Protein AF-0000000085764841 (afdb_homodimer)

Organism: Holothuria leucospilota (NCBI:txid206669)

Solvent-accessible surface area (backbone atoms only — not comparable to full-atom values): 23863 Å² total; per-residue (Å²): 104,98,66,56,32,38,38,34,27,33,62,72,39,42,56,20,33,27,50,51,40,48,37,59,76,50,66,51,60,64,45,83,38,84,44,52,62,89,82,43,43,38,75,35,69,78,42,35,75,77,39,80,79,52,67,63,34,34,40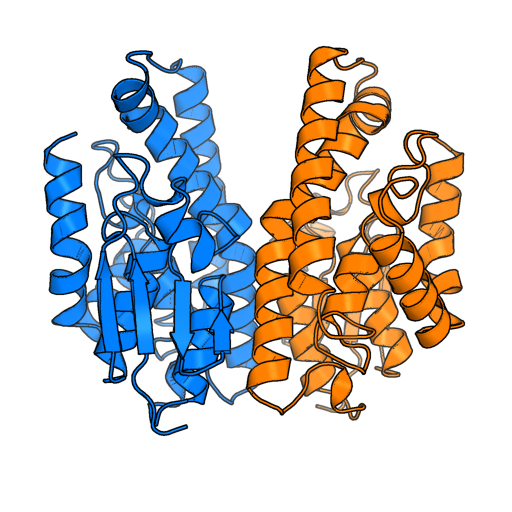,37,50,84,95,41,70,42,46,41,54,73,21,41,49,54,47,51,58,74,47,48,83,63,68,56,50,49,71,33,82,52,63,70,40,31,35,42,32,38,23,45,57,60,46,35,61,75,34,50,48,46,23,35,50,44,36,45,32,43,73,45,45,40,36,72,77,69,70,43,78,61,51,70,67,54,40,52,52,23,48,51,47,33,49,56,40,51,49,47,44,44,64,60,44,44,58,84,34,69,24,61,49,27,80,49,66,33,53,44,46,41,52,59,61,34,32,59,63,76,68,39,62,80,73,77,45,71,75,48,73,88,29,61,67,52,46,53,35,48,51,50,52,50,63,74,38,61,70,47,47,60,64,49,44,41,62,31,55,56,51,59,72,72,107,103,98,68,57,32,38,38,34,27,32,62,73,39,43,56,20,34,27,48,51,39,48,37,60,76,52,65,51,60,64,45,82,38,84,43,50,63,90,84,42,44,40,74,35,68,77,42,35,76,77,38,81,79,52,67,62,34,36,39,36,49,85,94,41,72,43,46,41,56,73,22,41,50,54,46,50,59,75,46,46,82,65,69,56,50,49,71,34,82,50,64,69,40,29,34,42,33,37,23,45,57,60,45,34,60,78,33,51,48,44,23,34,50,43,34,46,31,43,74,46,46,41,36,71,77,69,69,43,78,60,51,69,67,52,38,51,51,23,48,51,47,34,51,56,40,50,49,47,43,44,65,60,44,46,58,85,34,70,24,61,49,26,80,50,66,33,54,46,45,42,53,59,61,34,33,59,64,76,66,39,60,79,73,78,45,72,76,48,73,88,30,61,68,50,45,53,36,46,51,50,51,49,62,74,38,61,70,47,47,60,64,50,43,41,63,31,54,57,52,59,72,73,108

Foldseek 3Di:
DPFEKEWEAALLDLLSLLQQLLCVQQVGHYDYHYQDVPVQSLPDPVNCVVPVVSDDTKIDTPPDIDDDSVVVSVVRPVVGDDDCQQQHPPPQLNVLLVVLSVLCVVAQQVLLVQLLCQQPVVCVVPVDHDDPVSNVVSLVSNLVRVVCCQVPQLPAELGRSHDDDYSSLSSVLSRPVNPDCLVCDDSCPVPVSSVSSSVVVPVVSPPSSCVSCVVNVVVSVVD/DPWEKEWEAALLDLLSLLQQLLCVQQVGHYDYHYQDVPVQSLVDPVNCVVPVVSDDTKIDTPPDIDDDSVVVNVVRPVVGDDDCQQQHPPPQLNVLLVVLSVVCVVAQQVLLVQLLCQQPVVCVVPVDHDDPVSNVVSLVSNLVRVVCCQVPQLPAELGRSHDDDYSSLSSVLSRCLNPDCLVCDDSCPVPVSSVSSSVVVPVVSPPSSCVSCVVNVVVSVVD

Secondary structure (DSSP, 8-state):
---PEEEEE-TTSHHHHHHHHHHHHTT--EEEEE--TTTTGGGSHHHHTT-TTS-S-EEEETTEEE-SHHHHHHHHHHHS---GGGS-SSHHHHHHHHHHHHHHHHTHHHHHHHHHIIIIIHHHHHSPPPPHHHHHHHHHHHHHHHHHIIIIITSSSSBTTBSS--HHHHHHHT-HHHHS-TTSS-TTTT-HHHHHHHHHHHHHTTTHHHHHHHHHHHHHHH-/---PEEEEE-TTSHHHHHHHHHHHHTT--EEEEE--TTTTGGGSHHHHTT-TTS-S-EEEETTEEE-SHHHHHHHHHHTS---GGGS-SSHHHHHHHHHHHHHHHHTHHHHHHHHHIIIIIHHHHHSPPPPHHHHHHHHHHHHHHHHHIIIIITSSSSBTTBSS--HHHHHHHT-HHHH--TTSS-TTTT-HHHHHHHHHHHHHTTTHHHHHHHHHHHHHHH-

pLDDT: mean 93.02, std 8.26, range [52.88, 98.88]

Nearest PDB structures (foldseek):
  2c3n-assembly2_D  TM=9.584E-01  e=5.972E-17  Homo sapiens
  2c3t-assembly2_D  TM=9.466E-01  e=8.979E-17  Homo sapiens
  4mpg-assembly1_A  TM=9.352E-01  e=2.466E-15  Homo sapiens
  5f06-assembly1_B  TM=8.644E-01  e=4.943E-13  Populus trichocarpa
  8agq-assembly1_A  TM=8.666E-01  e=1.860E-12  Populus trichocarpa

Radius of gyration: 21.47 Å; Cα contacts (8 Å, |Δi|>4): 656; chains: 2; bounding box: 54×54×51 Å

InterPro domains:
  IPR004045 Glutathione S-transferase, N-terminal [PF13417] (8-79)
  IPR004045 Glutathione S-transferase, N-terminal [PS50404] (3-84)
  IPR004046 Glutathione S-transferase, C-terminal [PF00043] (124-201)
  IPR010987 Glutathione S-trans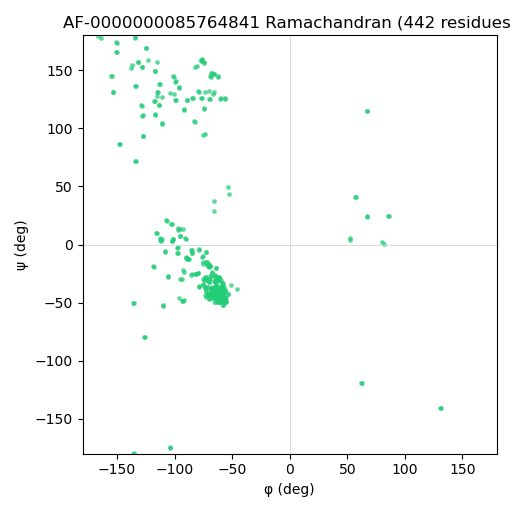ferase, C-terminal-like [PS50405] (90-219)
  IPR036249 Thioredoxin-like superfamily [SSF52833] (5-88)
  IPR036282 Glutathione S-transferase, C-terminal domain superfamily [SSF47616] (83-214)
  IPR040077 Glutathione S-transferase Theta, C-terminal [cd03183] (93-214)
  IPR040079 Glutathione transferase family [SFLDS00019] (5-214)
  IPR051369 Glutathione S-transferase Theta [PTHR43917] (6-217)

Structure (mmCIF, N/CA/C/O backbone):
data_AF-0000000085764841-model_v1
#
loop_
_entity.id
_entity.type
_entity.pdbx_description
1 polymer 'Glutathione S-transferase theta-1'
#
loop_
_atom_site.group_PDB
_atom_site.id
_atom_site.type_symbol
_atom_site.label_atom_id
_atom_site.label_alt_id
_atom_site.label_comp_id
_atom_site.label_asym_id
_atom_site.label_entity_id
_atom_site.label_seq_id
_atom_site.pdbx_PDB_ins_code
_atom_site.Cartn_x
_atom_site.Cartn_y
_atom_site.Cartn_z
_atom_site.occupancy
_atom_site.B_iso_or_equiv
_atom_site.auth_seq_id
_atom_site.auth_comp_id
_atom_site.auth_asym_id
_atom_site.auth_atom_id
_atom_site.pdbx_PDB_model_num
ATOM 1 N N . MET A 1 1 ? 5.098 -12.789 -21.344 1 52.88 1 MET A N 1
ATOM 2 C CA . MET A 1 1 ? 4.918 -11.859 -22.469 1 52.88 1 MET A CA 1
ATOM 3 C C . MET A 1 1 ? 6.242 -11.195 -22.828 1 52.88 1 MET A C 1
ATOM 5 O O . MET A 1 1 ? 6.996 -10.781 -21.953 1 52.88 1 MET A O 1
ATOM 9 N N . GLU A 1 2 ? 6.77 -11.594 -23.906 1 62.62 2 GLU A N 1
ATOM 10 C CA . GLU A 1 2 ? 8.086 -11.492 -24.531 1 62.62 2 GLU A CA 1
ATOM 11 C C . GLU A 1 2 ? 8.414 -10.047 -24.891 1 62.62 2 GLU A C 1
ATOM 13 O O . GLU A 1 2 ? 9.469 -9.766 -25.469 1 62.62 2 GLU A O 1
ATOM 18 N N . GLY A 1 3 ? 7.824 -8.969 -24.062 1 82.5 3 GLY A N 1
ATOM 19 C CA . GLY A 1 3 ? 8.18 -7.648 -24.562 1 82.5 3 GLY A CA 1
ATOM 20 C C . GLY A 1 3 ? 9.039 -6.863 -23.578 1 82.5 3 GLY A C 1
ATOM 21 O O . GLY A 1 3 ? 9.195 -7.258 -22.422 1 82.5 3 G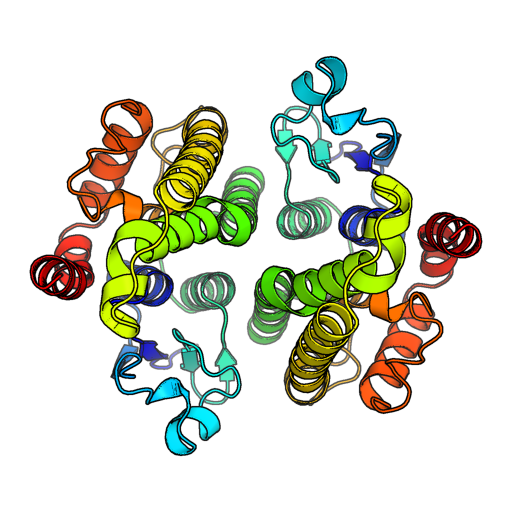LY A O 1
ATOM 22 N N . THR A 1 4 ? 9.805 -5.871 -24.078 1 96.06 4 THR A N 1
ATOM 23 C CA . THR A 1 4 ? 10.672 -4.953 -23.344 1 96.06 4 THR A CA 1
ATOM 24 C C . THR A 1 4 ? 9.852 -3.969 -22.516 1 96.06 4 THR A C 1
ATOM 26 O O . THR A 1 4 ? 8.836 -3.451 -22.984 1 96.06 4 THR A O 1
ATOM 29 N N . PHE A 1 5 ? 10.266 -3.854 -21.266 1 98.19 5 PHE A N 1
ATOM 30 C CA . PHE A 1 5 ? 9.625 -2.871 -20.391 1 98.19 5 PHE A CA 1
ATOM 31 C C . PHE A 1 5 ? 10.164 -1.473 -20.672 1 98.19 5 PHE A C 1
ATOM 33 O O . PHE A 1 5 ? 11.367 -1.287 -20.844 1 98.19 5 PHE A O 1
ATOM 40 N N . ASP A 1 6 ? 9.258 -0.555 -20.828 1 98.5 6 ASP A N 1
ATOM 41 C CA . ASP A 1 6 ? 9.648 0.847 -20.719 1 98.5 6 ASP A CA 1
ATOM 42 C C . ASP A 1 6 ? 9.484 1.351 -19.281 1 98.5 6 ASP A C 1
ATOM 44 O O . ASP A 1 6 ? 8.367 1.402 -18.75 1 98.5 6 ASP A O 1
ATOM 48 N N . PHE A 1 7 ? 10.617 1.683 -18.766 1 98.62 7 PHE A N 1
ATOM 49 C CA . PHE A 1 7 ? 10.719 2.01 -17.344 1 98.62 7 PHE A CA 1
ATOM 50 C C . PHE A 1 7 ? 11 3.496 -17.156 1 98.62 7 PHE A C 1
ATOM 52 O O . PHE A 1 7 ? 12.125 3.957 -17.391 1 98.62 7 PHE A O 1
ATOM 59 N N . TYR A 1 8 ? 9.969 4.285 -16.75 1 98.81 8 TYR A N 1
ATOM 60 C CA . TYR A 1 8 ? 10.109 5.703 -16.453 1 98.81 8 TYR A CA 1
ATOM 61 C C . TYR A 1 8 ? 10.484 5.914 -14.984 1 98.81 8 TYR A C 1
ATOM 63 O O . TYR A 1 8 ? 9.789 5.441 -14.086 1 98.81 8 TYR A O 1
ATOM 71 N N . HIS A 1 9 ? 11.609 6.621 -14.773 1 98.12 9 HIS A N 1
ATOM 72 C CA . HIS A 1 9 ? 12.117 6.66 -13.406 1 98.12 9 HIS A CA 1
ATOM 73 C C . HIS A 1 9 ? 12.867 7.961 -13.133 1 98.12 9 HIS A C 1
ATOM 75 O O . HIS A 1 9 ? 13.109 8.75 -14.055 1 98.12 9 HIS A O 1
ATOM 81 N N . PHE A 1 10 ? 13.109 8.234 -11.883 1 97.94 10 PHE A N 1
ATOM 82 C CA . PHE A 1 10 ? 14.039 9.227 -11.352 1 97.94 10 PHE A CA 1
ATOM 83 C C . PHE A 1 10 ? 14.961 8.594 -10.312 1 97.94 10 PHE A C 1
ATOM 85 O O . PHE A 1 10 ? 14.492 8.055 -9.305 1 97.94 10 PHE A O 1
ATOM 92 N N . PRO A 1 11 ? 16.281 8.617 -10.547 1 95.69 11 PRO A N 1
ATOM 93 C CA . PRO A 1 11 ? 17.188 7.816 -9.727 1 95.69 11 PRO A CA 1
ATOM 94 C C . PRO A 1 11 ? 17.188 8.258 -8.258 1 95.69 11 PRO A C 1
ATOM 96 O O . PRO A 1 11 ? 17.641 7.504 -7.391 1 95.69 11 PRO A O 1
ATOM 99 N N . ILE A 1 12 ? 16.766 9.43 -7.969 1 92.88 12 ILE A N 1
ATOM 100 C CA . ILE A 1 12 ? 16.734 9.914 -6.594 1 92.88 12 ILE A CA 1
ATOM 101 C C . ILE A 1 12 ? 15.5 9.359 -5.883 1 92.88 12 ILE A C 1
ATOM 103 O O . ILE A 1 12 ? 15.469 9.289 -4.652 1 92.88 12 ILE A O 1
ATOM 107 N N . SER A 1 13 ? 14.523 9.039 -6.625 1 94.62 13 SER A N 1
ATOM 108 C CA . SER A 1 13 ? 13.281 8.492 -6.098 1 94.62 13 SER A CA 1
ATOM 109 C C . SER A 1 13 ? 13.484 7.082 -5.547 1 94.62 13 SER A C 1
ATOM 111 O O . SER A 1 13 ? 13.969 6.199 -6.254 1 94.62 13 SER A O 1
ATOM 113 N N . GLN A 1 14 ? 13.102 6.891 -4.316 1 94.12 14 GLN A N 1
ATOM 114 C CA . GLN A 1 14 ? 13.281 5.613 -3.637 1 94.12 14 GLN A CA 1
ATOM 115 C C . GLN A 1 14 ? 12.539 4.496 -4.367 1 94.12 14 GLN A C 1
ATOM 117 O O . GLN A 1 14 ? 13.109 3.438 -4.637 1 94.12 14 GLN A O 1
ATOM 122 N N . PRO A 1 15 ? 11.242 4.688 -4.738 1 96.75 15 PRO A N 1
ATOM 123 C CA . PRO A 1 15 ? 10.555 3.598 -5.434 1 96.75 15 PRO A CA 1
ATOM 124 C C . PRO A 1 15 ? 11.164 3.299 -6.805 1 96.75 15 PRO A C 1
ATOM 126 O O . PRO A 1 15 ? 11.141 2.152 -7.254 1 96.75 15 PRO A O 1
ATOM 129 N N . SER A 1 16 ? 11.672 4.328 -7.441 1 98.19 16 SER A N 1
ATOM 130 C CA . SER A 1 16 ? 12.352 4.102 -8.711 1 98.19 16 SER A CA 1
ATOM 131 C C . SER A 1 16 ? 13.586 3.227 -8.531 1 98.19 16 SER A C 1
ATOM 133 O O . SER A 1 16 ? 13.82 2.314 -9.32 1 98.19 16 SER A O 1
ATOM 135 N N . ARG A 1 17 ? 14.336 3.5 -7.508 1 97.88 17 ARG A N 1
ATOM 136 C CA . ARG A 1 17 ? 15.547 2.723 -7.262 1 97.88 17 ARG A CA 1
ATOM 137 C C . ARG A 1 17 ? 15.211 1.267 -6.957 1 97.88 17 ARG A C 1
ATOM 139 O O . ARG A 1 17 ? 15.898 0.356 -7.422 1 97.88 17 ARG A O 1
ATOM 146 N N . SER A 1 18 ? 14.203 1.011 -6.188 1 98.44 18 SER A N 1
ATOM 147 C CA . SER A 1 18 ? 13.789 -0.354 -5.883 1 98.44 18 SER A CA 1
ATOM 148 C C . SER A 1 18 ? 13.461 -1.131 -7.152 1 98.44 18 SER A C 1
ATOM 150 O O . SER A 1 18 ? 13.891 -2.273 -7.316 1 98.44 18 SER A O 1
ATOM 152 N N . ILE A 1 19 ? 12.711 -0.51 -8.055 1 98.81 19 ILE A N 1
ATOM 153 C CA . ILE A 1 19 ? 12.266 -1.184 -9.273 1 98.81 19 ILE A CA 1
ATOM 154 C C . ILE A 1 19 ? 13.453 -1.354 -10.227 1 98.81 19 ILE A C 1
ATOM 156 O O . ILE A 1 19 ? 13.586 -2.395 -10.875 1 98.81 19 ILE A O 1
ATOM 160 N N . HIS A 1 20 ? 14.281 -0.32 -10.289 1 98.81 20 HIS A N 1
ATOM 161 C CA . HIS A 1 20 ? 15.453 -0.435 -11.148 1 98.81 20 HIS A CA 1
ATOM 162 C C . HIS A 1 20 ? 16.359 -1.579 -10.695 1 98.81 20 HIS A C 1
ATOM 164 O O . HIS A 1 20 ? 16.828 -2.363 -11.523 1 98.81 20 HIS A O 1
ATOM 170 N N . LEU A 1 21 ? 16.594 -1.632 -9.414 1 98.75 21 LEU A N 1
ATOM 171 C CA . LEU A 1 21 ? 17.391 -2.717 -8.836 1 98.75 21 LEU A CA 1
ATOM 172 C C . LEU A 1 21 ? 16.781 -4.07 -9.188 1 98.75 21 LEU A C 1
ATOM 174 O O . LEU A 1 21 ? 17.5 -4.98 -9.617 1 98.75 21 LEU A O 1
ATOM 178 N N . LEU A 1 22 ? 15.492 -4.23 -9.07 1 98.88 22 LEU A N 1
ATOM 179 C CA . LEU A 1 22 ? 14.805 -5.477 -9.391 1 98.88 22 LEU A CA 1
ATOM 180 C C . LEU A 1 22 ? 14.984 -5.828 -10.867 1 98.88 22 LEU A C 1
ATOM 182 O O . LEU A 1 22 ? 15.312 -6.973 -11.195 1 98.88 22 LEU A O 1
ATOM 186 N N . LEU A 1 23 ? 14.734 -4.852 -11.734 1 98.75 23 LEU A N 1
ATOM 187 C CA . LEU A 1 23 ? 14.844 -5.078 -13.172 1 98.75 23 LEU A CA 1
ATOM 188 C C . LEU A 1 23 ? 16.219 -5.656 -13.523 1 98.75 23 LEU A C 1
ATOM 190 O O . LEU A 1 23 ? 16.312 -6.59 -14.328 1 98.75 23 LEU A O 1
ATOM 194 N N . LYS A 1 24 ? 17.219 -5.133 -12.93 1 98.5 24 LYS A N 1
ATOM 195 C CA . LYS A 1 24 ? 18.578 -5.594 -13.188 1 98.5 24 LYS A CA 1
ATOM 196 C C . LYS A 1 24 ? 18.812 -6.98 -12.602 1 98.5 24 LYS A C 1
ATOM 198 O O . LYS A 1 24 ? 19.406 -7.84 -13.242 1 98.5 24 LYS A O 1
ATOM 203 N N . LEU A 1 25 ? 18.359 -7.207 -11.406 1 98.69 25 LEU A N 1
ATOM 204 C CA . LEU A 1 25 ? 18.609 -8.445 -10.68 1 98.69 25 LEU A CA 1
ATOM 205 C C . LEU A 1 25 ? 17.922 -9.625 -11.367 1 98.69 25 LEU A C 1
ATOM 207 O O . LEU A 1 25 ? 18.438 -10.75 -11.328 1 98.69 25 LEU A O 1
ATOM 211 N N . VAL A 1 26 ? 16.781 -9.43 -12.023 1 98 26 VAL A N 1
ATOM 212 C CA . VAL A 1 26 ? 16.047 -10.523 -12.664 1 98 26 VAL A CA 1
ATOM 213 C C . VAL A 1 26 ? 16.312 -10.508 -14.164 1 98 26 VAL A C 1
ATOM 215 O O . VAL A 1 26 ? 15.672 -11.234 -14.922 1 98 26 VAL A O 1
ATOM 218 N N . ASN A 1 27 ? 17.156 -9.664 -14.594 1 97.06 27 ASN A N 1
ATOM 219 C CA . ASN A 1 27 ? 17.594 -9.555 -15.984 1 97.06 27 ASN A CA 1
ATOM 220 C C . ASN A 1 27 ? 16.406 -9.32 -16.922 1 97.06 27 ASN A C 1
ATOM 222 O O . ASN A 1 27 ? 16.312 -9.945 -17.984 1 97.06 27 ASN A O 1
ATOM 226 N N . ALA A 1 28 ? 15.5 -8.508 -16.516 1 97.62 28 ALA A N 1
ATOM 227 C CA . ALA A 1 28 ? 14.352 -8.156 -17.344 1 97.62 28 ALA A CA 1
ATOM 228 C C . ALA A 1 28 ? 14.742 -7.156 -18.422 1 97.62 28 ALA A C 1
ATOM 230 O O . ALA A 1 28 ? 15.344 -6.121 -18.141 1 97.62 28 ALA A O 1
ATOM 231 N N . PRO A 1 29 ? 14.445 -7.477 -19.656 1 97.38 29 PRO A N 1
ATOM 232 C CA . PRO A 1 29 ? 14.711 -6.48 -20.703 1 97.38 29 PRO A CA 1
ATOM 233 C C . PRO A 1 29 ? 13.938 -5.18 -20.484 1 97.38 29 PRO A C 1
ATOM 235 O O . PRO A 1 29 ? 12.719 -5.203 -20.312 1 97.38 29 PRO A O 1
ATOM 238 N N . HIS A 1 30 ? 14.703 -4.039 -20.453 1 98.12 30 HIS A N 1
ATOM 239 C CA . HIS A 1 30 ? 14.016 -2.785 -20.172 1 98.12 30 HIS A CA 1
ATOM 240 C C . HIS A 1 30 ? 14.773 -1.6 -20.766 1 98.12 30 HIS A C 1
ATOM 242 O O . HIS A 1 30 ? 16 -1.631 -20.859 1 98.12 30 HIS A O 1
ATOM 248 N N . ASN A 1 31 ? 13.984 -0.662 -21.203 1 98.19 31 ASN A N 1
ATOM 249 C CA . ASN A 1 31 ? 14.461 0.68 -21.516 1 98.19 31 ASN A CA 1
ATOM 250 C C . ASN A 1 31 ? 14.25 1.637 -20.344 1 98.19 31 ASN A C 1
ATOM 252 O O . ASN A 1 31 ? 13.195 1.633 -19.719 1 98.19 31 ASN A O 1
ATOM 256 N N . VAL A 1 32 ? 15.297 2.4 -20.078 1 98 32 VAL A N 1
ATOM 257 C CA . VAL A 1 32 ? 15.203 3.361 -18.984 1 98 32 VAL A CA 1
ATOM 258 C C . VAL A 1 32 ? 14.883 4.746 -19.547 1 98 32 VAL A C 1
ATOM 260 O O . VAL A 1 32 ? 15.57 5.23 -20.453 1 98 32 VAL A O 1
ATOM 263 N N . HIS A 1 33 ? 13.82 5.328 -19.062 1 98.31 33 HIS A N 1
ATOM 264 C CA . HIS A 1 33 ? 13.422 6.691 -19.391 1 98.31 33 HIS A CA 1
ATOM 265 C C . HIS A 1 33 ? 13.523 7.605 -18.172 1 98.31 33 HIS A C 1
ATOM 267 O O . HIS A 1 33 ? 12.82 7.402 -17.188 1 98.31 33 HIS A O 1
ATOM 273 N N . HIS A 1 34 ? 14.344 8.609 -18.328 1 97.94 34 HIS A N 1
ATOM 274 C CA . HIS A 1 34 ? 14.57 9.531 -17.219 1 97.94 34 HIS A CA 1
ATOM 275 C C . HIS A 1 34 ? 13.5 10.609 -17.172 1 97.94 34 HIS A C 1
ATOM 277 O O . HIS A 1 34 ? 13.195 11.242 -18.188 1 97.94 34 HIS A O 1
ATOM 283 N N . VAL A 1 35 ? 12.852 10.758 -16 1 98.12 35 VAL A N 1
ATOM 284 C CA . VAL A 1 35 ? 11.891 11.82 -15.711 1 98.12 35 VAL A CA 1
ATOM 285 C C . VAL A 1 35 ? 12.422 12.695 -14.578 1 98.12 35 VAL A C 1
ATOM 287 O O . VAL A 1 35 ? 12.414 12.281 -13.414 1 98.12 35 VAL A O 1
ATOM 290 N N . ASP A 1 36 ? 12.781 13.984 -14.836 1 96.62 36 ASP A N 1
ATOM 291 C CA . ASP A 1 36 ? 13.422 14.867 -13.859 1 96.62 36 ASP A CA 1
ATOM 292 C C . ASP A 1 36 ? 12.391 15.508 -12.93 1 96.62 36 ASP A C 1
ATOM 294 O O . ASP A 1 36 ? 11.82 16.547 -13.258 1 96.62 36 ASP A O 1
ATOM 298 N N . LEU A 1 37 ? 12.367 15.008 -11.719 1 94.75 37 LEU A N 1
ATOM 299 C CA . LEU A 1 37 ? 11.391 15.523 -10.766 1 94.75 37 LEU A CA 1
ATOM 300 C C . LEU A 1 37 ? 11.805 16.891 -10.258 1 94.75 37 LEU A C 1
ATOM 302 O O . LEU A 1 37 ? 10.961 17.703 -9.875 1 94.75 37 LEU A O 1
ATOM 306 N N . ILE A 1 38 ? 13.023 17.125 -10.203 1 90.56 38 ILE A N 1
ATOM 307 C CA . ILE A 1 38 ? 13.539 18.375 -9.672 1 90.56 38 ILE A CA 1
ATOM 308 C C . ILE A 1 38 ? 13.07 19.531 -10.555 1 90.56 38 ILE A C 1
ATOM 310 O O . ILE A 1 38 ? 12.656 20.578 -10.047 1 90.56 38 ILE A O 1
ATOM 314 N N . SER A 1 39 ? 13.102 19.359 -11.82 1 93.5 39 SER A N 1
ATOM 315 C CA . SER A 1 39 ? 12.672 20.406 -12.75 1 93.5 39 SER A CA 1
ATOM 316 C C . SER A 1 39 ? 11.164 20.359 -12.969 1 93.5 39 SER A C 1
ATOM 318 O O . SER A 1 39 ? 10.609 21.172 -13.711 1 93.5 39 SER A O 1
ATOM 320 N N . GLY A 1 40 ? 10.469 19.328 -12.43 1 95.44 40 GLY A N 1
ATOM 321 C CA . GLY A 1 40 ? 9.023 19.219 -12.531 1 95.44 40 GLY A CA 1
ATOM 322 C C . GLY A 1 40 ? 8.562 18.547 -13.812 1 95.44 40 GLY A C 1
ATOM 323 O O . GLY A 1 40 ? 7.426 18.75 -14.25 1 95.44 40 GLY A O 1
ATOM 324 N N . GLU A 1 41 ? 9.359 17.75 -14.422 1 96.94 41 GLU A N 1
ATOM 325 C CA . GLU A 1 41 ? 9.023 17.094 -15.68 1 96.94 41 GLU A CA 1
ATOM 326 C C . GLU A 1 41 ? 7.809 16.188 -15.516 1 96.94 41 GLU A C 1
ATOM 328 O O . GLU A 1 41 ? 7.016 16.031 -16.438 1 96.94 41 GLU A O 1
ATOM 333 N N . HIS A 1 42 ? 7.598 15.648 -14.328 1 96.06 42 HIS A N 1
ATOM 334 C CA . HIS A 1 42 ? 6.512 14.711 -14.062 1 96.06 42 HIS A CA 1
ATOM 335 C C . HIS A 1 42 ? 5.164 15.422 -14.039 1 96.06 42 HIS A C 1
ATOM 337 O O . HIS A 1 42 ? 4.113 14.773 -14.047 1 96.06 42 HIS A O 1
ATOM 343 N N . LYS A 1 43 ? 5.203 16.766 -14.125 1 95.69 43 LYS A N 1
ATOM 344 C CA . LYS A 1 43 ? 3.971 17.547 -14.102 1 95.69 43 LYS A CA 1
ATOM 345 C C . LYS A 1 43 ? 3.66 18.125 -15.469 1 95.69 43 LYS A C 1
ATOM 347 O O . LYS A 1 43 ? 2.615 18.766 -15.664 1 95.69 43 LYS A O 1
ATOM 352 N N . LYS A 1 44 ? 4.516 17.984 -16.391 1 96.25 44 LYS A N 1
ATOM 353 C CA . LYS A 1 44 ? 4.34 18.531 -17.734 1 96.25 44 LYS A CA 1
ATOM 354 C C . LYS A 1 44 ? 3.439 17.656 -18.578 1 96.25 44 LYS A C 1
ATOM 356 O O . LYS A 1 44 ? 3.398 16.438 -18.391 1 96.25 44 LYS A O 1
ATOM 361 N N . PRO A 1 45 ? 2.797 18.219 -19.531 1 95.75 45 PRO A N 1
ATOM 362 C CA . PRO A 1 45 ? 1.828 17.5 -20.359 1 95.75 45 PRO A CA 1
ATOM 363 C C . PRO A 1 45 ? 2.441 16.297 -21.062 1 95.75 45 PRO A C 1
ATOM 365 O O . PRO A 1 45 ? 1.797 15.242 -21.172 1 95.75 45 PRO A O 1
ATOM 368 N N . ALA A 1 46 ? 3.633 16.391 -21.531 1 96.06 46 ALA A N 1
ATOM 369 C CA . ALA A 1 46 ? 4.273 15.312 -22.266 1 96.06 46 ALA A CA 1
ATOM 370 C C . ALA A 1 46 ? 4.352 14.039 -21.422 1 96.06 46 ALA A C 1
ATOM 372 O O . ALA A 1 46 ? 4.102 12.945 -21.922 1 96.06 46 ALA A O 1
ATOM 373 N N . TYR A 1 47 ? 4.734 14.18 -20.141 1 96.56 47 TYR A N 1
ATOM 374 C CA . TYR A 1 47 ? 4.801 13 -19.281 1 96.56 47 TYR A CA 1
ATOM 375 C C . TYR A 1 47 ? 3.404 12.547 -18.859 1 96.56 47 TYR A C 1
ATOM 377 O O . TYR A 1 47 ? 3.15 11.352 -18.719 1 96.56 47 TYR A O 1
ATOM 385 N N . LEU A 1 48 ? 2.553 13.484 -18.688 1 93.94 48 LEU A N 1
ATOM 386 C CA . LEU A 1 48 ? 1.204 13.164 -18.234 1 93.94 48 LEU A CA 1
ATOM 387 C C . LEU A 1 48 ? 0.44 12.383 -19.297 1 93.94 48 LEU A C 1
ATOM 389 O O . LEU A 1 48 ? -0.504 11.656 -18.984 1 93.94 48 LEU A O 1
ATOM 393 N N . GLU A 1 49 ? 0.772 12.492 -20.547 1 94.31 49 GLU A N 1
ATOM 394 C CA . GLU A 1 49 ? 0.21 11.664 -21.609 1 94.31 49 GLU A CA 1
ATOM 395 C C . GLU A 1 49 ? 0.591 10.203 -21.422 1 94.31 49 GLU A C 1
ATOM 397 O O . GLU A 1 49 ? -0.146 9.305 -21.844 1 94.31 49 GLU A O 1
ATOM 402 N N . ILE A 1 50 ? 1.69 9.977 -20.766 1 94.88 50 ILE A N 1
ATOM 403 C CA . ILE A 1 50 ? 2.189 8.625 -20.547 1 94.88 50 ILE A CA 1
ATOM 404 C C . ILE A 1 50 ? 1.673 8.102 -19.203 1 94.88 50 ILE A C 1
ATOM 406 O O . ILE A 1 50 ? 1.154 6.988 -19.125 1 94.88 50 ILE A O 1
ATOM 410 N N . ASN A 1 51 ? 1.818 8.914 -18.188 1 95.06 51 ASN A N 1
ATOM 411 C CA . ASN A 1 51 ? 1.435 8.578 -16.828 1 95.06 51 ASN A CA 1
ATOM 412 C C . ASN A 1 51 ? 0.528 9.641 -16.219 1 95.06 51 ASN A C 1
ATOM 414 O O . ASN A 1 51 ? 1.002 10.695 -15.789 1 95.06 51 ASN A O 1
ATOM 418 N N . PRO A 1 52 ? -0.646 9.273 -16.031 1 90.88 52 PRO A N 1
ATOM 419 C CA . PRO A 1 52 ? -1.577 10.297 -15.539 1 90.88 52 PRO A CA 1
ATOM 420 C C . PRO A 1 52 ? -1.431 10.547 -14.047 1 90.88 52 PRO A C 1
ATOM 422 O O . PRO A 1 52 ? -2.057 11.461 -13.508 1 90.88 52 PRO A O 1
ATOM 425 N N . PHE A 1 53 ? -0.604 9.828 -13.289 1 92.38 53 PHE A N 1
ATOM 426 C CA . PHE A 1 53 ? -0.498 9.922 -11.836 1 92.38 53 PHE A CA 1
ATOM 427 C C . PHE A 1 53 ? 0.513 10.984 -11.438 1 92.38 53 PHE A C 1
ATOM 429 O O . PHE A 1 53 ? 0.616 11.336 -10.258 1 92.38 53 PHE A O 1
ATOM 436 N N . HIS A 1 54 ? 1.336 11.5 -12.344 1 92.25 54 HIS A N 1
ATOM 437 C CA . HIS A 1 54 ? 2.35 12.516 -12.07 1 92.25 54 HIS A CA 1
ATOM 438 C C . HIS A 1 54 ? 3.451 11.961 -11.172 1 92.25 54 HIS A C 1
ATOM 440 O O . HIS A 1 54 ? 4 12.688 -10.336 1 92.25 54 HIS A O 1
ATOM 446 N N . THR A 1 55 ? 3.625 10.641 -11.188 1 95.19 55 THR A N 1
ATOM 447 C CA . THR A 1 55 ? 4.594 10.023 -10.281 1 95.19 55 THR A CA 1
ATOM 448 C C . THR A 1 55 ? 5.598 9.18 -11.062 1 95.19 55 THR A C 1
ATOM 450 O O . THR A 1 55 ? 5.508 9.07 -12.289 1 95.19 55 THR A O 1
ATOM 453 N N . VAL A 1 56 ? 6.633 8.734 -10.469 1 97.56 56 VAL A N 1
ATOM 454 C CA . VAL A 1 56 ? 7.559 7.691 -10.898 1 97.56 56 VAL A CA 1
ATOM 455 C C . VAL A 1 56 ? 7.734 6.668 -9.781 1 97.56 56 VAL A C 1
ATOM 457 O O . VAL A 1 56 ? 7.539 6.984 -8.602 1 97.56 56 VAL A O 1
ATOM 460 N N . PRO A 1 57 ? 8.039 5.461 -10.062 1 98.25 57 PRO A N 1
ATOM 461 C CA . PRO A 1 57 ? 8.234 4.871 -11.391 1 98.25 57 PRO A CA 1
ATOM 462 C C . PRO A 1 57 ? 6.914 4.594 -12.109 1 98.25 57 PRO A C 1
ATOM 464 O O . PRO A 1 57 ? 5.852 4.59 -11.484 1 98.25 57 PRO A O 1
ATOM 467 N N . PHE A 1 58 ? 6.957 4.504 -13.328 1 98.75 58 PHE A N 1
ATOM 468 C CA . PHE A 1 58 ? 5.875 4.078 -14.211 1 98.75 58 PHE A CA 1
ATOM 469 C C . PHE A 1 58 ? 6.375 3.074 -15.234 1 98.75 58 PHE A C 1
ATOM 471 O O . PHE A 1 58 ? 7.469 3.23 -15.789 1 98.75 58 PHE A O 1
ATOM 478 N N . LEU A 1 59 ? 5.621 2.014 -15.461 1 98.62 59 LEU A N 1
ATOM 479 C CA . LEU A 1 59 ? 6.016 0.942 -16.375 1 98.62 59 LEU A CA 1
ATOM 480 C C . LEU A 1 59 ? 5.066 0.865 -17.562 1 98.62 59 LEU A C 1
ATOM 482 O O . LEU A 1 59 ? 3.846 0.93 -17.391 1 98.62 59 LEU A O 1
ATOM 486 N N . VAL A 1 60 ? 5.59 0.806 -18.734 1 98.19 60 VAL A N 1
ATOM 487 C CA . VAL A 1 60 ? 4.824 0.536 -19.938 1 98.19 60 VAL A CA 1
ATOM 488 C C . VAL A 1 60 ? 5.305 -0.765 -20.578 1 98.19 60 VAL A C 1
ATOM 490 O O . VAL A 1 60 ? 6.504 -0.962 -20.766 1 98.19 60 VAL A O 1
ATOM 493 N N . HIS A 1 61 ? 4.465 -1.686 -20.781 1 97.88 61 HIS A N 1
ATOM 494 C CA . HIS A 1 61 ? 4.723 -2.982 -21.406 1 97.88 61 HIS A CA 1
ATOM 495 C C . HIS A 1 61 ? 3.752 -3.25 -22.547 1 97.88 61 HIS A C 1
ATOM 497 O O . HIS A 1 61 ? 2.684 -3.828 -22.344 1 97.88 61 HIS A O 1
ATOM 503 N N . GLY A 1 62 ? 4.148 -2.895 -23.766 1 95.5 62 GLY A N 1
ATOM 504 C CA . GLY A 1 62 ? 3.215 -2.938 -24.875 1 95.5 62 GLY A CA 1
ATOM 505 C C . GLY A 1 62 ? 2.037 -1.996 -24.703 1 95.5 62 GLY A C 1
ATOM 506 O O . GLY A 1 62 ? 2.219 -0.793 -24.5 1 95.5 62 GLY A O 1
ATOM 507 N N . ASP A 1 63 ? 0.866 -2.51 -24.672 1 94.06 63 ASP A N 1
ATOM 508 C CA . ASP A 1 63 ? -0.344 -1.701 -24.54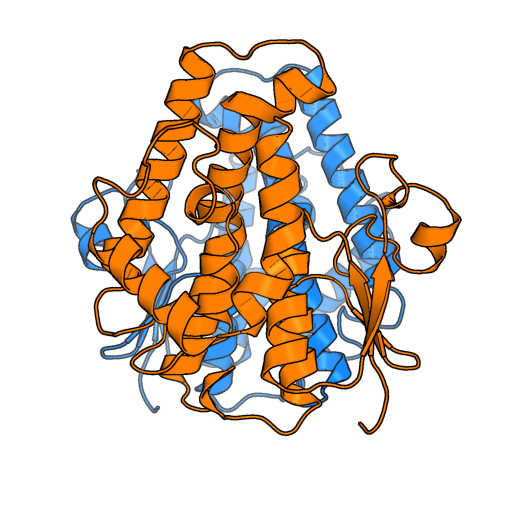7 1 94.06 63 ASP A CA 1
ATOM 509 C C . ASP A 1 63 ? -0.797 -1.609 -23.094 1 94.06 63 ASP A C 1
ATOM 511 O O . ASP A 1 63 ? -1.865 -1.065 -22.797 1 94.06 63 ASP A O 1
ATOM 515 N N . PHE A 1 64 ? 0.012 -2.1 -22.281 1 95.94 64 PHE A N 1
ATOM 516 C CA . PHE A 1 64 ? -0.312 -2.109 -20.859 1 95.94 64 PHE A CA 1
ATOM 517 C C . PHE A 1 64 ? 0.623 -1.188 -20.078 1 95.94 64 PHE A C 1
ATOM 519 O O . PHE A 1 64 ? 1.812 -1.097 -20.391 1 95.94 64 PHE A O 1
ATOM 526 N N . SER A 1 65 ? 0.093 -0.431 -19.141 1 97 65 SER A N 1
ATOM 527 C CA . SER A 1 65 ? 0.892 0.434 -18.281 1 97 65 SER A CA 1
ATOM 528 C C . SER A 1 65 ? 0.504 0.264 -16.812 1 97 65 SER A C 1
ATOM 530 O O . SER A 1 65 ? -0.579 -0.238 -16.5 1 97 65 SER A O 1
ATOM 532 N N . LEU A 1 66 ? 1.422 0.611 -15.969 1 98 66 LEU A N 1
ATOM 533 C CA . LEU A 1 66 ? 1.236 0.289 -14.555 1 98 66 LEU A CA 1
ATOM 534 C C . LEU A 1 66 ? 1.999 1.267 -13.672 1 98 66 LEU A C 1
ATOM 536 O O . LEU A 1 66 ? 3.174 1.55 -13.922 1 98 66 LEU A O 1
ATOM 540 N N . SER A 1 67 ? 1.262 1.771 -12.688 1 97.62 67 SER A N 1
ATOM 541 C CA . SER A 1 67 ? 1.893 2.58 -11.648 1 97.62 67 SER A CA 1
ATOM 542 C C . SER A 1 67 ? 2.043 1.793 -10.352 1 97.62 67 SER A C 1
ATOM 544 O O . SER A 1 67 ? 1.742 0.599 -10.305 1 97.62 67 SER A O 1
ATOM 546 N N . GLU A 1 68 ? 2.494 2.475 -9.344 1 97.81 68 GLU A N 1
ATOM 547 C CA . GLU A 1 68 ? 2.645 1.913 -8 1 97.81 68 GLU A CA 1
ATOM 548 C C . GLU A 1 68 ? 3.729 0.838 -7.973 1 97.81 68 GLU A C 1
ATOM 550 O O . GLU A 1 68 ? 3.541 -0.253 -8.516 1 97.81 68 GLU A O 1
ATOM 555 N N . SER A 1 69 ? 4.766 1.109 -7.27 1 98.31 69 SER A N 1
ATOM 556 C CA . SER A 1 69 ? 5.988 0.312 -7.34 1 98.31 69 SER A CA 1
ATOM 557 C C . SER A 1 69 ? 5.746 -1.113 -6.852 1 98.31 69 SER A C 1
ATOM 559 O O . SER A 1 69 ? 6.27 -2.068 -7.426 1 98.31 69 SER A O 1
ATOM 561 N N . PRO A 1 70 ? 4.926 -1.377 -5.77 1 98.44 70 PRO A N 1
ATOM 562 C CA . PRO A 1 70 ? 4.695 -2.777 -5.41 1 98.44 70 PRO A CA 1
ATOM 563 C C . PRO A 1 70 ? 3.975 -3.559 -6.508 1 98.44 70 PRO A C 1
ATOM 565 O O . PRO A 1 70 ? 4.277 -4.734 -6.73 1 98.44 70 PRO A O 1
ATOM 568 N N . ALA A 1 71 ? 3.008 -2.922 -7.172 1 98.56 71 ALA A N 1
ATOM 569 C CA . ALA A 1 71 ? 2.314 -3.555 -8.289 1 98.56 71 ALA A CA 1
ATOM 570 C C . ALA A 1 71 ? 3.27 -3.807 -9.453 1 98.56 71 ALA A C 1
ATOM 572 O O . ALA A 1 71 ? 3.25 -4.883 -10.062 1 98.56 71 ALA A O 1
ATOM 573 N N . ILE A 1 72 ? 4.102 -2.863 -9.734 1 98.81 72 ILE A N 1
ATOM 574 C CA . ILE A 1 72 ? 5.082 -2.973 -10.805 1 98.81 72 ILE A CA 1
ATOM 575 C C . ILE A 1 72 ? 6.023 -4.145 -10.531 1 98.81 72 ILE A C 1
ATOM 577 O O . ILE A 1 72 ? 6.293 -4.953 -11.422 1 98.81 72 ILE A O 1
ATOM 581 N N . ALA A 1 73 ? 6.496 -4.242 -9.32 1 98.81 73 ALA A N 1
ATOM 582 C CA . ALA A 1 73 ? 7.43 -5.305 -8.953 1 98.81 73 ALA A CA 1
ATOM 583 C C . ALA A 1 73 ? 6.805 -6.68 -9.172 1 98.81 73 ALA A C 1
ATOM 585 O O . ALA A 1 73 ? 7.41 -7.555 -9.797 1 98.81 73 ALA A O 1
ATOM 586 N N . ARG A 1 74 ? 5.59 -6.863 -8.68 1 98.5 74 ARG A N 1
ATOM 587 C CA . ARG A 1 74 ? 4.91 -8.148 -8.844 1 98.5 74 ARG A CA 1
ATOM 588 C C . ARG A 1 74 ? 4.676 -8.461 -10.312 1 98.5 74 ARG A C 1
ATOM 590 O O . ARG A 1 74 ? 4.809 -9.609 -10.742 1 98.5 74 ARG A O 1
ATOM 597 N N . TYR A 1 75 ? 4.309 -7.438 -11.086 1 98.5 75 TYR A N 1
ATOM 598 C CA . TYR A 1 75 ? 4.051 -7.602 -12.508 1 98.5 75 TYR A CA 1
ATOM 599 C C . TYR A 1 75 ? 5.312 -8.031 -13.25 1 98.5 75 TYR A C 1
ATOM 601 O O . TYR A 1 75 ? 5.277 -8.961 -14.055 1 98.5 75 TYR A O 1
ATOM 609 N N . ILE A 1 76 ? 6.438 -7.434 -12.93 1 98.44 76 ILE A N 1
ATOM 610 C CA . ILE A 1 76 ? 7.711 -7.758 -13.562 1 98.44 76 ILE A CA 1
ATOM 611 C C . ILE A 1 76 ? 8.07 -9.219 -13.273 1 98.44 76 ILE A C 1
ATOM 613 O O . ILE A 1 76 ? 8.375 -9.984 -14.188 1 98.44 76 ILE A O 1
ATOM 617 N N . ILE A 1 77 ? 7.996 -9.594 -12.008 1 97.94 77 ILE A N 1
ATOM 618 C CA . ILE A 1 77 ? 8.359 -10.945 -11.578 1 97.94 77 ILE A CA 1
ATOM 619 C C . ILE A 1 77 ? 7.5 -11.969 -12.312 1 97.94 77 ILE A C 1
ATOM 621 O O . ILE A 1 77 ? 7.988 -13.031 -12.703 1 97.94 77 ILE A O 1
ATOM 625 N N . SER A 1 78 ? 6.238 -11.617 -12.516 1 96.56 78 SER A N 1
ATOM 626 C CA . SER A 1 78 ? 5.293 -12.531 -13.133 1 96.56 78 SER A CA 1
ATOM 627 C C . SER A 1 78 ? 5.52 -12.625 -14.641 1 96.56 78 SER A C 1
ATOM 629 O O . SER A 1 78 ? 4.984 -13.516 -15.305 1 96.56 78 SER A O 1
ATOM 631 N N . ASN A 1 79 ? 6.344 -11.742 -15.188 1 96.38 79 ASN A N 1
ATOM 632 C CA . ASN A 1 79 ? 6.5 -11.672 -16.641 1 96.38 79 ASN A CA 1
ATOM 633 C C . ASN A 1 79 ? 7.887 -12.125 -17.078 1 96.38 79 ASN A C 1
ATOM 635 O O . ASN A 1 79 ? 8.203 -12.109 -18.266 1 96.38 79 ASN A O 1
ATOM 639 N N . VAL A 1 80 ? 8.672 -12.562 -16.109 1 96.25 80 VAL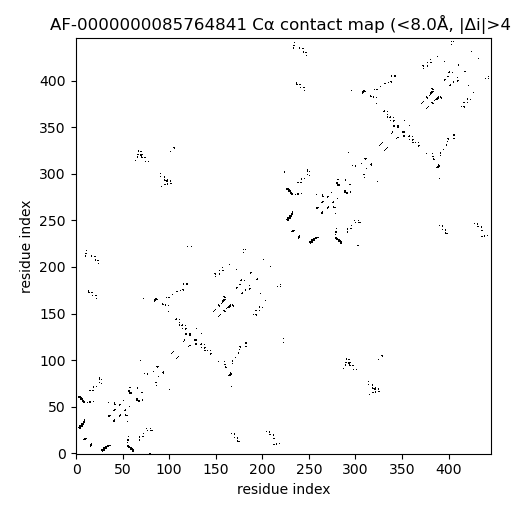 A N 1
ATOM 640 C CA . VAL A 1 80 ? 10.023 -13 -16.453 1 96.25 80 VAL A CA 1
ATOM 641 C C . VAL A 1 80 ? 10.352 -14.289 -15.703 1 96.25 80 VAL A C 1
ATOM 643 O O . VAL A 1 80 ? 9.734 -14.594 -14.672 1 96.25 80 VAL A O 1
ATOM 646 N N . LYS A 1 81 ? 11.258 -15.102 -16.25 1 96.12 81 LYS A N 1
ATOM 647 C CA . LYS A 1 81 ? 11.805 -16.219 -15.5 1 96.12 81 LYS A CA 1
ATOM 648 C C . LYS A 1 81 ? 12.812 -15.742 -14.453 1 96.12 81 LYS A C 1
ATOM 650 O O . LYS A 1 81 ? 13.812 -15.102 -14.797 1 96.12 81 LYS A O 1
ATOM 655 N N . CYS A 1 82 ? 12.523 -15.961 -13.234 1 97.12 82 CYS A N 1
ATOM 656 C CA . CYS A 1 82 ? 13.414 -15.586 -12.141 1 97.12 82 CYS A CA 1
ATOM 657 C C . CYS A 1 82 ? 13.25 -16.531 -10.953 1 97.12 82 CYS A C 1
ATOM 659 O O . CYS A 1 82 ? 12.414 -17.438 -10.984 1 97.12 82 CYS A O 1
ATOM 661 N N . ASP A 1 83 ? 14.094 -16.375 -9.977 1 98.06 83 ASP A N 1
ATOM 662 C CA . ASP A 1 83 ? 14.07 -17.234 -8.812 1 98.06 83 ASP A CA 1
ATOM 663 C C . ASP A 1 83 ? 12.805 -17.016 -7.984 1 98.06 83 ASP A C 1
ATOM 665 O O . ASP A 1 83 ? 12.344 -15.891 -7.844 1 98.06 83 ASP A O 1
ATOM 669 N N . ASP A 1 84 ? 12.344 -18.047 -7.367 1 98.12 84 ASP A N 1
ATOM 670 C CA . ASP A 1 84 ? 11.094 -18.062 -6.621 1 98.12 84 ASP A CA 1
ATOM 671 C C . ASP A 1 84 ? 11.133 -17.078 -5.453 1 98.12 84 ASP A C 1
ATOM 673 O O . ASP A 1 84 ? 10.109 -16.516 -5.07 1 98.12 84 ASP A O 1
ATOM 677 N N . HIS A 1 85 ? 12.312 -16.828 -4.957 1 98.12 85 HIS A N 1
ATOM 678 C CA . HIS A 1 85 ? 12.438 -16.125 -3.689 1 98.12 85 HIS A CA 1
ATOM 679 C C . HIS A 1 85 ? 12.086 -14.648 -3.846 1 98.12 85 HIS A C 1
ATOM 681 O O . HIS A 1 85 ? 11.883 -13.945 -2.852 1 98.12 85 HIS A O 1
ATOM 687 N N . TRP A 1 86 ? 12.023 -14.133 -5.062 1 98.69 86 TRP A N 1
ATOM 688 C CA . TRP A 1 86 ? 11.711 -12.719 -5.25 1 98.69 86 TRP A CA 1
ATOM 689 C C . TRP A 1 86 ? 10.273 -12.43 -4.848 1 98.69 86 TRP A C 1
ATOM 691 O O . TRP A 1 86 ? 9.969 -11.344 -4.344 1 98.69 86 TRP A O 1
ATOM 701 N N . TYR A 1 87 ? 9.406 -13.281 -5.102 1 98.56 87 TYR A N 1
ATOM 702 C CA . TYR A 1 87 ? 8.008 -13.305 -4.688 1 98.56 87 TYR A CA 1
ATOM 703 C C . TYR A 1 87 ? 7.516 -14.734 -4.492 1 98.56 87 TYR A C 1
ATOM 705 O O . TYR A 1 87 ? 6.848 -15.289 -5.367 1 98.56 87 TYR A O 1
ATOM 713 N N . PRO A 1 88 ? 7.75 -15.242 -3.289 1 98.12 88 PRO A N 1
ATOM 714 C CA . PRO A 1 88 ? 7.73 -16.688 -3.09 1 98.12 88 PRO A CA 1
ATOM 715 C C . PRO A 1 88 ? 6.344 -17.297 -3.312 1 98.12 88 PRO A C 1
ATOM 717 O O . PRO A 1 88 ? 5.336 -16.703 -2.93 1 98.12 88 PRO A O 1
ATOM 720 N N . ALA A 1 89 ? 6.32 -18.531 -3.82 1 97.06 89 ALA A N 1
ATOM 721 C CA . ALA A 1 89 ? 5.078 -19.281 -3.99 1 97.06 89 ALA A CA 1
ATOM 722 C C . ALA A 1 89 ? 4.539 -19.766 -2.645 1 97.06 89 ALA A C 1
ATOM 724 O O . ALA A 1 89 ? 3.338 -19.984 -2.496 1 97.06 89 ALA A O 1
ATOM 725 N N . ASP A 1 90 ? 5.473 -19.969 -1.71 1 97.62 90 ASP A N 1
ATOM 726 C CA . ASP A 1 90 ? 5.051 -20.328 -0.359 1 97.62 90 ASP A CA 1
ATOM 727 C C . ASP A 1 90 ? 4.098 -19.281 0.217 1 97.62 90 ASP A C 1
ATOM 729 O O . ASP A 1 90 ? 4.426 -18.094 0.28 1 97.62 90 ASP A O 1
ATOM 733 N N . LEU A 1 91 ? 2.986 -19.719 0.639 1 96.88 91 LEU A N 1
ATOM 734 C CA . LEU A 1 91 ? 1.887 -18.828 0.999 1 96.88 91 LEU A CA 1
ATOM 735 C C . LEU A 1 91 ? 2.275 -17.938 2.17 1 96.88 91 LEU A C 1
ATOM 737 O O . LEU A 1 91 ? 2.002 -16.734 2.152 1 96.88 91 LEU A O 1
ATOM 741 N N . LYS A 1 92 ? 2.844 -18.516 3.174 1 96.75 92 LYS A N 1
ATOM 742 C CA . LYS A 1 92 ? 3.193 -17.734 4.359 1 96.75 92 LYS A CA 1
ATOM 743 C C . LYS A 1 92 ? 4.32 -16.75 4.062 1 96.75 92 LYS A C 1
ATOM 745 O O . LYS A 1 92 ? 4.285 -15.602 4.508 1 96.75 92 LYS A O 1
ATOM 750 N N . LYS A 1 93 ? 5.352 -17.188 3.297 1 97.38 93 LYS A N 1
ATOM 751 C CA . LYS A 1 93 ? 6.438 -16.281 2.906 1 97.38 93 LYS A CA 1
ATOM 752 C C . LYS A 1 93 ? 5.922 -15.156 2.025 1 97.38 93 LYS A C 1
ATOM 754 O O . LYS A 1 93 ? 6.305 -14 2.205 1 97.38 93 LYS A O 1
ATOM 759 N N . ARG A 1 94 ? 5.051 -15.508 1.135 1 98.25 94 ARG A N 1
ATOM 760 C CA . ARG A 1 94 ? 4.469 -14.5 0.253 1 98.25 94 ARG A CA 1
ATOM 761 C C . ARG A 1 94 ? 3.637 -13.5 1.042 1 98.25 94 ARG A C 1
ATOM 763 O O . ARG A 1 94 ? 3.686 -12.297 0.774 1 98.25 94 ARG A O 1
ATOM 770 N N . ALA A 1 95 ? 2.881 -13.969 1.999 1 98.44 95 ALA A N 1
ATOM 771 C CA . ALA A 1 95 ? 2.072 -13.094 2.848 1 98.44 95 ALA A CA 1
ATOM 772 C C . ALA A 1 95 ? 2.949 -12.117 3.621 1 98.44 95 ALA A C 1
ATOM 774 O O . ALA A 1 95 ? 2.572 -10.961 3.816 1 98.44 95 ALA A O 1
ATOM 775 N N . ARG A 1 96 ? 4.082 -12.578 4.039 1 98.06 96 ARG A N 1
ATOM 776 C CA . ARG A 1 96 ? 5.008 -11.703 4.758 1 98.06 96 ARG A CA 1
ATOM 777 C C . ARG A 1 96 ? 5.551 -10.617 3.84 1 98.06 96 ARG A C 1
ATOM 779 O O . ARG A 1 96 ? 5.699 -9.461 4.254 1 98.06 96 ARG A O 1
ATOM 786 N N . VAL A 1 97 ? 5.852 -10.969 2.588 1 98.5 97 VAL A N 1
ATOM 787 C CA . VAL A 1 97 ? 6.27 -9.992 1.592 1 98.5 97 VAL A CA 1
ATOM 788 C C . VAL A 1 97 ? 5.172 -8.945 1.404 1 98.5 97 VAL A C 1
ATOM 790 O O . VAL A 1 97 ? 5.434 -7.742 1.482 1 98.5 97 VAL A O 1
ATOM 793 N N . ASP A 1 98 ? 3.986 -9.43 1.261 1 98.5 98 ASP A N 1
ATOM 794 C CA . ASP A 1 98 ? 2.852 -8.539 1.033 1 98.5 98 ASP A CA 1
ATOM 795 C C . ASP A 1 98 ? 2.586 -7.664 2.256 1 98.5 98 ASP A C 1
ATOM 797 O O . ASP A 1 98 ? 2.236 -6.488 2.119 1 98.5 98 ASP A O 1
ATOM 801 N N . GLU A 1 99 ? 2.701 -8.242 3.418 1 98.19 99 GLU A N 1
ATOM 802 C CA . GLU A 1 99 ? 2.535 -7.496 4.664 1 98.19 99 GLU A CA 1
ATOM 803 C C . GLU A 1 99 ? 3.514 -6.328 4.742 1 98.19 99 GLU A C 1
ATOM 805 O O . GLU A 1 99 ? 3.111 -5.191 5.004 1 98.19 99 GLU A O 1
ATOM 810 N N . PHE A 1 100 ? 4.738 -6.602 4.438 1 98.06 100 PHE A N 1
ATOM 811 C CA . PHE A 1 100 ? 5.758 -5.566 4.539 1 98.06 100 PHE A CA 1
ATOM 812 C C . PHE A 1 100 ? 5.527 -4.473 3.506 1 98.06 100 PHE A C 1
ATOM 814 O O . PHE A 1 100 ? 5.625 -3.283 3.818 1 98.06 100 PHE A O 1
ATOM 821 N N . LEU A 1 101 ? 5.266 -4.871 2.281 1 97.94 101 LEU A N 1
ATOM 822 C CA . LEU A 1 101 ? 5.07 -3.893 1.218 1 97.94 101 LEU A CA 1
ATOM 823 C C . LEU A 1 101 ? 3.896 -2.969 1.538 1 97.94 101 LEU A C 1
ATOM 825 O O . LEU A 1 101 ? 3.93 -1.781 1.209 1 97.94 101 LEU A O 1
ATOM 829 N N . SER A 1 102 ? 2.881 -3.518 2.143 1 97.44 102 SER A N 1
ATOM 830 C CA . SER A 1 102 ? 1.721 -2.721 2.531 1 97.44 102 SER A CA 1
ATOM 831 C C . SER A 1 102 ? 2.035 -1.841 3.736 1 97.44 102 SER A C 1
ATOM 833 O O . SER A 1 102 ? 1.585 -0.695 3.809 1 97.44 102 SER A O 1
ATOM 835 N N . TYR A 1 103 ? 2.805 -2.32 4.656 1 96.38 103 TYR A N 1
ATOM 836 C CA . TYR A 1 103 ? 3.195 -1.616 5.875 1 96.38 103 TYR A CA 1
ATOM 837 C C . TYR A 1 103 ? 4.156 -0.477 5.559 1 96.38 103 TYR A C 1
ATOM 839 O O . TYR A 1 103 ? 3.996 0.638 6.059 1 96.38 103 TYR A O 1
ATOM 847 N N . HIS A 1 104 ? 5.023 -0.748 4.73 1 95.12 104 HIS A N 1
ATOM 848 C CA . HIS A 1 104 ? 6.215 0.049 4.453 1 95.12 104 HIS A CA 1
ATOM 849 C C . HIS A 1 104 ? 5.84 1.434 3.934 1 95.12 104 HIS A C 1
ATOM 851 O O . HIS A 1 104 ? 6.422 2.436 4.355 1 95.12 104 HIS A O 1
ATOM 857 N N . HIS A 1 105 ? 4.914 1.539 3.031 1 91.12 105 HIS A N 1
ATOM 858 C CA . HIS A 1 105 ? 4.602 2.773 2.32 1 91.12 105 HIS A CA 1
ATOM 859 C C . HIS A 1 105 ? 4.082 3.842 3.273 1 91.12 105 HIS A C 1
ATOM 861 O O . HIS A 1 105 ? 4.438 5.016 3.154 1 91.12 105 HIS A O 1
ATOM 867 N N . THR A 1 106 ? 3.334 3.391 4.281 1 92.81 106 THR A N 1
ATOM 868 C CA . THR A 1 106 ? 2.666 4.363 5.141 1 92.81 106 THR A CA 1
ATOM 869 C C . THR A 1 106 ? 3.414 4.52 6.461 1 92.81 106 THR A C 1
ATOM 871 O O . THR A 1 106 ? 2.959 5.23 7.359 1 92.81 106 THR A O 1
ATOM 874 N N . THR A 1 107 ? 4.527 3.84 6.602 1 95.19 107 THR A N 1
ATOM 875 C CA . THR A 1 107 ? 5.246 3.896 7.867 1 95.19 107 THR A CA 1
ATOM 876 C C . THR A 1 107 ? 6.699 4.305 7.648 1 95.19 107 THR A C 1
ATOM 878 O O . THR A 1 107 ? 7.016 5.496 7.598 1 95.19 107 THR A O 1
ATOM 881 N N . ILE A 1 108 ? 7.531 3.352 7.23 1 94.62 108 ILE A N 1
ATOM 882 C CA . ILE A 1 108 ? 8.969 3.605 7.133 1 94.62 108 ILE A CA 1
ATOM 883 C C . ILE A 1 108 ? 9.227 4.672 6.07 1 94.62 108 ILE A C 1
ATOM 885 O O . ILE A 1 108 ? 9.961 5.633 6.316 1 94.62 108 ILE A O 1
ATOM 889 N N . ARG A 1 109 ? 8.672 4.5 4.957 1 94.62 109 ARG A N 1
ATOM 890 C CA . ARG A 1 109 ? 8.891 5.453 3.873 1 94.62 109 ARG A CA 1
ATOM 891 C C . ARG A 1 109 ? 8.367 6.836 4.246 1 94.62 109 ARG A C 1
ATOM 893 O O . ARG A 1 109 ? 9.062 7.836 4.062 1 94.62 109 ARG A O 1
ATOM 900 N N . LYS A 1 110 ? 7.133 6.852 4.746 1 94.06 110 LYS A N 1
ATOM 901 C CA . LYS A 1 110 ? 6.547 8.125 5.164 1 94.06 110 LYS A CA 1
ATOM 902 C C . LYS A 1 110 ? 7.43 8.82 6.195 1 94.06 110 LYS A C 1
ATOM 904 O O . LYS A 1 110 ? 7.719 10.016 6.07 1 94.06 110 LYS A O 1
ATOM 909 N N . ALA A 1 111 ? 7.828 8.094 7.195 1 93.38 111 ALA A N 1
ATOM 910 C CA . ALA A 1 111 ? 8.664 8.648 8.25 1 93.38 111 ALA A CA 1
ATOM 911 C C . ALA A 1 111 ? 10.016 9.102 7.703 1 93.38 111 ALA A C 1
ATOM 913 O O . ALA A 1 111 ? 10.531 10.156 8.086 1 93.38 111 ALA A O 1
ATOM 914 N N . GLY A 1 112 ? 10.594 8.273 6.852 1 91.38 112 GLY A N 1
ATOM 915 C CA . GLY A 1 112 ? 11.859 8.633 6.238 1 91.38 112 GLY A CA 1
ATOM 916 C C . GLY A 1 112 ? 11.789 9.898 5.402 1 91.38 112 GLY A C 1
ATOM 917 O O . GLY A 1 112 ? 12.688 10.734 5.457 1 91.38 112 GLY A O 1
ATOM 918 N N . VAL A 1 113 ? 10.766 10.031 4.641 1 91 113 VAL A N 1
ATOM 919 C CA . VAL A 1 113 ? 10.562 11.219 3.818 1 91 113 VAL A CA 1
ATOM 920 C C . VAL A 1 113 ? 10.406 12.445 4.711 1 91 113 VAL A C 1
ATOM 922 O O . VAL A 1 113 ? 10.945 13.516 4.41 1 91 113 VAL A O 1
ATOM 925 N N . ARG A 1 114 ? 9.664 12.234 5.801 1 92.25 114 ARG A N 1
ATOM 926 C CA . ARG A 1 114 ? 9.484 13.344 6.73 1 92.25 114 ARG A CA 1
ATOM 927 C C . ARG A 1 114 ? 10.828 13.805 7.305 1 92.25 114 ARG A C 1
ATOM 929 O O . ARG A 1 114 ? 11.062 15 7.469 1 92.25 114 ARG A O 1
ATOM 936 N N . VAL A 1 115 ? 11.641 12.93 7.613 1 90.25 115 VAL A N 1
ATOM 937 C CA . VAL A 1 115 ? 12.969 13.266 8.125 1 90.25 115 VAL A CA 1
ATOM 938 C C . VAL A 1 115 ? 13.781 13.977 7.047 1 90.25 115 VAL A C 1
ATOM 940 O O . VAL A 1 115 ? 14.414 15 7.316 1 90.25 115 VAL A O 1
ATOM 943 N N . ALA A 1 116 ? 13.742 13.461 5.867 1 87.69 116 ALA A N 1
ATOM 944 C CA . ALA A 1 116 ? 14.477 14.078 4.766 1 87.69 116 ALA A CA 1
ATOM 945 C C . ALA A 1 116 ? 14.023 15.516 4.539 1 87.69 116 ALA A C 1
ATOM 947 O O . ALA A 1 116 ? 14.844 16.406 4.324 1 87.69 116 ALA A O 1
ATOM 948 N N . PHE A 1 117 ? 12.789 15.719 4.629 1 89.69 117 PHE A N 1
ATOM 949 C CA . PHE A 1 117 ? 12.273 17.078 4.453 1 89.69 117 PHE A CA 1
ATOM 950 C C . PHE A 1 117 ? 12.664 17.953 5.629 1 89.69 117 PHE A C 1
ATOM 952 O O . PHE A 1 117 ? 13.133 19.078 5.441 1 89.69 117 PHE A O 1
ATOM 959 N N . ALA A 1 118 ? 12.469 17.438 6.781 1 89.44 118 ALA A N 1
ATOM 960 C CA . ALA A 1 118 ? 12.719 18.219 7.984 1 89.44 118 ALA A CA 1
ATOM 961 C C . ALA A 1 118 ? 14.18 18.672 8.055 1 89.44 118 ALA A C 1
ATOM 963 O O . ALA A 1 118 ? 14.484 19.766 8.516 1 89.44 118 ALA A O 1
ATOM 964 N N . PHE A 1 119 ? 15.023 17.922 7.527 1 85.38 119 PHE A N 1
ATOM 965 C CA . PHE A 1 119 ? 16.438 18.203 7.73 1 85.38 119 PHE A CA 1
ATOM 966 C C . PHE A 1 119 ? 17.062 18.797 6.477 1 85.38 119 PHE A C 1
ATOM 968 O O . PHE A 1 119 ? 18.031 19.562 6.559 1 85.38 119 PHE A O 1
ATOM 975 N N . TYR A 1 120 ? 16.484 18.469 5.32 1 83.62 120 TYR A N 1
ATOM 976 C CA . TYR A 1 120 ? 17.266 18.812 4.133 1 83.62 120 TYR A CA 1
ATOM 977 C C . TYR A 1 120 ? 16.375 19.438 3.066 1 83.62 120 TYR A C 1
ATOM 979 O O . TYR A 1 120 ? 16.609 20.562 2.633 1 83.62 120 TYR A O 1
ATOM 987 N N . LEU A 1 121 ? 15.305 18.844 2.748 1 85.56 121 LEU A N 1
ATOM 988 C CA . LEU A 1 121 ? 14.602 19.141 1.506 1 85.56 121 LEU A CA 1
ATOM 989 C C . LEU A 1 121 ? 13.789 20.422 1.641 1 85.56 121 LEU A C 1
ATOM 991 O O . LEU A 1 121 ? 13.656 21.188 0.677 1 85.56 121 LEU A O 1
ATOM 995 N N . THR A 1 122 ? 13.234 20.609 2.82 1 88 122 THR A N 1
ATOM 996 C CA . THR A 1 122 ? 12.516 21.859 3.018 1 88 122 THR A CA 1
ATOM 997 C C . THR A 1 122 ? 13.43 23.062 2.779 1 88 122 THR A C 1
ATOM 999 O O . THR A 1 122 ? 13.062 24 2.066 1 88 122 THR A O 1
ATOM 1002 N N . GLY A 1 123 ? 14.57 23.047 3.326 1 84.69 123 GLY A N 1
ATOM 1003 C CA . GLY A 1 123 ? 15.547 24.094 3.109 1 84.69 123 GLY A CA 1
ATOM 1004 C C . GLY A 1 123 ? 15.992 24.219 1.665 1 84.69 123 GLY A C 1
ATOM 1005 O O . GLY A 1 123 ? 16.109 25.312 1.13 1 84.69 123 GLY A O 1
ATOM 1006 N N . PHE A 1 124 ? 16.188 23.109 1.095 1 82.5 124 PHE A N 1
ATOM 1007 C CA . PHE A 1 124 ? 16.672 23.047 -0.283 1 82.5 124 PHE A CA 1
ATOM 1008 C C . PHE A 1 124 ? 15.648 23.672 -1.232 1 82.5 124 PHE A C 1
ATOM 1010 O O . PHE A 1 124 ? 16.016 24.453 -2.117 1 82.5 124 PHE A O 1
ATOM 1017 N N . PHE A 1 125 ? 14.383 23.469 -1.024 1 85.12 125 PHE A N 1
ATOM 1018 C CA . PHE A 1 125 ? 13.367 23.875 -1.984 1 85.12 125 PHE A CA 1
ATOM 1019 C C . PHE A 1 125 ? 12.805 25.25 -1.621 1 85.12 125 PHE A C 1
ATOM 1021 O O . PHE A 1 125 ? 12.391 26 -2.5 1 85.12 125 PHE A O 1
ATOM 1028 N N . THR A 1 126 ? 12.812 25.547 -0.329 1 90.19 126 THR A N 1
ATOM 1029 C CA . THR A 1 126 ? 12.078 26.75 0.073 1 90.19 126 THR A CA 1
ATOM 1030 C C . THR A 1 126 ? 13.008 27.766 0.704 1 90.19 126 THR A C 1
ATOM 1032 O O . THR A 1 126 ? 12.633 28.938 0.875 1 90.19 126 THR A O 1
ATOM 1035 N N . GLY A 1 127 ? 14.094 27.344 1.102 1 89.62 127 GLY A N 1
ATOM 1036 C CA . GLY A 1 127 ? 15.008 28.203 1.828 1 89.62 127 GLY A CA 1
ATOM 1037 C C . GLY A 1 127 ? 14.648 28.359 3.295 1 89.62 127 GLY A C 1
ATOM 1038 O O . GLY A 1 127 ? 15.352 29.031 4.047 1 89.62 127 GLY A O 1
ATOM 1039 N N . LYS A 1 128 ? 13.609 27.688 3.756 1 91.31 128 LYS A N 1
ATOM 1040 C CA . LYS A 1 128 ? 13.148 27.766 5.137 1 91.31 128 LYS A CA 1
ATOM 1041 C C . LYS A 1 128 ? 13.609 26.562 5.945 1 91.31 128 LYS A C 1
ATOM 1043 O O . LYS A 1 128 ? 13.805 25.469 5.395 1 91.31 128 LYS A O 1
ATOM 1048 N N . LYS A 1 129 ? 13.883 26.969 7.184 1 88 129 LYS A N 1
ATOM 1049 C CA . LYS A 1 129 ? 14.258 25.875 8.078 1 88 129 LYS A CA 1
ATOM 1050 C C . LYS A 1 129 ? 13.07 25.438 8.938 1 88 129 LYS A C 1
ATOM 1052 O O . LYS A 1 129 ? 12.297 26.281 9.406 1 88 129 LYS A O 1
ATOM 1057 N N . GLU A 1 130 ? 13.031 24.141 9.078 1 90.56 130 GLU A N 1
ATOM 1058 C CA . GLU A 1 130 ? 12.016 23.625 10 1 90.56 130 GLU A CA 1
ATOM 1059 C C . GLU A 1 130 ? 12.445 23.812 11.453 1 90.56 130 GLU A C 1
ATOM 1061 O O . GLU A 1 130 ? 13.641 23.938 11.742 1 90.56 130 GLU A O 1
ATOM 1066 N N . THR A 1 131 ? 11.508 23.797 12.289 1 9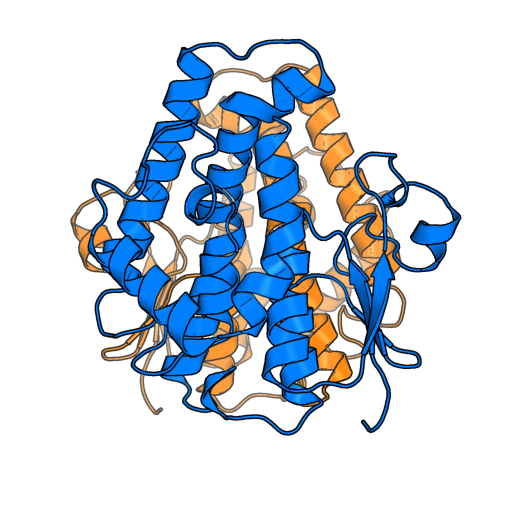4.25 131 THR A N 1
ATOM 1067 C CA . THR A 1 131 ? 11.812 24.016 13.695 1 94.25 131 THR A CA 1
ATOM 1068 C C . THR A 1 131 ? 12.477 22.766 14.297 1 94.25 131 THR A C 1
ATOM 1070 O O . THR A 1 131 ? 12.383 21.672 13.734 1 94.25 131 THR A O 1
ATOM 1073 N N . GLU A 1 132 ? 13.188 22.984 15.344 1 93.25 132 GLU A N 1
ATOM 1074 C CA . GLU A 1 132 ? 13.773 21.859 16.062 1 93.25 132 GLU A CA 1
ATOM 1075 C C . GLU A 1 132 ? 12.695 20.891 16.531 1 93.25 132 GLU A C 1
ATOM 1077 O O . GLU A 1 132 ? 12.914 19.672 16.547 1 93.25 132 GLU A O 1
ATOM 1082 N N . GLU A 1 133 ? 11.602 21.406 16.844 1 94.81 133 GLU A N 1
ATOM 1083 C CA . GLU A 1 133 ? 10.469 20.578 17.25 1 94.81 133 GLU A CA 1
ATOM 1084 C C . GLU A 1 133 ? 10.008 19.688 16.109 1 94.81 133 GLU A C 1
ATOM 1086 O O . GLU A 1 133 ? 9.711 18.516 16.312 1 94.81 133 GLU A O 1
ATOM 1091 N N . ASP A 1 134 ? 10 20.25 14.953 1 92.81 134 ASP A N 1
ATOM 1092 C CA . ASP A 1 134 ? 9.625 19.484 13.766 1 92.81 134 ASP A CA 1
ATOM 1093 C C . ASP A 1 134 ? 10.633 18.359 13.5 1 92.81 134 ASP A C 1
ATOM 1095 O O . ASP A 1 134 ? 10.242 17.25 13.164 1 92.81 134 ASP A O 1
ATOM 1099 N N . LYS A 1 135 ? 11.859 18.703 13.633 1 90.12 135 LYS A N 1
ATOM 1100 C CA . LYS A 1 135 ? 12.922 17.734 13.406 1 90.12 135 LYS A CA 1
ATOM 1101 C C . LYS A 1 135 ? 12.852 16.594 14.406 1 90.12 135 LYS A C 1
ATOM 1103 O O . LYS A 1 135 ? 12.953 15.422 14.031 1 90.12 135 LYS A O 1
ATOM 1108 N N . GLN A 1 136 ? 12.609 16.906 15.625 1 92.75 136 GLN A N 1
ATOM 1109 C CA . GLN A 1 136 ? 12.523 15.898 16.672 1 92.75 136 GLN A CA 1
ATOM 1110 C C . GLN A 1 136 ? 11.305 15.008 16.469 1 92.75 136 GLN A C 1
ATOM 1112 O O . GLN A 1 136 ? 11.367 13.797 16.703 1 92.75 136 GLN A O 1
ATOM 1117 N N . ALA A 1 137 ? 10.266 15.594 16.047 1 94.5 137 ALA A N 1
ATOM 1118 C CA . ALA A 1 137 ? 9.055 14.828 15.773 1 94.5 137 ALA A CA 1
ATOM 1119 C C . ALA A 1 137 ? 9.273 13.852 14.625 1 94.5 137 ALA A C 1
ATOM 1121 O O . ALA A 1 137 ? 8.812 12.711 14.68 1 94.5 137 ALA A O 1
ATOM 1122 N N . ALA A 1 138 ? 9.938 14.352 13.633 1 92.19 138 ALA A N 1
ATOM 1123 C CA . ALA A 1 138 ? 10.25 13.5 12.492 1 92.19 138 ALA A CA 1
ATOM 1124 C C . ALA A 1 138 ? 11.125 12.32 12.906 1 92.19 138 ALA A C 1
ATOM 1126 O O . ALA A 1 138 ? 10.875 11.18 12.516 1 92.19 138 ALA A O 1
ATOM 1127 N N . LEU A 1 139 ? 12.078 12.602 13.719 1 89.69 139 LEU A N 1
ATOM 1128 C CA . LEU A 1 139 ? 12.992 11.562 14.188 1 89.69 139 LEU A CA 1
ATOM 1129 C C . LEU A 1 139 ? 12.273 10.547 15.062 1 89.69 139 LEU A C 1
ATOM 1131 O O . LEU A 1 139 ? 12.547 9.344 14.984 1 89.69 139 LEU A O 1
ATOM 1135 N N . LYS A 1 140 ? 11.453 11.031 15.875 1 93.12 140 LYS A N 1
ATOM 1136 C CA . LYS A 1 140 ? 10.68 10.133 16.734 1 93.12 140 LYS A CA 1
ATOM 1137 C C . LYS A 1 140 ? 9.82 9.188 15.898 1 93.12 140 LYS A C 1
ATOM 1139 O O . LYS A 1 140 ? 9.742 7.988 16.188 1 93.12 140 LYS A O 1
ATOM 1144 N N . GLY A 1 141 ? 9.172 9.742 14.898 1 93.44 141 GLY A N 1
ATOM 1145 C CA . GLY A 1 141 ? 8.398 8.914 14 1 93.44 141 GLY A CA 1
ATOM 1146 C C . GLY A 1 141 ? 9.227 7.848 13.305 1 93.44 141 GLY A C 1
ATOM 1147 O O . GLY A 1 141 ? 8.797 6.695 13.188 1 93.44 141 GLY A O 1
ATOM 1148 N N . LEU A 1 142 ? 10.367 8.227 12.875 1 92.19 142 LEU A N 1
ATOM 1149 C CA . LEU A 1 142 ? 11.258 7.281 12.219 1 92.19 142 LEU A CA 1
ATOM 1150 C C . LEU A 1 142 ? 11.688 6.184 13.188 1 92.19 142 LEU A C 1
ATOM 1152 O O . LEU A 1 142 ? 11.68 5 12.836 1 92.19 142 LEU A O 1
ATOM 1156 N N . ASP A 1 143 ? 12.016 6.578 14.383 1 92.38 143 ASP A N 1
ATOM 1157 C CA . ASP A 1 143 ? 12.445 5.629 15.406 1 92.38 143 ASP A CA 1
ATOM 1158 C C . ASP A 1 143 ? 11.367 4.586 15.688 1 92.38 143 ASP A C 1
ATOM 1160 O O . ASP A 1 143 ? 11.664 3.396 15.805 1 92.38 143 ASP A O 1
ATOM 1164 N N . GLU A 1 144 ? 10.188 5 15.773 1 93.12 144 GLU A N 1
ATOM 1165 C CA . GLU A 1 144 ? 9.062 4.105 16.062 1 93.12 144 GLU A CA 1
ATOM 1166 C C . GLU A 1 144 ? 8.875 3.08 14.953 1 93.12 144 GLU A C 1
ATOM 1168 O O . GLU A 1 144 ? 8.656 1.897 15.219 1 93.12 144 GLU A O 1
ATOM 1173 N N . THR A 1 145 ? 8.961 3.508 13.742 1 94.5 145 THR A N 1
ATOM 1174 C CA . THR A 1 145 ? 8.75 2.6 12.625 1 94.5 145 THR A CA 1
ATOM 1175 C C . THR A 1 145 ? 9.914 1.632 12.477 1 94.5 145 THR A C 1
ATOM 1177 O O . THR A 1 145 ? 9.727 0.458 12.156 1 94.5 145 THR A O 1
ATOM 1180 N N . LEU A 1 146 ? 11.164 2.086 12.734 1 93.12 146 LEU A N 1
ATOM 1181 C CA . LEU A 1 146 ? 12.336 1.215 12.641 1 93.12 146 LEU A CA 1
ATOM 1182 C C . LEU A 1 146 ? 12.336 0.184 13.766 1 93.12 146 LEU A C 1
ATOM 1184 O O . LEU A 1 146 ? 12.805 -0.939 13.586 1 93.12 146 LEU A O 1
ATOM 1188 N N . ALA A 1 147 ? 11.805 0.583 14.875 1 93.06 147 ALA A N 1
ATOM 1189 C CA . ALA A 1 147 ? 11.672 -0.367 15.977 1 93.06 147 ALA A CA 1
ATOM 1190 C C . ALA A 1 147 ? 10.789 -1.547 15.586 1 93.06 147 ALA A C 1
ATOM 1192 O O . ALA A 1 147 ? 11.125 -2.701 15.867 1 93.06 147 ALA A O 1
ATOM 1193 N N . VAL A 1 148 ? 9.711 -1.296 14.961 1 93.81 148 VAL A N 1
ATOM 1194 C CA . VAL A 1 148 ? 8.812 -2.346 14.492 1 93.81 148 VAL A CA 1
ATOM 1195 C C . VAL A 1 148 ? 9.508 -3.188 13.422 1 93.81 148 VAL A C 1
ATOM 119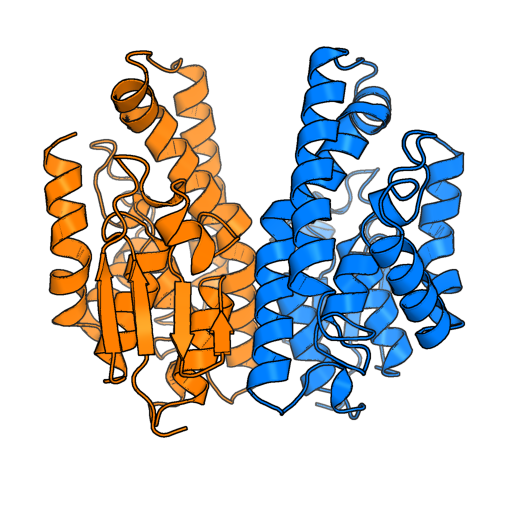7 O O . VAL A 1 148 ? 9.422 -4.418 13.438 1 93.81 148 VAL A O 1
ATOM 1200 N N . PHE A 1 149 ? 10.195 -2.508 12.547 1 95.81 149 PHE A N 1
ATOM 1201 C CA . PHE A 1 149 ? 10.922 -3.221 11.508 1 95.81 149 PHE A CA 1
ATOM 1202 C C . PHE A 1 149 ? 11.875 -4.238 12.109 1 95.81 149 PHE A C 1
ATOM 1204 O O . PHE A 1 149 ? 11.875 -5.41 11.719 1 95.81 149 PHE A O 1
ATOM 1211 N N . GLU A 1 150 ? 12.586 -3.773 13.023 1 94.69 150 GLU A N 1
ATOM 1212 C CA . GLU A 1 150 ? 13.617 -4.598 13.641 1 94.69 150 GLU A CA 1
ATOM 1213 C C . GLU A 1 150 ? 13.008 -5.73 14.461 1 94.69 150 GLU A C 1
ATOM 1215 O O . GLU A 1 150 ? 13.438 -6.883 14.352 1 94.69 150 GLU A O 1
ATOM 1220 N N . SER A 1 151 ? 12 -5.449 15.195 1 93.38 151 SER A N 1
ATOM 1221 C CA . SER A 1 151 ? 11.492 -6.406 16.172 1 93.38 151 SER A CA 1
ATOM 1222 C C . SER A 1 151 ? 10.508 -7.375 15.523 1 93.38 151 SER A C 1
ATOM 1224 O O . SER A 1 151 ? 10.344 -8.508 15.984 1 93.38 151 SER A O 1
ATOM 1226 N N . TYR A 1 152 ? 9.867 -6.961 14.453 1 95.19 152 TYR A N 1
ATOM 1227 C CA . TYR A 1 152 ? 8.82 -7.797 13.875 1 95.19 152 TYR A CA 1
ATOM 1228 C C . TYR A 1 152 ? 9.266 -8.375 12.539 1 95.19 152 TYR A C 1
ATOM 1230 O O . TYR A 1 152 ? 9.242 -9.594 12.344 1 95.19 152 TYR A O 1
ATOM 1238 N N . PHE A 1 153 ? 9.703 -7.602 11.664 1 96.44 153 PHE A N 1
ATOM 1239 C CA . PHE A 1 153 ? 9.945 -8.062 10.305 1 96.44 153 PHE A CA 1
ATOM 1240 C C . PHE A 1 153 ? 11.297 -8.766 10.203 1 96.44 153 PHE A C 1
ATOM 1242 O O . PHE A 1 153 ? 11.484 -9.633 9.352 1 96.44 153 PHE A O 1
ATOM 1249 N N . LEU A 1 154 ? 12.227 -8.453 11.078 1 96.06 154 LEU A N 1
ATOM 1250 C CA . LEU A 1 154 ? 13.555 -9.062 11.008 1 96.06 154 LEU A CA 1
ATOM 1251 C C . LEU A 1 154 ? 13.742 -10.086 12.117 1 96.06 154 LEU A C 1
ATOM 1253 O O . LEU A 1 154 ? 14.875 -10.469 12.43 1 96.06 154 LEU A O 1
ATOM 1257 N N . LYS A 1 155 ? 12.711 -10.57 12.672 1 88.62 155 LYS A N 1
ATOM 1258 C CA . LYS A 1 155 ? 12.797 -11.469 13.812 1 88.62 155 LYS A CA 1
ATOM 1259 C C . LYS A 1 155 ? 13.281 -12.852 13.383 1 88.62 155 LYS A C 1
ATOM 1261 O O . LYS A 1 155 ? 14.008 -13.523 14.125 1 88.62 155 LYS A O 1
ATOM 1266 N N . SER A 1 156 ? 12.867 -13.453 12.367 1 75.44 156 SER A N 1
ATOM 1267 C CA . SER A 1 156 ? 13.016 -14.891 12.188 1 75.44 156 SER A CA 1
ATOM 1268 C C . SER A 1 156 ? 14.008 -15.219 11.086 1 75.44 156 SER A C 1
ATOM 1270 O O . SER A 1 156 ? 14.289 -16.391 10.82 1 75.44 156 SER A O 1
ATOM 1272 N N . GLY A 1 157 ? 14.609 -14.25 10.57 1 84.25 157 GLY A N 1
ATOM 1273 C CA . GLY A 1 157 ? 15.438 -14.672 9.453 1 84.25 157 GLY A CA 1
ATOM 1274 C C . GLY A 1 157 ? 16.422 -13.609 9.008 1 84.25 157 GLY A C 1
ATOM 1275 O O . GLY A 1 157 ? 16.531 -12.555 9.633 1 84.25 157 GLY A O 1
ATOM 1276 N N . ALA A 1 158 ? 17.172 -14.109 7.965 1 95.88 158 ALA A N 1
ATOM 1277 C CA . ALA A 1 158 ? 18.203 -13.25 7.383 1 95.88 158 ALA A CA 1
ATOM 1278 C C . ALA A 1 158 ? 17.578 -12.078 6.633 1 95.88 158 ALA A C 1
ATOM 1280 O O . ALA A 1 158 ? 18.172 -11 6.531 1 95.88 158 ALA A O 1
ATOM 1281 N N . PHE A 1 159 ? 16.359 -12.328 6.164 1 98.38 159 PHE A N 1
ATOM 1282 C CA . PHE A 1 159 ? 15.641 -11.336 5.379 1 98.38 159 PHE A CA 1
ATOM 1283 C C . PHE A 1 159 ? 14.195 -11.203 5.855 1 98.38 159 PHE A C 1
ATOM 1285 O O . PHE A 1 159 ? 13.789 -11.883 6.801 1 98.38 159 PHE A O 1
ATOM 1292 N N . ILE A 1 160 ? 13.438 -10.352 5.305 1 97.94 160 ILE A N 1
ATOM 1293 C CA . ILE A 1 160 ? 12.102 -9.984 5.762 1 97.94 160 ILE A CA 1
ATOM 1294 C C . ILE A 1 160 ? 11.172 -11.195 5.672 1 97.94 160 ILE A C 1
ATOM 1296 O O . ILE A 1 160 ? 10.383 -11.445 6.582 1 97.94 160 ILE A O 1
ATOM 1300 N N . ALA A 1 161 ? 11.258 -11.938 4.582 1 95.75 161 ALA A N 1
ATOM 1301 C CA . ALA A 1 161 ? 10.336 -13.055 4.391 1 95.75 161 ALA A CA 1
ATOM 1302 C C . ALA A 1 161 ? 11.023 -14.383 4.684 1 95.75 161 ALA A C 1
ATOM 1304 O O . ALA A 1 161 ? 10.57 -15.438 4.242 1 95.75 161 ALA A O 1
ATOM 1305 N N . GLY A 1 162 ? 12.125 -14.367 5.371 1 95.31 162 GLY A N 1
ATOM 1306 C CA . GLY A 1 162 ? 12.805 -15.609 5.703 1 95.31 162 GLY A CA 1
ATOM 1307 C C . GLY A 1 162 ? 14.289 -15.578 5.383 1 95.31 162 GLY A C 1
ATOM 1308 O O . GLY A 1 162 ? 14.953 -14.562 5.59 1 95.31 162 GLY A O 1
ATOM 1309 N N . ASP A 1 163 ? 14.742 -16.703 4.891 1 96.25 163 ASP A N 1
ATOM 1310 C CA . ASP A 1 163 ? 16.188 -16.891 4.75 1 96.25 163 ASP A CA 1
ATOM 1311 C C . ASP A 1 163 ? 16.672 -16.406 3.383 1 96.25 163 ASP A C 1
ATOM 1313 O O . ASP A 1 163 ? 17.875 -16.281 3.156 1 96.25 163 ASP A O 1
ATOM 1317 N N . GLU A 1 164 ? 15.789 -16.156 2.547 1 97.31 164 GLU A N 1
ATOM 1318 C CA . GLU A 1 164 ? 16.156 -15.68 1.216 1 97.31 164 GLU A CA 1
ATOM 1319 C C . GLU A 1 164 ? 15.617 -14.273 0.963 1 97.31 164 GLU A C 1
ATOM 1321 O O . GLU A 1 164 ? 14.562 -13.906 1.48 1 97.31 164 GLU A O 1
ATOM 1326 N N . ILE A 1 165 ? 16.359 -13.539 0.147 1 98.38 165 ILE A N 1
ATOM 1327 C CA . ILE A 1 165 ? 16.016 -12.164 -0.2 1 98.38 165 ILE A CA 1
ATOM 1328 C C . ILE A 1 165 ? 14.766 -12.156 -1.068 1 98.38 165 ILE A C 1
ATOM 1330 O O . ILE A 1 165 ? 14.531 -13.078 -1.848 1 98.38 165 ILE A O 1
ATOM 1334 N N . SER A 1 166 ? 13.914 -11.148 -0.917 1 98.62 166 SER A N 1
ATOM 1335 C CA . SER A 1 166 ? 12.719 -10.938 -1.729 1 98.62 166 SER A CA 1
ATOM 1336 C C . SER A 1 166 ? 12.578 -9.469 -2.123 1 98.62 166 SER A C 1
ATOM 1338 O O . SER A 1 166 ? 13.406 -8.633 -1.74 1 98.62 166 SER A O 1
ATOM 1340 N N . ILE A 1 167 ? 11.539 -9.133 -2.857 1 98.75 167 ILE A N 1
ATOM 1341 C CA . ILE A 1 167 ? 11.297 -7.75 -3.266 1 98.75 167 ILE A CA 1
ATOM 1342 C C . ILE A 1 167 ? 11.031 -6.887 -2.033 1 98.75 167 ILE A C 1
ATOM 1344 O O . ILE A 1 167 ? 11.289 -5.68 -2.045 1 98.75 167 ILE A O 1
ATOM 1348 N N . ALA A 1 168 ? 10.5 -7.457 -0.94 1 98.62 168 ALA A N 1
ATOM 1349 C CA . ALA A 1 168 ? 10.312 -6.695 0.292 1 98.62 168 ALA A CA 1
ATOM 1350 C C . ALA A 1 168 ? 11.625 -6.086 0.768 1 98.62 168 ALA A C 1
ATOM 1352 O O . ALA A 1 168 ? 11.664 -4.934 1.207 1 98.62 168 ALA A O 1
ATOM 1353 N N . ASP A 1 169 ? 12.664 -6.812 0.656 1 98.62 169 ASP A N 1
ATOM 1354 C CA . ASP A 1 169 ? 13.977 -6.34 1.091 1 98.62 169 ASP A CA 1
ATOM 1355 C C . ASP A 1 169 ? 14.477 -5.211 0.196 1 98.62 169 ASP A C 1
ATOM 1357 O O . ASP A 1 169 ? 15.133 -4.281 0.671 1 98.62 169 ASP A O 1
ATOM 1361 N N . LEU A 1 170 ? 14.242 -5.301 -1.091 1 98.62 170 LEU A N 1
ATOM 1362 C CA . LEU A 1 170 ? 14.664 -4.25 -2.012 1 98.62 170 LEU A CA 1
ATOM 1363 C C . LEU A 1 170 ? 13.977 -2.93 -1.682 1 98.62 170 LEU A C 1
ATOM 1365 O O . LEU A 1 170 ? 14.609 -1.875 -1.685 1 98.62 170 LEU A O 1
ATOM 1369 N N . PHE A 1 171 ? 12.695 -3.004 -1.399 1 98.38 171 PHE A N 1
ATOM 1370 C CA . PHE A 1 171 ? 11.938 -1.81 -1.053 1 98.38 171 PHE A CA 1
ATOM 1371 C C . PHE A 1 171 ? 12.453 -1.198 0.245 1 98.38 171 PHE A C 1
ATOM 1373 O O . PHE A 1 171 ? 12.664 0.013 0.324 1 98.38 171 PHE A O 1
ATOM 1380 N N . ALA A 1 172 ? 12.641 -2.025 1.201 1 97.31 172 ALA A N 1
ATOM 1381 C CA . ALA A 1 172 ? 13.133 -1.541 2.49 1 97.31 172 ALA A CA 1
ATOM 1382 C C . ALA A 1 172 ? 14.516 -0.914 2.354 1 97.31 172 ALA A C 1
ATOM 1384 O O . ALA A 1 172 ? 14.75 0.194 2.842 1 97.31 172 ALA A O 1
ATOM 1385 N N . ALA A 1 173 ? 15.406 -1.548 1.659 1 96.38 173 ALA A N 1
ATOM 1386 C CA . ALA A 1 173 ? 16.797 -1.122 1.554 1 96.38 173 ALA A CA 1
ATOM 1387 C C . ALA A 1 173 ? 16.922 0.17 0.75 1 96.38 173 ALA A C 1
ATOM 1389 O O . ALA A 1 173 ? 17.922 0.875 0.841 1 96.38 173 ALA A O 1
ATOM 1390 N N . SER A 1 174 ? 15.914 0.495 -0.009 1 95.5 174 SER A N 1
ATOM 1391 C CA . SER A 1 174 ? 15.961 1.671 -0.871 1 95.5 174 SER A CA 1
ATOM 1392 C C . SER A 1 174 ? 15.547 2.928 -0.114 1 95.5 174 SER A C 1
ATOM 1394 O O . SER A 1 174 ? 15.656 4.039 -0.641 1 95.5 174 SER A O 1
ATOM 1396 N N . GLU A 1 175 ? 15.133 2.758 1.122 1 92.56 175 GLU A N 1
ATOM 1397 C CA . GLU A 1 175 ? 14.758 3.93 1.907 1 92.56 175 GLU A CA 1
ATOM 1398 C C . GLU A 1 175 ? 15.969 4.824 2.174 1 92.56 175 GLU A C 1
ATOM 1400 O O . GLU A 1 175 ? 17 4.355 2.666 1 92.56 175 GLU A O 1
ATOM 1405 N N . GLN A 1 176 ? 15.789 6.059 1.919 1 82.69 176 GLN A N 1
ATOM 1406 C CA . GLN A 1 176 ? 16.875 7.031 1.965 1 82.69 176 GLN A CA 1
ATOM 1407 C C . GLN A 1 176 ? 17.516 7.078 3.35 1 82.69 176 GLN A C 1
ATOM 1409 O O . GLN A 1 176 ? 18.734 7.211 3.469 1 82.69 176 GLN A O 1
ATOM 1414 N N . ILE A 1 177 ? 16.734 6.906 4.332 1 79.5 177 ILE A N 1
ATOM 1415 C CA . ILE A 1 177 ? 17.188 7.07 5.707 1 79.5 177 ILE A CA 1
ATOM 1416 C C . ILE A 1 177 ? 18.109 5.918 6.086 1 79.5 177 ILE A C 1
ATOM 1418 O O . ILE A 1 177 ? 18.875 6.02 7.047 1 79.5 177 ILE A O 1
ATOM 1422 N N . LEU A 1 178 ? 18.016 4.887 5.301 1 81.25 178 LEU A N 1
ATOM 1423 C CA . LEU A 1 178 ? 18.875 3.734 5.562 1 81.25 178 LEU A CA 1
ATOM 1424 C C . LEU A 1 178 ? 20.172 3.822 4.766 1 81.25 178 LEU A C 1
ATOM 1426 O O . LEU A 1 178 ? 21.125 3.117 5.066 1 81.25 178 LEU A O 1
ATOM 1430 N N . GLN A 1 179 ? 20.172 4.562 3.727 1 74.38 179 GLN A N 1
ATOM 1431 C CA 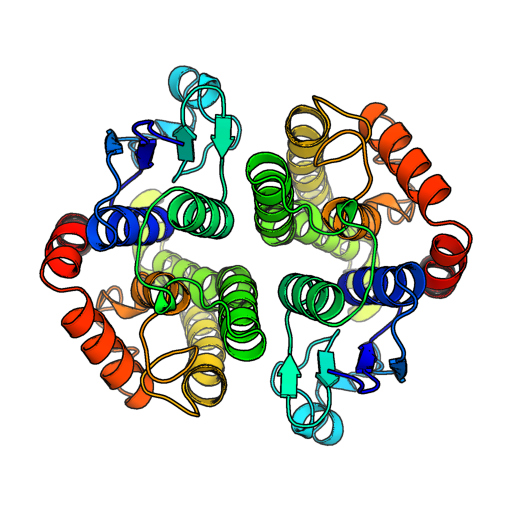. GLN A 1 179 ? 21.297 4.617 2.807 1 74.38 179 GLN A CA 1
ATOM 1432 C C . GLN A 1 179 ? 22.219 5.797 3.131 1 74.38 179 GLN A C 1
ATOM 1434 O O . GLN A 1 179 ? 23.422 5.734 2.889 1 74.38 179 GLN A O 1
ATOM 1439 N N . ALA A 1 180 ? 21.547 6.863 3.336 1 66.06 180 ALA A N 1
ATOM 1440 C CA . ALA A 1 180 ? 22.391 8.062 3.398 1 66.06 180 ALA A CA 1
ATOM 1441 C C . ALA A 1 180 ? 22.344 8.695 4.785 1 66.06 180 ALA A C 1
ATOM 1443 O O . ALA A 1 180 ? 21.328 8.586 5.488 1 66.06 180 ALA A O 1
ATOM 1444 N N . ASP A 1 181 ? 23.531 8.875 5.254 1 60.88 181 ASP A N 1
ATOM 1445 C CA . ASP A 1 181 ? 23.625 9.742 6.426 1 60.88 181 ASP A CA 1
ATOM 1446 C C . ASP A 1 181 ? 22.969 11.094 6.176 1 60.88 181 ASP A C 1
ATOM 1448 O O . ASP A 1 181 ? 23.641 12.117 6.102 1 60.88 181 ASP A O 1
ATOM 1452 N N . MET A 1 182 ? 21.688 11.148 5.652 1 56.69 182 MET A N 1
ATOM 1453 C CA . MET A 1 182 ? 21.031 12.422 5.348 1 56.69 182 MET A CA 1
ATOM 1454 C C . MET A 1 182 ? 21.094 13.359 6.547 1 56.69 182 MET A C 1
ATOM 1456 O O . MET A 1 182 ? 21.062 14.578 6.383 1 56.69 182 MET A O 1
ATOM 1460 N N . SER A 1 183 ? 21.016 12.875 7.785 1 54.59 183 SER A N 1
ATOM 1461 C CA . SER A 1 183 ? 21.047 13.734 8.961 1 54.59 183 SER A CA 1
ATOM 1462 C C . SER A 1 183 ? 22.469 13.828 9.531 1 54.59 183 SER A C 1
ATOM 1464 O O . SER A 1 183 ? 22.703 14.539 10.516 1 54.59 183 SER A O 1
ATOM 1466 N N . LYS A 1 184 ? 23.344 13.375 8.727 1 58.47 184 LYS A N 1
ATOM 1467 C CA . LYS A 1 184 ? 24.672 13.266 9.336 1 58.47 184 LYS A CA 1
ATOM 1468 C C . LYS A 1 184 ? 24.609 12.492 10.648 1 58.47 184 LYS A C 1
ATOM 1470 O O . LYS A 1 184 ? 25.5 12.609 11.492 1 58.47 184 LYS A O 1
ATOM 1475 N N . LYS A 1 185 ? 23.328 12.039 10.852 1 65.88 185 LYS A N 1
ATOM 1476 C CA . LYS A 1 185 ? 23.109 11.195 12.031 1 65.88 185 LYS A CA 1
ATOM 1477 C C . LYS A 1 185 ? 23.062 9.719 11.641 1 65.88 185 LYS A C 1
ATOM 1479 O O . LYS A 1 185 ? 22.5 9.359 10.609 1 65.88 185 LYS A O 1
ATOM 1484 N N . ASP A 1 186 ? 23.812 8.984 12.32 1 74.06 186 ASP A N 1
ATOM 1485 C CA . ASP A 1 186 ? 23.766 7.531 12.156 1 74.06 186 ASP A CA 1
ATOM 1486 C C . ASP A 1 186 ? 22.5 6.945 12.797 1 74.06 186 ASP A C 1
ATOM 1488 O O . ASP A 1 186 ? 22.516 6.57 13.969 1 74.06 186 ASP A O 1
ATOM 1492 N N . TYR A 1 187 ? 21.438 6.754 11.984 1 76.5 187 TYR A N 1
ATOM 1493 C CA . TYR A 1 187 ? 20.156 6.273 12.484 1 76.5 187 TYR A CA 1
ATOM 1494 C C . TYR A 1 187 ? 20.203 4.781 12.781 1 76.5 187 TYR A C 1
ATOM 1496 O O . TYR A 1 187 ? 19.344 4.246 13.477 1 76.5 187 TYR A O 1
ATOM 1504 N N . LEU A 1 188 ? 21.25 4.211 12.234 1 81.94 188 LEU A N 1
ATOM 1505 C CA . LEU A 1 188 ? 21.328 2.758 12.359 1 81.94 188 LEU A CA 1
ATOM 1506 C C . LEU A 1 188 ? 22.234 2.361 13.516 1 81.94 188 LEU A C 1
ATOM 1508 O O . LEU A 1 188 ? 22.312 1.183 13.867 1 81.94 188 LEU A O 1
ATOM 1512 N N . ALA A 1 189 ? 22.828 3.395 14.148 1 81.5 189 ALA A N 1
ATOM 1513 C CA . ALA A 1 189 ? 23.766 3.113 15.234 1 81.5 189 ALA A CA 1
ATOM 1514 C C . ALA A 1 189 ? 23.078 2.318 16.344 1 81.5 189 ALA A C 1
ATOM 1516 O O . ALA A 1 189 ? 23.688 1.422 16.938 1 81.5 189 ALA A O 1
ATOM 1517 N N . SER A 1 190 ? 21.844 2.594 16.609 1 85.56 190 SER A N 1
ATOM 1518 C CA . SER A 1 190 ? 21.125 1.933 17.703 1 85.56 190 SER A CA 1
ATOM 1519 C C . SER A 1 190 ? 20.297 0.766 17.188 1 85.56 190 SER A C 1
ATOM 1521 O O . SER A 1 190 ? 19.438 0.238 17.891 1 85.56 190 SER A O 1
ATOM 1523 N N . ARG A 1 191 ? 20.547 0.321 15.922 1 90.88 191 ARG A N 1
ATOM 1524 C CA . ARG A 1 191 ? 19.75 -0.726 15.289 1 90.88 191 ARG A CA 1
ATOM 1525 C C . ARG A 1 191 ? 20.641 -1.75 14.602 1 90.88 191 ARG A C 1
ATOM 1527 O O . ARG A 1 191 ? 20.625 -1.861 13.367 1 90.88 191 ARG A O 1
ATOM 1534 N N . PRO A 1 192 ? 21.312 -2.537 15.391 1 90.81 192 PRO A N 1
ATOM 1535 C CA . PRO A 1 192 ? 22.297 -3.443 14.812 1 90.81 192 PRO A CA 1
ATOM 1536 C C . PRO A 1 192 ? 21.688 -4.48 13.875 1 90.81 192 PRO A C 1
ATOM 1538 O O . PRO A 1 192 ? 22.297 -4.863 12.875 1 90.81 192 PRO A O 1
ATOM 1541 N N . LYS A 1 193 ? 20.5 -4.949 14.203 1 94.25 193 LYS A N 1
ATOM 1542 C CA . LYS A 1 193 ? 19.875 -5.953 13.344 1 94.25 193 LYS A CA 1
ATOM 1543 C C . LYS A 1 193 ? 19.531 -5.367 11.977 1 94.25 193 LYS A C 1
ATOM 1545 O O . LYS A 1 193 ? 19.625 -6.055 10.961 1 94.25 193 LYS A O 1
ATOM 1550 N N . VAL A 1 194 ? 19.109 -4.125 12 1 95.19 194 VAL A N 1
ATOM 1551 C CA . VAL A 1 194 ? 18.797 -3.453 10.742 1 95.19 194 VAL A CA 1
ATOM 1552 C C . VAL A 1 194 ? 20.078 -3.266 9.93 1 95.19 194 VAL A C 1
ATOM 1554 O O . VAL A 1 194 ? 20.078 -3.482 8.719 1 95.19 194 VAL A O 1
ATOM 1557 N N . LYS A 1 195 ? 21.094 -2.857 10.617 1 92.56 195 LYS A N 1
ATOM 1558 C CA . LYS A 1 195 ? 22.375 -2.662 9.953 1 92.56 195 LYS A CA 1
ATOM 1559 C C . LYS A 1 195 ? 22.875 -3.959 9.32 1 92.56 195 LYS A C 1
ATOM 1561 O O . LYS A 1 195 ? 23.297 -3.967 8.164 1 92.56 195 LYS A O 1
ATOM 1566 N N . GLU A 1 196 ? 22.828 -4.996 10.055 1 95.12 196 GLU A N 1
ATOM 1567 C CA . GLU A 1 196 ? 23.266 -6.297 9.555 1 95.12 196 GLU A CA 1
ATOM 1568 C C . GLU A 1 196 ? 22.422 -6.746 8.367 1 95.12 196 GLU A C 1
ATOM 1570 O O . GLU A 1 196 ? 22.953 -7.266 7.383 1 95.12 196 GLU A O 1
ATOM 1575 N N . TRP A 1 197 ? 21.125 -6.605 8.492 1 97.5 197 TRP A N 1
ATOM 1576 C CA . TRP A 1 197 ? 20.203 -6.926 7.41 1 97.5 197 TRP A CA 1
ATOM 1577 C C . TRP A 1 197 ? 20.562 -6.145 6.148 1 97.5 197 TRP A C 1
ATOM 1579 O O . TRP A 1 197 ? 20.625 -6.715 5.055 1 97.5 197 TRP A O 1
ATOM 1589 N N . LEU A 1 198 ? 20.781 -4.855 6.309 1 95.94 198 LEU A N 1
ATOM 1590 C CA . LEU A 1 198 ? 21.094 -4.008 5.164 1 95.94 198 LEU A CA 1
ATOM 1591 C C . LEU A 1 198 ? 22.375 -4.477 4.48 1 95.94 198 LEU A C 1
ATOM 1593 O O . LEU A 1 198 ? 22.453 -4.508 3.25 1 95.94 198 LEU A O 1
ATOM 1597 N N . GLU A 1 199 ? 23.344 -4.844 5.258 1 95.38 199 GLU A N 1
ATOM 1598 C CA . GLU A 1 199 ? 24.578 -5.363 4.703 1 95.38 199 GLU A CA 1
ATOM 1599 C C . GLU A 1 199 ? 24.344 -6.652 3.922 1 95.38 199 GLU A C 1
ATOM 1601 O O . GLU A 1 199 ? 24.953 -6.867 2.871 1 95.38 199 GLU A O 1
ATOM 1606 N N . ARG A 1 200 ? 23.516 -7.484 4.426 1 97.62 200 ARG A N 1
ATOM 1607 C CA . ARG A 1 200 ? 23.188 -8.711 3.715 1 97.62 200 ARG A CA 1
ATOM 1608 C C . ARG A 1 200 ? 22.5 -8.406 2.387 1 97.62 200 ARG A C 1
ATOM 1610 O O . ARG A 1 200 ? 22.766 -9.07 1.381 1 97.62 200 ARG A O 1
ATOM 1617 N N . VAL A 1 201 ? 21.609 -7.414 2.398 1 98.12 201 VAL A N 1
ATOM 1618 C CA . VAL A 1 201 ? 20.906 -7.039 1.173 1 98.12 201 VAL A CA 1
ATOM 1619 C C . VAL A 1 201 ? 21.922 -6.516 0.148 1 98.12 201 VAL A C 1
ATOM 1621 O O . VAL A 1 201 ? 21.891 -6.914 -1.019 1 98.12 201 VAL A O 1
ATOM 1624 N N . LYS A 1 202 ? 22.781 -5.664 0.594 1 96.94 202 LYS A N 1
ATOM 1625 C CA . LYS A 1 202 ? 23.797 -5.117 -0.302 1 96.94 202 LYS A CA 1
ATOM 1626 C C . LYS A 1 202 ? 24.656 -6.223 -0.897 1 96.94 202 LYS A C 1
ATOM 1628 O O . LYS A 1 202 ? 24.938 -6.223 -2.1 1 96.94 202 LYS A O 1
ATOM 1633 N N . GLU A 1 203 ? 25.031 -7.133 -0.084 1 97.81 203 GLU A N 1
ATOM 1634 C CA . GLU A 1 203 ? 25.844 -8.258 -0.541 1 97.81 203 GLU A CA 1
ATOM 1635 C C . GLU A 1 203 ? 25.078 -9.109 -1.554 1 97.81 203 GLU A C 1
ATOM 1637 O O . GLU A 1 203 ? 25.641 -9.492 -2.586 1 97.81 203 GLU A O 1
ATOM 1642 N N . ALA A 1 204 ? 23.891 -9.375 -1.306 1 98.06 204 ALA A N 1
ATOM 1643 C CA . ALA A 1 204 ? 23.078 -10.273 -2.129 1 98.06 204 ALA A CA 1
ATOM 1644 C C . ALA A 1 204 ? 22.75 -9.633 -3.473 1 98.06 204 ALA A C 1
ATOM 1646 O O . ALA A 1 204 ? 22.328 -10.32 -4.406 1 98.06 204 ALA A O 1
ATOM 1647 N N . THR A 1 205 ? 22.906 -8.32 -3.602 1 98.25 205 THR A N 1
ATOM 1648 C CA . THR A 1 205 ? 22.453 -7.625 -4.801 1 98.25 205 THR A CA 1
ATOM 1649 C C . THR A 1 205 ? 23.625 -7.02 -5.559 1 98.25 205 THR A C 1
ATOM 1651 O O . THR A 1 205 ? 23.438 -6.23 -6.488 1 98.25 205 THR A O 1
ATOM 1654 N N . LYS A 1 206 ? 24.781 -7.328 -5.207 1 96.69 206 LYS A N 1
ATOM 1655 C CA . LYS A 1 206 ? 25.969 -6.879 -5.926 1 96.69 206 LYS A CA 1
ATOM 1656 C C . LYS A 1 206 ? 25.984 -7.418 -7.352 1 96.69 206 LYS A C 1
ATOM 1658 O O . LYS A 1 206 ? 25.578 -8.555 -7.598 1 96.69 206 LYS A O 1
ATOM 1663 N N . PRO A 1 207 ? 26.5 -6.566 -8.211 1 97.5 207 PRO A N 1
ATOM 1664 C CA . PRO A 1 207 ? 27 -5.195 -8.117 1 97.5 207 PRO A CA 1
ATOM 1665 C C . PRO A 1 207 ? 25.906 -4.152 -8.375 1 97.5 207 PRO A C 1
ATOM 1667 O O . PRO A 1 207 ? 26.203 -2.953 -8.398 1 97.5 207 PRO A O 1
ATOM 1670 N N . HIS A 1 208 ? 24.719 -4.66 -8.539 1 98 208 HIS A N 1
ATOM 1671 C CA . HIS A 1 208 ? 23.656 -3.797 -9.047 1 98 208 HIS A CA 1
ATOM 1672 C C . HIS A 1 208 ? 23.25 -2.744 -8.016 1 98 208 HIS A C 1
ATOM 1674 O O . HIS A 1 208 ? 22.875 -1.626 -8.375 1 98 208 HIS A O 1
ATOM 1680 N N . PHE A 1 209 ? 23.391 -3.09 -6.777 1 97 209 PHE A N 1
ATOM 1681 C CA . PHE A 1 209 ? 23.047 -2.148 -5.723 1 97 209 PHE A CA 1
ATOM 1682 C C . PHE A 1 209 ? 23.844 -0.86 -5.855 1 97 209 PHE A C 1
ATOM 1684 O O . PHE A 1 209 ? 23.281 0.231 -5.914 1 97 209 PHE A O 1
ATOM 1691 N N . GLU A 1 210 ? 25.109 -0.958 -5.957 1 94.88 210 GLU A N 1
ATOM 1692 C CA . GLU A 1 210 ? 25.984 0.207 -6.055 1 94.88 210 GLU A CA 1
ATOM 1693 C C . GLU A 1 210 ? 25.672 1.024 -7.305 1 94.88 210 GLU A C 1
ATOM 1695 O O . GLU A 1 210 ? 25.641 2.256 -7.254 1 94.88 210 GLU A O 1
ATOM 1700 N N . GLU A 1 211 ? 25.5 0.339 -8.344 1 96.31 211 GLU A N 1
ATOM 1701 C CA . GLU A 1 211 ? 25.219 1.003 -9.609 1 96.31 211 GLU A CA 1
ATOM 1702 C C . GLU A 1 211 ? 23.938 1.824 -9.523 1 96.31 211 GLU A C 1
ATOM 1704 O O . GLU A 1 211 ? 23.906 2.99 -9.922 1 96.31 211 GLU A O 1
ATOM 1709 N N . VAL A 1 212 ? 22.891 1.265 -9 1 97.25 212 VAL A N 1
ATOM 1710 C CA . VAL A 1 212 ? 21.562 1.867 -8.977 1 97.25 212 VAL A CA 1
ATOM 1711 C C . VAL A 1 212 ? 21.531 3.014 -7.965 1 97.25 212 VAL A C 1
ATOM 1713 O O . VAL A 1 212 ? 20.844 4.016 -8.172 1 97.25 212 VAL A O 1
ATOM 1716 N N . PHE A 1 213 ? 22.328 2.941 -6.922 1 95.19 213 PHE A N 1
ATOM 1717 C CA . PHE A 1 213 ? 22.234 3.893 -5.824 1 95.19 213 PHE A CA 1
ATOM 1718 C C . PHE A 1 213 ? 23.281 5 -5.969 1 95.19 213 PHE A C 1
ATOM 1720 O O . PHE A 1 213 ? 23.219 6.004 -5.258 1 95.19 213 PHE A O 1
ATOM 1727 N N . GLN A 1 214 ? 24.172 4.855 -6.945 1 94.88 214 GLN A N 1
ATOM 1728 C CA . GLN A 1 214 ? 25.25 5.824 -7.113 1 94.88 214 GLN A CA 1
ATOM 1729 C C . GLN A 1 214 ? 24.703 7.219 -7.395 1 94.88 214 GLN A C 1
ATOM 1731 O O . GLN A 1 214 ? 25.125 8.195 -6.777 1 94.88 214 GLN A O 1
ATOM 1736 N N . PRO A 1 215 ? 23.781 7.375 -8.289 1 94.56 215 PRO A N 1
ATOM 1737 C CA . PRO A 1 215 ? 23.234 8.711 -8.523 1 94.56 215 PRO A CA 1
ATOM 1738 C C . PRO A 1 215 ? 22.625 9.328 -7.266 1 94.56 215 PRO A C 1
ATOM 1740 O O . PRO A 1 215 ? 22.75 10.539 -7.043 1 94.56 215 PRO A O 1
ATOM 1743 N N . PHE A 1 216 ? 21.922 8.562 -6.496 1 92.88 216 PHE A N 1
ATOM 1744 C CA . PHE A 1 216 ? 21.359 9.047 -5.242 1 92.88 216 PHE A CA 1
ATOM 1745 C C . PHE A 1 216 ? 22.453 9.484 -4.277 1 92.88 216 PHE A C 1
ATOM 1747 O O . PHE A 1 216 ? 22.359 10.539 -3.65 1 92.88 216 PHE A O 1
ATOM 1754 N N . ASN A 1 217 ? 23.469 8.648 -4.152 1 90.62 217 ASN A N 1
ATOM 1755 C CA . ASN A 1 217 ? 24.609 8.992 -3.295 1 90.62 217 ASN A CA 1
ATOM 1756 C C . ASN A 1 217 ? 25.266 10.297 -3.732 1 90.62 217 ASN A C 1
ATOM 1758 O O . ASN A 1 217 ? 25.641 11.117 -2.895 1 90.62 217 ASN A O 1
ATOM 1762 N N . ASP A 1 218 ? 25.438 10.445 -5.02 1 91.19 218 ASP A N 1
ATOM 1763 C CA . ASP A 1 218 ? 26 11.672 -5.559 1 91.19 218 ASP A CA 1
ATOM 1764 C C . ASP A 1 218 ? 25.125 12.883 -5.23 1 91.19 218 ASP A C 1
ATOM 1766 O O . ASP A 1 218 ? 25.641 13.953 -4.891 1 91.19 218 ASP A O 1
ATOM 1770 N N . PHE A 1 219 ? 23.859 12.695 -5.316 1 88.81 219 PHE A N 1
ATOM 1771 C CA . PHE A 1 219 ? 22.906 13.758 -5.016 1 88.81 219 PHE A CA 1
ATOM 1772 C C . PHE A 1 219 ? 22.984 14.156 -3.545 1 88.81 219 PHE A C 1
ATOM 1774 O O . PHE A 1 219 ? 23 15.352 -3.221 1 88.81 219 PHE A O 1
ATOM 1781 N N . VAL A 1 220 ? 23.078 13.195 -2.664 1 86.06 220 VAL A N 1
ATOM 1782 C CA . VAL A 1 220 ? 23.109 13.445 -1.227 1 86.06 220 VAL A CA 1
ATOM 1783 C C . VAL A 1 220 ? 24.359 14.273 -0.884 1 86.06 220 VAL A C 1
ATOM 1785 O O . VAL A 1 220 ? 24.312 15.148 -0.015 1 86.06 220 VAL A O 1
ATOM 1788 N N . LYS A 1 221 ? 25.406 14.117 -1.605 1 84.5 221 LYS A N 1
ATOM 1789 C CA . LYS A 1 221 ? 26.656 14.844 -1.373 1 84.5 221 LYS A CA 1
ATOM 1790 C C . LYS A 1 221 ? 26.5 16.328 -1.72 1 84.5 221 LYS A C 1
ATOM 1792 O O . LYS A 1 221 ? 27.266 17.156 -1.245 1 84.5 221 LYS A O 1
ATOM 1797 N N . THR A 1 222 ? 25.5 16.609 -2.49 1 83.62 222 THR A N 1
ATOM 1798 C CA . THR A 1 222 ? 25.281 17.984 -2.906 1 83.62 222 THR A CA 1
ATOM 1799 C C . THR A 1 222 ? 24.422 18.734 -1.897 1 83.62 222 THR A C 1
ATOM 1801 O O . THR A 1 222 ? 24.297 19.953 -1.949 1 83.62 222 THR A O 1
ATOM 1804 N N . LEU A 1 223 ? 23.828 18 -0.998 1 78.81 223 LEU A N 1
ATOM 1805 C CA . LEU A 1 223 ? 22.938 18.609 -0.027 1 78.81 223 LEU A CA 1
ATOM 1806 C C . LEU A 1 223 ? 23.719 19.172 1.159 1 78.81 223 LEU A C 1
ATOM 1808 O O . LEU A 1 223 ? 23.344 20.203 1.726 1 78.81 223 LEU A O 1
ATOM 1812 N N . MET B 1 1 ? -5.199 -24.562 3.576 1 53.03 1 MET B N 1
ATOM 1813 C CA . MET B 1 1 ? -4.977 -24.875 4.988 1 53.03 1 MET B CA 1
ATOM 1814 C C . MET B 1 1 ? -6.27 -24.719 5.785 1 53.03 1 MET B C 1
ATOM 1816 O O . MET B 1 1 ? -7.027 -23.766 5.574 1 53.03 1 MET B O 1
ATOM 1820 N N . GLU B 1 2 ? -6.789 -25.797 6.188 1 62.84 2 GLU B N 1
ATOM 1821 C CA . GLU B 1 2 ? -8.07 -26.219 6.754 1 62.84 2 GLU B CA 1
ATOM 1822 C C . GLU B 1 2 ? -8.289 -25.609 8.133 1 62.84 2 GLU B C 1
ATOM 1824 O O . GLU B 1 2 ? -9.281 -25.922 8.805 1 62.84 2 GLU B O 1
ATOM 1829 N N . GLY B 1 3 ? -7.832 -24.219 8.406 1 82.5 3 GLY B N 1
ATOM 1830 C CA . GLY B 1 3 ? -8.133 -23.75 9.75 1 82.5 3 GLY B CA 1
ATOM 1831 C C . GLY B 1 3 ? -8.961 -22.469 9.766 1 82.5 3 GLY B C 1
ATOM 1832 O O . GLY B 1 3 ? -9.148 -21.828 8.727 1 82.5 3 GLY B O 1
ATOM 1833 N N . THR B 1 4 ? -9.641 -22.203 10.875 1 96.12 4 THR B N 1
ATOM 1834 C CA . THR B 1 4 ? -10.484 -21.031 11.141 1 96.12 4 THR B CA 1
ATOM 1835 C C . THR B 1 4 ? -9.625 -19.797 11.375 1 96.12 4 THR B C 1
ATOM 1837 O O . THR B 1 4 ? -8.602 -19.859 12.062 1 96.12 4 THR B O 1
ATOM 1840 N N . PHE B 1 5 ? -10.016 -18.75 10.68 1 98.12 5 PHE B N 1
ATOM 1841 C CA . PHE B 1 5 ? -9.336 -17.469 10.883 1 98.12 5 PHE B CA 1
ATOM 1842 C C . PHE B 1 5 ? -9.844 -16.781 12.148 1 98.12 5 PHE B C 1
ATOM 1844 O O . PHE B 1 5 ? -11.055 -16.781 12.414 1 98.12 5 PHE B O 1
ATOM 1851 N N . ASP B 1 6 ? -8.93 -16.328 12.945 1 98.56 6 ASP B N 1
ATOM 1852 C CA . ASP B 1 6 ? -9.289 -15.352 13.961 1 98.56 6 ASP B CA 1
ATOM 1853 C C . ASP B 1 6 ? -9.102 -13.93 13.445 1 98.56 6 ASP B C 1
ATOM 1855 O O . ASP B 1 6 ? -7.98 -13.516 13.141 1 98.56 6 ASP B O 1
ATOM 1859 N N . PHE B 1 7 ? -10.211 -13.305 13.391 1 98.62 7 PHE B N 1
ATOM 1860 C CA . PHE B 1 7 ? -10.297 -12 12.75 1 98.62 7 PHE B CA 1
ATOM 1861 C C . PHE B 1 7 ? -10.547 -10.906 13.781 1 98.62 7 PHE B C 1
ATOM 1863 O O . PHE B 1 7 ? -11.648 -10.773 14.312 1 98.62 7 PHE B O 1
ATOM 1870 N N . TYR B 1 8 ? -9.492 -10.109 14.125 1 98.81 8 TYR B N 1
ATOM 1871 C CA . TYR B 1 8 ? -9.602 -8.977 15.031 1 98.81 8 TYR B CA 1
ATOM 1872 C C . TYR B 1 8 ? -9.953 -7.699 14.273 1 98.81 8 TYR B C 1
ATOM 1874 O O . TYR B 1 8 ? -9.258 -7.316 13.328 1 98.81 8 TYR B O 1
ATOM 1882 N N . HIS B 1 9 ? -11.055 -7.059 14.703 1 98.19 9 HIS B N 1
ATOM 1883 C CA . HIS B 1 9 ? -11.547 -5.961 13.875 1 98.19 9 HIS B CA 1
ATOM 1884 C C . HIS B 1 9 ? -12.258 -4.914 14.719 1 98.19 9 HIS B C 1
ATOM 1886 O O . HIS B 1 9 ? -12.5 -5.125 15.906 1 98.19 9 HIS B O 1
ATOM 1892 N N . PHE B 1 10 ? -12.484 -3.771 14.156 1 97.94 10 PHE B N 1
ATOM 1893 C CA . PHE B 1 10 ? -13.391 -2.717 14.594 1 97.94 10 PHE B CA 1
ATOM 1894 C C . PHE B 1 10 ? -14.312 -2.283 13.461 1 97.94 10 PHE B C 1
ATOM 1896 O O . PHE B 1 10 ? -13.836 -1.845 12.406 1 97.94 10 PHE B O 1
ATOM 1903 N N . PRO B 1 11 ? -15.625 -2.424 13.633 1 95.62 11 PRO B N 1
ATOM 1904 C CA . PRO B 1 11 ? -16.531 -2.266 12.5 1 95.62 11 PRO B CA 1
ATOM 1905 C C . PRO B 1 11 ? -16.516 -0.852 11.922 1 95.62 11 PRO B C 1
ATOM 1907 O O . PRO B 1 11 ? -16.953 -0.64 10.789 1 95.62 11 PRO B O 1
ATOM 1910 N N . ILE B 1 12 ? -16.078 0.105 12.648 1 92.75 12 ILE B N 1
ATOM 1911 C CA . ILE B 1 12 ? -16.016 1.479 12.164 1 92.75 12 ILE B CA 1
ATOM 1912 C C . ILE B 1 12 ? -14.781 1.658 11.273 1 92.75 12 ILE B C 1
ATOM 1914 O O . ILE B 1 12 ? -14.742 2.57 10.445 1 92.75 12 ILE B O 1
ATOM 1918 N N . SER B 1 13 ? -13.82 0.845 11.477 1 94.56 13 SER B N 1
ATOM 1919 C CA . SER B 1 13 ? -12.586 0.882 10.703 1 94.56 13 SER B CA 1
ATOM 1920 C C . SER B 1 13 ? -12.812 0.425 9.266 1 94.56 13 SER B C 1
ATOM 1922 O O . SER B 1 13 ? -13.32 -0.674 9.031 1 94.56 13 SER B O 1
ATOM 1924 N N . GLN B 1 14 ? -12.43 1.252 8.344 1 94.06 14 GLN B N 1
ATOM 1925 C CA . GLN B 1 14 ? -12.633 0.978 6.926 1 94.06 14 GLN B CA 1
ATOM 1926 C C . GLN B 1 14 ? -11.922 -0.308 6.508 1 94.06 14 GLN B C 1
ATOM 1928 O O . GLN B 1 14 ? -12.523 -1.173 5.867 1 94.06 14 GLN B O 1
ATOM 1933 N N . PRO B 1 15 ? -10.625 -0.502 6.867 1 96.69 15 PRO B N 1
ATOM 1934 C CA . PRO B 1 15 ? -9.977 -1.745 6.449 1 96.69 15 PRO B CA 1
ATOM 1935 C C . PRO B 1 15 ? -10.594 -2.982 7.09 1 96.69 15 PRO B C 1
ATOM 1937 O O . PRO B 1 15 ? -10.602 -4.059 6.488 1 96.69 15 PRO B O 1
ATOM 1940 N N . SER B 1 16 ? -11.086 -2.814 8.297 1 98.12 16 SER B N 1
ATOM 1941 C CA . SER B 1 16 ? -11.781 -3.93 8.93 1 98.12 16 SER B CA 1
ATOM 1942 C C . SER B 1 16 ? -13.031 -4.316 8.148 1 98.12 16 SER B C 1
ATOM 1944 O O . SER B 1 16 ? -13.297 -5.504 7.941 1 98.12 16 SER B O 1
ATOM 1946 N N . ARG B 1 17 ? -13.781 -3.34 7.727 1 97.88 17 ARG B N 1
ATOM 1947 C CA . ARG B 1 17 ? -15 -3.615 6.98 1 97.88 17 ARG B CA 1
ATOM 1948 C C . ARG B 1 17 ? -14.695 -4.309 5.656 1 97.88 17 ARG B C 1
ATOM 1950 O O . ARG B 1 17 ? -15.406 -5.23 5.254 1 97.88 17 ARG B O 1
ATOM 1957 N N . SER B 1 18 ? -13.688 -3.893 4.965 1 98.44 18 SER B N 1
ATOM 1958 C CA . SER B 1 18 ? -13.297 -4.527 3.709 1 98.44 18 SER B CA 1
ATOM 1959 C C . SER B 1 18 ? -13 -6.008 3.906 1 98.44 18 SER B C 1
ATOM 1961 O O . SER B 1 18 ? -13.461 -6.848 3.131 1 98.44 18 SER B O 1
ATOM 1963 N N . ILE B 1 19 ? -12.242 -6.324 4.953 1 98.81 19 ILE B N 1
ATOM 1964 C CA . ILE B 1 19 ? -11.828 -7.703 5.195 1 98.81 19 ILE B CA 1
ATOM 1965 C C . ILE B 1 19 ? -13.023 -8.523 5.676 1 98.81 19 ILE B C 1
ATOM 1967 O O . ILE B 1 19 ? -13.195 -9.68 5.285 1 98.81 19 ILE B O 1
ATOM 1971 N N . HIS B 1 20 ? -13.836 -7.906 6.531 1 98.81 20 HIS B N 1
ATOM 1972 C CA . HIS B 1 20 ? -15.016 -8.617 6.996 1 98.81 20 HIS B CA 1
ATOM 1973 C C . HIS B 1 20 ? -15.938 -8.977 5.836 1 98.81 20 HIS B C 1
ATOM 1975 O O . HIS B 1 20 ? -16.438 -10.102 5.75 1 98.81 20 HIS B O 1
ATOM 1981 N N . LEU B 1 21 ? -16.172 -8.008 4.984 1 98.69 21 LEU B N 1
ATOM 1982 C CA . LEU B 1 21 ? -16.969 -8.234 3.791 1 98.69 21 LEU B CA 1
ATOM 1983 C C . LEU B 1 21 ? -16.406 -9.375 2.955 1 98.69 21 LEU B C 1
ATOM 1985 O O . LEU B 1 21 ? -17.141 -10.266 2.533 1 98.69 21 LEU B O 1
ATOM 1989 N N . LEU B 1 22 ? -15.117 -9.398 2.742 1 98.88 22 LEU B N 1
ATOM 1990 C CA . LEU B 1 22 ? -14.461 -10.453 1.976 1 98.88 22 LEU B CA 1
ATOM 1991 C C . LEU B 1 22 ? -14.672 -11.812 2.635 1 98.88 22 LEU B C 1
ATOM 1993 O O . LEU B 1 22 ? -15.031 -12.781 1.964 1 98.88 22 LEU B O 1
ATOM 1997 N N . LEU B 1 23 ? -14.406 -11.875 3.938 1 98.69 23 LEU B N 1
ATOM 1998 C CA . LEU B 1 23 ? -14.539 -13.133 4.672 1 98.69 23 LEU B CA 1
ATOM 1999 C C . LEU B 1 23 ? -15.93 -13.734 4.461 1 98.69 23 LEU B C 1
ATOM 2001 O O . LEU B 1 23 ? -16.047 -14.945 4.246 1 98.69 23 LEU B O 1
ATOM 2005 N N . LYS B 1 24 ? -16.906 -12.922 4.496 1 98.5 24 LYS B N 1
ATOM 2006 C CA . LYS B 1 24 ? -18.281 -13.383 4.32 1 98.5 24 LYS B CA 1
ATOM 2007 C C . LYS B 1 24 ? -18.531 -13.797 2.875 1 98.5 24 LYS B C 1
ATOM 2009 O O . LYS B 1 24 ? -19.172 -14.828 2.621 1 98.5 24 LYS B O 1
ATOM 2014 N N . LEU B 1 25 ? -18.078 -13.023 1.942 1 98.69 25 LEU B N 1
ATOM 2015 C CA . LEU B 1 25 ? -18.344 -13.242 0.525 1 98.69 25 LEU B CA 1
ATOM 2016 C C . LEU B 1 25 ? -17.703 -14.531 0.036 1 98.69 25 LEU B C 1
ATOM 2018 O O . LEU B 1 25 ? -18.219 -15.195 -0.858 1 98.69 25 LEU B O 1
ATOM 2022 N N . VAL B 1 26 ? -16.562 -14.945 0.596 1 98 26 VAL B N 1
ATOM 2023 C CA . VAL B 1 26 ? -15.859 -16.141 0.146 1 98 26 VAL B CA 1
ATOM 2024 C C . VAL B 1 26 ? -16.141 -17.297 1.106 1 98 26 VAL B C 1
ATOM 2026 O O . VAL B 1 26 ? -15.516 -18.359 1.017 1 98 26 VAL B O 1
ATOM 2029 N N . ASN B 1 27 ? -16.984 -17.078 2.045 1 97 27 ASN B N 1
ATOM 2030 C CA . ASN B 1 27 ? -17.422 -18.078 3.01 1 97 27 ASN B CA 1
ATOM 2031 C C . ASN B 1 27 ? -16.234 -18.672 3.768 1 97 27 ASN B C 1
ATOM 2033 O O . ASN B 1 27 ? -16.172 -19.891 3.953 1 97 27 ASN B O 1
ATOM 2037 N N . ALA B 1 28 ? -15.312 -17.875 4.129 1 97.62 28 ALA B N 1
ATOM 2038 C CA . ALA B 1 28 ? -14.164 -18.312 4.91 1 97.62 28 ALA B CA 1
ATOM 2039 C C . ALA B 1 28 ? -14.539 -18.516 6.375 1 97.62 28 ALA B C 1
ATOM 2041 O O . ALA B 1 28 ? -15.117 -17.625 7.004 1 97.62 28 ALA B O 1
ATOM 2042 N N . PRO B 1 29 ? -14.258 -19.688 6.895 1 97.38 29 PRO B N 1
ATOM 2043 C CA . PRO B 1 29 ? -14.508 -19.859 8.328 1 97.38 29 PRO B CA 1
ATOM 2044 C C . PRO B 1 29 ? -13.711 -18.891 9.188 1 97.38 29 PRO B C 1
ATOM 2046 O O . PRO B 1 29 ? -12.484 -18.797 9.047 1 97.38 29 PRO B O 1
ATOM 2049 N N . HIS B 1 30 ? -14.445 -18.125 10.078 1 98.12 30 HIS B N 1
ATOM 2050 C CA . HIS B 1 30 ? -13.719 -17.141 10.867 1 98.12 30 HIS B CA 1
ATOM 2051 C C . HIS B 1 30 ? -14.461 -16.828 12.164 1 98.12 30 HIS B C 1
ATOM 2053 O O . HIS B 1 30 ? -15.695 -16.891 12.211 1 98.12 30 HIS B O 1
ATOM 2059 N N . ASN B 1 31 ? -13.656 -16.594 13.156 1 98.19 31 ASN B N 1
ATOM 2060 C CA . ASN B 1 31 ? -14.109 -15.984 14.398 1 98.19 31 ASN B CA 1
ATOM 2061 C C . ASN B 1 31 ? -13.867 -14.477 14.398 1 98.19 31 ASN B C 1
ATOM 2063 O O . ASN B 1 31 ? -12.805 -14.016 13.977 1 98.19 31 ASN B O 1
ATOM 2067 N N . VAL B 1 32 ? -14.883 -13.773 14.844 1 98 32 VAL B N 1
ATOM 2068 C CA . VAL B 1 32 ? -14.758 -12.32 14.891 1 98 32 VAL B CA 1
ATOM 2069 C C . VAL B 1 32 ? -14.414 -11.883 16.312 1 98 32 VAL B C 1
ATOM 2071 O O . VAL B 1 32 ? -15.094 -12.266 17.266 1 98 32 VAL B O 1
ATOM 2074 N N . HIS B 1 33 ? -13.336 -11.156 16.453 1 98.38 33 HIS B N 1
ATOM 2075 C CA . HIS B 1 33 ? -12.906 -10.555 17.703 1 98.38 33 HIS B CA 1
ATOM 2076 C C . HIS B 1 33 ? -12.977 -9.031 17.641 1 98.38 33 HIS B C 1
ATOM 2078 O O . HIS B 1 33 ? -12.266 -8.406 16.844 1 98.38 33 HIS B O 1
ATOM 2084 N N . HIS B 1 34 ? -13.766 -8.5 18.531 1 98 34 HIS B N 1
ATOM 2085 C CA . HIS B 1 34 ? -13.969 -7.059 18.547 1 98 34 HIS B CA 1
ATOM 2086 C C . HIS B 1 34 ? -12.867 -6.359 19.344 1 98 34 HIS B C 1
ATOM 2088 O O . HIS B 1 34 ? -12.555 -6.758 20.469 1 98 34 HIS B O 1
ATOM 2094 N N . VAL B 1 35 ? -12.203 -5.375 18.703 1 98.19 35 VAL B N 1
ATOM 2095 C CA . VAL B 1 35 ? -11.219 -4.5 19.328 1 98.19 35 VAL B CA 1
ATOM 2096 C C . VAL B 1 35 ? -11.711 -3.057 19.297 1 98.19 35 VAL B C 1
ATOM 2098 O O . VAL B 1 35 ? -11.695 -2.418 18.234 1 98.19 35 VAL B O 1
ATOM 2101 N N . ASP B 1 36 ? -12.055 -2.426 20.453 1 96.62 36 ASP B N 1
ATOM 2102 C CA . ASP B 1 36 ? -12.664 -1.102 20.516 1 96.62 36 ASP B CA 1
ATOM 2103 C C . ASP B 1 36 ? -11.609 -0.003 20.422 1 96.62 36 ASP B C 1
ATOM 2105 O O . ASP B 1 36 ? -11.016 0.384 21.422 1 96.62 36 ASP B O 1
ATOM 2109 N N . LEU B 1 37 ? -11.578 0.618 19.281 1 94.81 37 LEU B N 1
ATOM 2110 C CA . LEU B 1 37 ? -10.586 1.663 19.062 1 94.81 37 LEU B CA 1
ATOM 2111 C C . LEU B 1 37 ? -10.961 2.936 19.812 1 94.81 37 LEU B C 1
ATOM 2113 O O . LEU B 1 37 ? -10.094 3.723 20.188 1 94.81 37 LEU B O 1
ATOM 2117 N N . ILE B 1 38 ? -12.188 3.139 19.969 1 90.62 38 ILE B N 1
ATOM 2118 C CA . ILE B 1 38 ? -12.664 4.355 20.609 1 90.62 38 ILE B CA 1
ATOM 2119 C C . ILE B 1 38 ? -12.18 4.391 22.062 1 90.62 38 ILE B C 1
ATOM 2121 O O . ILE B 1 38 ? -11.734 5.434 22.547 1 90.62 38 ILE B O 1
ATOM 2125 N N . SER B 1 39 ? -12.227 3.303 22.734 1 93.5 39 SER B N 1
ATOM 2126 C CA . SER B 1 39 ? -11.781 3.23 24.125 1 93.5 39 SER B CA 1
ATOM 2127 C C . SER B 1 39 ? -10.273 2.992 24.219 1 93.5 39 SER B C 1
ATOM 2129 O O . SER B 1 39 ? -9.719 2.92 25.312 1 93.5 39 SER B O 1
ATOM 2131 N N . GLY B 1 40 ? -9.609 2.74 23.062 1 95.5 40 GLY B N 1
ATOM 2132 C CA . GLY B 1 40 ? -8.164 2.561 23.016 1 95.5 40 GLY B CA 1
ATOM 2133 C C . GLY B 1 40 ? -7.734 1.138 23.312 1 95.5 40 GLY B C 1
ATOM 2134 O O . GLY B 1 40 ? -6.605 0.902 23.75 1 95.5 40 GLY B O 1
ATOM 2135 N N . GLU B 1 41 ? -8.562 0.194 23.094 1 97 41 GLU B N 1
ATOM 2136 C CA . GLU B 1 41 ? -8.25 -1.204 23.375 1 97 41 GLU B CA 1
ATOM 2137 C C . GLU B 1 41 ? -7.055 -1.679 22.547 1 97 41 GLU B C 1
ATOM 2139 O O . GLU B 1 41 ? -6.273 -2.52 23 1 97 41 GLU B O 1
ATOM 2144 N N . HIS B 1 42 ? -6.836 -1.117 21.391 1 96.25 42 HIS B N 1
ATOM 2145 C CA . HIS B 1 42 ? -5.77 -1.517 20.484 1 96.25 42 HIS B CA 1
ATOM 2146 C C . HIS B 1 42 ? -4.402 -1.085 21 1 96.25 42 HIS B C 1
ATOM 2148 O O . HIS B 1 42 ? -3.369 -1.521 20.5 1 96.25 42 HIS B O 1
ATOM 2154 N N . LYS B 1 43 ? -4.426 -0.304 22.109 1 95.81 43 LYS B N 1
ATOM 2155 C CA . LYS B 1 43 ? -3.178 0.181 22.688 1 95.81 43 LYS B CA 1
ATOM 2156 C C . LYS B 1 43 ? -2.867 -0.529 24 1 95.81 43 LYS B C 1
ATOM 2158 O O . LYS B 1 43 ? -1.813 -0.305 24.594 1 95.81 43 LYS B O 1
ATOM 2163 N N . LYS B 1 44 ? -3.732 -1.337 24.469 1 96.31 44 LYS B N 1
ATOM 2164 C CA . LYS B 1 44 ? -3.562 -2.029 25.734 1 96.31 44 LYS B CA 1
ATOM 2165 C C . LYS B 1 44 ? -2.688 -3.27 25.578 1 96.31 44 LYS B C 1
ATOM 2167 O O . LYS B 1 44 ? -2.668 -3.887 24.516 1 96.31 44 LYS B O 1
ATOM 2172 N N . PRO B 1 45 ? -2.037 -3.656 26.609 1 95.94 45 PRO B N 1
ATOM 2173 C CA . PRO B 1 45 ? -1.097 -4.777 26.562 1 95.94 45 PRO B CA 1
ATOM 2174 C C . PRO B 1 45 ? -1.745 -6.07 26.062 1 95.94 45 PRO B C 1
ATOM 2176 O O . PRO B 1 45 ? -1.127 -6.828 25.312 1 95.94 45 PRO B O 1
ATOM 2179 N N . ALA B 1 46 ? -2.941 -6.336 26.438 1 96.12 46 ALA B N 1
ATOM 2180 C CA . ALA B 1 46 ? -3.619 -7.574 26.078 1 96.12 46 ALA B CA 1
ATOM 2181 C C . ALA B 1 46 ? -3.713 -7.719 24.562 1 96.12 46 ALA B C 1
ATOM 2183 O O . ALA B 1 46 ? -3.5 -8.805 24.016 1 96.12 46 ALA B O 1
ATOM 2184 N N . TYR B 1 47 ? -4.078 -6.621 23.875 1 96.62 47 TYR B N 1
ATOM 2185 C CA . TYR B 1 47 ? -4.16 -6.695 22.422 1 96.62 47 TYR B CA 1
ATOM 2186 C C . TYR B 1 47 ? -2.768 -6.695 21.797 1 96.62 47 TYR B C 1
ATOM 2188 O O . TYR B 1 47 ? -2.537 -7.348 20.766 1 96.62 47 TYR B O 1
ATOM 2196 N N . LEU B 1 48 ? -1.885 -5.992 22.391 1 94.06 48 LEU B N 1
ATOM 2197 C CA . LEU B 1 48 ? -0.538 -5.871 21.844 1 94.06 48 LEU B CA 1
ATOM 2198 C C . LEU B 1 48 ? 0.196 -7.207 21.906 1 94.06 48 LEU B C 1
ATOM 2200 O O . LEU B 1 48 ? 1.128 -7.445 21.125 1 94.06 48 LEU B O 1
ATOM 2204 N N . GLU B 1 49 ? -0.151 -8.102 22.766 1 94.44 49 GLU B N 1
ATOM 2205 C CA . GLU B 1 49 ? 0.379 -9.461 22.797 1 94.44 49 GLU B CA 1
ATOM 2206 C C . GLU B 1 49 ? -0.031 -10.234 21.547 1 94.44 49 GLU B C 1
ATOM 2208 O O . GLU B 1 49 ? 0.679 -11.148 21.125 1 94.44 49 GLU B O 1
ATOM 2213 N N . ILE B 1 50 ? -1.133 -9.844 20.984 1 95 50 ILE B N 1
ATOM 2214 C CA . ILE B 1 50 ? -1.659 -10.508 19.797 1 95 50 ILE B CA 1
ATOM 2215 C C . ILE B 1 50 ? -1.14 -9.805 18.531 1 95 50 ILE B C 1
ATOM 2217 O O . ILE B 1 50 ? -0.651 -10.461 17.609 1 95 50 ILE B O 1
ATOM 2221 N N . ASN B 1 51 ? -1.243 -8.5 18.531 1 95.19 51 ASN B N 1
ATOM 2222 C CA . ASN B 1 51 ? -0.855 -7.66 17.406 1 95.19 51 ASN B CA 1
ATOM 2223 C C . ASN B 1 51 ? 0.08 -6.535 17.844 1 95.19 51 ASN B C 1
ATOM 2225 O O . ASN B 1 51 ? -0.366 -5.531 18.391 1 95.19 51 ASN B O 1
ATOM 2229 N N . PRO B 1 52 ? 1.256 -6.66 17.422 1 90.88 52 PRO B N 1
ATOM 2230 C CA . PRO B 1 52 ? 2.215 -5.656 17.891 1 90.88 52 PRO B CA 1
ATOM 2231 C C . PRO B 1 52 ? 2.09 -4.328 17.141 1 90.88 52 PRO B C 1
ATOM 2233 O O . PRO B 1 52 ? 2.746 -3.35 17.5 1 90.88 52 PRO B O 1
ATOM 2236 N N . PHE B 1 53 ? 1.249 -4.18 16.125 1 92.56 53 PHE B N 1
ATOM 2237 C CA . PHE B 1 53 ? 1.167 -2.994 15.281 1 92.56 53 PHE B CA 1
ATOM 2238 C C . PHE B 1 53 ? 0.183 -1.983 15.859 1 92.56 53 PHE B C 1
ATOM 2240 O O . PHE B 1 53 ? 0.1 -0.849 15.391 1 92.56 53 PHE B O 1
ATOM 2247 N N . HIS B 1 54 ? -0.634 -2.344 16.844 1 92.44 54 HIS B N 1
ATOM 2248 C CA . HIS B 1 54 ? -1.619 -1.466 17.469 1 92.44 54 HIS B CA 1
ATOM 2249 C C . HIS B 1 54 ? -2.725 -1.094 16.484 1 92.44 54 HIS B C 1
ATOM 2251 O O . HIS B 1 54 ? -3.246 0.023 16.516 1 92.44 54 HIS B O 1
ATOM 2257 N N . THR B 1 55 ? -2.93 -1.936 15.461 1 95.31 55 THR B N 1
ATOM 2258 C CA . THR B 1 55 ? -3.9 -1.601 14.43 1 95.31 55 THR B CA 1
ATOM 2259 C C . THR B 1 55 ? -4.934 -2.713 14.273 1 95.31 55 THR B C 1
ATOM 2261 O O . THR B 1 55 ? -4.859 -3.734 14.961 1 95.31 55 THR B O 1
ATOM 2264 N N . VAL B 1 56 ? -5.969 -2.51 13.57 1 97.62 56 VAL B N 1
ATOM 2265 C CA . VAL B 1 56 ? -6.926 -3.479 13.039 1 97.62 56 VAL B CA 1
ATOM 2266 C C . VAL B 1 56 ? -7.109 -3.254 11.547 1 97.62 56 VAL B C 1
ATOM 2268 O O . VAL B 1 56 ? -6.891 -2.15 11.039 1 97.62 56 VAL B O 1
ATOM 2271 N N . PRO B 1 57 ? -7.457 -4.23 10.789 1 98.31 57 PRO B N 1
ATOM 2272 C CA . PRO B 1 57 ? -7.68 -5.625 11.18 1 98.31 57 PRO B CA 1
ATOM 2273 C C . PRO B 1 57 ? -6.379 -6.391 11.406 1 98.31 57 PRO B C 1
ATOM 2275 O O . PRO B 1 57 ? -5.309 -5.938 10.992 1 98.31 57 PRO B O 1
ATOM 2278 N N . PHE B 1 58 ? -6.441 -7.395 12.102 1 98.75 58 PHE B N 1
ATOM 2279 C CA . PHE B 1 58 ? -5.375 -8.367 12.312 1 98.75 58 PHE B CA 1
ATOM 2280 C C . PHE B 1 58 ? -5.914 -9.789 12.188 1 98.75 58 PHE B C 1
ATOM 2282 O O . PHE B 1 58 ? -7.008 -10.094 12.664 1 98.75 58 PHE B O 1
ATOM 2289 N N . LEU B 1 59 ? -5.184 -10.641 11.5 1 98.62 59 LEU B N 1
ATOM 2290 C CA . LEU B 1 59 ? -5.605 -12.016 11.25 1 98.62 59 LEU B CA 1
ATOM 2291 C C . LEU B 1 59 ? -4.676 -13.008 11.938 1 98.62 59 LEU B C 1
ATOM 2293 O O . LEU B 1 59 ? -3.451 -12.859 11.875 1 98.62 59 LEU B O 1
ATOM 2297 N N . VAL B 1 60 ? -5.207 -13.938 12.641 1 98.19 60 VAL B N 1
ATOM 2298 C CA . VAL B 1 60 ? -4.461 -15.062 13.188 1 98.19 60 VAL B CA 1
ATOM 2299 C C . VAL B 1 60 ? -4.977 -16.375 12.586 1 98.19 60 VAL B C 1
ATOM 2301 O O . VAL B 1 60 ? -6.184 -16.609 12.562 1 98.19 60 VAL B O 1
ATOM 2304 N N . HIS B 1 61 ? -4.156 -17.125 12 1 97.88 61 HIS B N 1
ATOM 2305 C CA . HIS B 1 61 ? -4.449 -18.422 11.391 1 97.88 61 HIS B CA 1
ATOM 2306 C C . HIS B 1 61 ? -3.496 -19.5 11.898 1 97.88 61 HIS B C 1
ATOM 2308 O O . HIS B 1 61 ? -2.436 -19.719 11.312 1 97.88 61 HIS B O 1
ATOM 2314 N N . GLY B 1 62 ? -3.896 -20.203 12.93 1 95.56 62 GLY B N 1
ATOM 2315 C CA . GLY B 1 62 ? -2.975 -21.125 13.594 1 95.56 62 GLY B CA 1
ATOM 2316 C C . GLY B 1 62 ? -1.772 -20.422 14.195 1 95.56 62 GLY B C 1
ATOM 2317 O O . GLY B 1 62 ? -1.925 -19.516 15.016 1 95.56 62 GLY B O 1
ATOM 2318 N N . ASP B 1 63 ? -0.613 -20.734 13.766 1 94.12 63 ASP B N 1
ATOM 2319 C CA . ASP B 1 63 ? 0.617 -20.172 14.297 1 94.12 63 ASP B CA 1
ATOM 2320 C C . ASP B 1 63 ? 1.085 -18.984 13.453 1 94.12 63 ASP B C 1
ATOM 2322 O O . ASP B 1 63 ? 2.172 -18.438 13.672 1 94.12 63 ASP B O 1
ATOM 2326 N N . PHE B 1 64 ? 0.268 -18.641 12.57 1 95.94 64 PHE B N 1
ATOM 2327 C CA . PHE B 1 64 ? 0.606 -17.562 11.664 1 95.94 64 PHE B CA 1
ATOM 2328 C C . PHE B 1 64 ? -0.301 -16.359 11.898 1 95.94 64 PHE B C 1
ATOM 2330 O O . PHE B 1 64 ? -1.49 -16.516 12.18 1 95.94 64 PHE B O 1
ATOM 2337 N N . SER B 1 65 ? 0.254 -15.156 11.891 1 97 65 SER B N 1
ATOM 2338 C CA . SER B 1 65 ? -0.515 -13.93 12.023 1 97 65 SER B CA 1
ATOM 2339 C C . SER B 1 65 ? -0.115 -12.906 10.961 1 97 65 SER B C 1
ATOM 2341 O O . SER B 1 65 ? 0.961 -13.008 10.367 1 97 65 SER B O 1
ATOM 2343 N N . LEU B 1 66 ? -1.017 -12.016 10.703 1 98 66 LEU B N 1
ATOM 2344 C CA . LEU B 1 66 ? -0.822 -11.133 9.562 1 98 66 LEU B CA 1
ATOM 2345 C C . LEU B 1 66 ? -1.55 -9.805 9.773 1 98 66 LEU B C 1
ATOM 2347 O O . LEU B 1 66 ? -2.719 -9.789 10.164 1 98 66 LEU B O 1
ATOM 2351 N N . SER B 1 67 ? -0.788 -8.75 9.531 1 97.62 67 SER B N 1
ATOM 2352 C CA . SER B 1 67 ? -1.387 -7.422 9.508 1 97.62 67 SER B CA 1
ATOM 2353 C C . SER B 1 67 ? -1.543 -6.906 8.078 1 97.62 67 SER B C 1
ATOM 2355 O O . SER B 1 67 ? -1.272 -7.633 7.121 1 97.62 67 SER B O 1
ATOM 2357 N N . GLU B 1 68 ? -1.977 -5.688 7.969 1 97.81 68 GLU B N 1
ATOM 2358 C CA . GLU B 1 68 ? -2.123 -5 6.688 1 97.81 68 GLU B CA 1
ATOM 2359 C C . GLU B 1 68 ? -3.225 -5.633 5.848 1 97.81 68 GLU B C 1
ATOM 2361 O O . GLU B 1 68 ? -3.062 -6.742 5.332 1 97.81 68 GLU B O 1
ATOM 2366 N N . SER B 1 69 ? -4.25 -4.891 5.621 1 98.31 69 SER B N 1
ATOM 2367 C CA . SER B 1 69 ? -5.488 -5.422 5.059 1 98.31 69 SER B CA 1
ATOM 2368 C C . SER B 1 69 ? -5.273 -5.949 3.645 1 98.31 69 SER B C 1
ATOM 2370 O O . SER B 1 69 ? -5.828 -6.984 3.27 1 98.31 69 SER B O 1
ATOM 2372 N N . PRO B 1 70 ? -4.453 -5.293 2.742 1 98.44 70 PRO B N 1
ATOM 2373 C CA . PRO B 1 70 ? -4.246 -5.902 1.426 1 98.44 70 PRO B CA 1
ATOM 2374 C C . PRO B 1 70 ? -3.561 -7.266 1.507 1 98.44 70 PRO B C 1
ATOM 2376 O O . PRO B 1 70 ? -3.889 -8.172 0.74 1 98.44 70 PRO B O 1
ATOM 2379 N N . ALA B 1 71 ? -2.582 -7.402 2.42 1 98.56 71 ALA B N 1
ATOM 2380 C CA . ALA B 1 71 ? -1.919 -8.688 2.631 1 98.56 71 ALA B CA 1
ATOM 2381 C C . ALA B 1 71 ? -2.895 -9.727 3.18 1 98.56 71 ALA B C 1
ATOM 2383 O O . ALA B 1 71 ? -2.908 -10.875 2.729 1 98.56 71 ALA B O 1
ATOM 2384 N N . ILE B 1 72 ? -3.713 -9.32 4.094 1 98.81 72 ILE B N 1
ATOM 2385 C CA . ILE B 1 72 ? -4.707 -10.195 4.699 1 98.81 72 ILE B CA 1
ATOM 2386 C C . ILE B 1 72 ? -5.668 -10.703 3.627 1 98.81 72 ILE B C 1
ATOM 2388 O O . ILE B 1 72 ? -5.969 -11.898 3.566 1 98.81 72 ILE B O 1
ATOM 2392 N N . ALA B 1 73 ? -6.133 -9.812 2.785 1 98.81 73 ALA B N 1
ATOM 2393 C CA . ALA B 1 73 ? -7.086 -10.188 1.743 1 98.81 73 ALA B CA 1
ATOM 2394 C C . ALA B 1 73 ? -6.496 -11.234 0.809 1 98.81 73 ALA B C 1
ATOM 2396 O O . ALA B 1 73 ? -7.129 -12.258 0.534 1 98.81 73 ALA B O 1
ATOM 2397 N N . ARG B 1 74 ? -5.281 -11 0.341 1 98.5 74 ARG B N 1
ATOM 2398 C CA . ARG B 1 74 ? -4.633 -11.953 -0.556 1 98.5 74 ARG B CA 1
ATOM 2399 C C . ARG B 1 74 ? -4.418 -13.297 0.131 1 98.5 74 ARG B C 1
ATOM 2401 O O . ARG B 1 74 ? -4.582 -14.344 -0.489 1 98.5 74 ARG B O 1
ATOM 2408 N N . TYR B 1 75 ? -4.039 -13.258 1.408 1 98.5 75 TYR B N 1
ATOM 2409 C CA . TYR B 1 75 ? -3.801 -14.469 2.18 1 98.5 75 TYR B CA 1
ATOM 2410 C C . TYR B 1 75 ? -5.082 -15.289 2.326 1 98.5 75 TYR B C 1
ATOM 2412 O O . TYR B 1 75 ? -5.078 -16.5 2.115 1 98.5 75 TYR B O 1
ATOM 2420 N N . ILE B 1 76 ? -6.191 -14.633 2.602 1 98.44 76 ILE B N 1
ATOM 2421 C CA . ILE B 1 76 ? -7.48 -15.297 2.758 1 98.44 76 ILE B CA 1
ATOM 2422 C C . ILE B 1 76 ? -7.871 -15.984 1.451 1 98.44 76 ILE B C 1
ATOM 2424 O O . ILE B 1 76 ? -8.203 -17.172 1.44 1 98.44 76 ILE B O 1
ATOM 2428 N N . ILE B 1 77 ? -7.785 -15.25 0.36 1 97.88 77 ILE B N 1
ATOM 2429 C CA . ILE B 1 77 ? -8.18 -15.758 -0.95 1 97.88 77 ILE B CA 1
ATOM 2430 C C . ILE B 1 77 ? -7.348 -17 -1.291 1 97.88 77 ILE B C 1
ATOM 2432 O O . ILE B 1 77 ? -7.867 -17.969 -1.854 1 97.88 77 ILE B O 1
ATOM 2436 N N . SER B 1 78 ? -6.078 -16.953 -0.904 1 96.56 78 SER B N 1
ATOM 2437 C CA . SER B 1 78 ? -5.16 -18.047 -1.231 1 96.56 78 SER B CA 1
ATOM 2438 C C . SER B 1 78 ? -5.406 -19.266 -0.35 1 96.56 78 SER B C 1
ATOM 2440 O O . SER B 1 78 ? -4.898 -20.344 -0.628 1 96.56 78 SER B O 1
ATOM 2442 N N . ASN B 1 79 ? -6.223 -19.109 0.684 1 96.44 79 ASN B N 1
ATOM 2443 C CA . ASN B 1 79 ? -6.395 -20.172 1.66 1 96.44 79 ASN B CA 1
ATOM 2444 C C . ASN B 1 79 ? -7.805 -20.766 1.606 1 96.44 79 ASN B C 1
ATOM 2446 O O . ASN B 1 79 ? -8.141 -21.656 2.391 1 96.44 79 ASN B O 1
ATOM 2450 N N . VAL B 1 80 ? -8.586 -20.297 0.658 1 96.19 80 VAL B N 1
ATOM 2451 C CA . VAL B 1 80 ? -9.953 -20.781 0.543 1 96.19 80 VAL B CA 1
ATOM 2452 C C . VAL B 1 80 ? -10.297 -21.016 -0.926 1 96.19 80 VAL B C 1
ATOM 2454 O O . VAL B 1 80 ? -9.672 -20.438 -1.816 1 96.19 80 VAL B O 1
ATOM 2457 N N . LYS B 1 81 ? -11.211 -21.938 -1.197 1 96.06 81 LYS B N 1
ATOM 2458 C CA . LYS B 1 81 ? -11.781 -22.047 -2.537 1 96.06 81 LYS B CA 1
ATOM 2459 C C . LYS B 1 81 ? -12.766 -20.922 -2.814 1 96.06 81 LYS B C 1
ATOM 2461 O O . LYS B 1 81 ? -13.75 -20.75 -2.088 1 96.06 81 LYS B O 1
ATOM 2466 N N . CYS B 1 82 ? -12.469 -20.109 -3.764 1 97.06 82 CYS B N 1
ATOM 2467 C CA . CYS B 1 82 ? -13.344 -19.016 -4.152 1 97.06 82 CYS B CA 1
ATOM 2468 C C . CYS B 1 82 ? -13.18 -18.688 -5.633 1 97.06 82 CYS B C 1
ATOM 2470 O O . CYS B 1 82 ? -12.367 -19.297 -6.324 1 97.06 82 CYS B O 1
ATOM 2472 N N . ASP B 1 83 ? -14 -17.812 -6.105 1 98.06 83 ASP B N 1
ATOM 2473 C CA . ASP B 1 83 ? -13.992 -17.453 -7.52 1 98.06 83 ASP B CA 1
ATOM 2474 C C . ASP B 1 83 ? -12.711 -16.703 -7.887 1 98.06 83 ASP B C 1
ATOM 2476 O O . ASP B 1 83 ? -12.211 -15.898 -7.105 1 98.06 83 ASP B O 1
ATOM 2480 N N . ASP B 1 84 ? -12.266 -16.891 -9.078 1 98.12 84 ASP B N 1
ATOM 2481 C CA . ASP B 1 84 ? -11.008 -16.344 -9.578 1 98.12 84 ASP B CA 1
ATOM 2482 C C . ASP B 1 84 ? -11.008 -14.82 -9.547 1 98.12 84 ASP B C 1
ATOM 2484 O O . ASP B 1 84 ? -9.961 -14.195 -9.367 1 98.12 84 ASP B O 1
ATOM 2488 N N . HIS B 1 85 ? -12.188 -14.258 -9.664 1 98.19 85 HIS B N 1
ATOM 2489 C CA . HIS B 1 85 ? -12.273 -12.828 -9.914 1 98.19 85 HIS B CA 1
ATOM 2490 C C . HIS B 1 85 ? -11.891 -12.023 -8.68 1 98.19 85 HIS B C 1
ATOM 2492 O O . HIS B 1 85 ? -11.656 -10.812 -8.766 1 98.19 85 HIS B O 1
ATOM 2498 N N . TRP B 1 86 ? -11.836 -12.641 -7.508 1 98.69 86 TRP B N 1
ATOM 2499 C CA . TRP B 1 86 ? -11.492 -11.898 -6.301 1 98.69 86 TRP B CA 1
ATOM 2500 C C . TRP B 1 86 ? -10.039 -11.43 -6.34 1 98.69 86 TRP B C 1
ATOM 2502 O O . TRP B 1 86 ? -9.711 -10.359 -5.828 1 98.69 86 TRP B O 1
ATOM 2512 N N . TYR B 1 87 ? -9.203 -12.195 -6.852 1 98.5 87 TYR B N 1
ATOM 2513 C CA . TYR B 1 87 ? -7.801 -11.922 -7.145 1 98.5 87 TYR B CA 1
ATOM 2514 C C . TYR B 1 87 ? -7.344 -12.688 -8.383 1 98.5 87 TYR B C 1
ATOM 2516 O O . TYR B 1 87 ? -6.699 -13.734 -8.266 1 98.5 87 TYR B O 1
ATOM 2524 N N . PRO B 1 88 ? -7.574 -12.062 -9.531 1 98.12 88 PRO B N 1
ATOM 2525 C CA . PRO B 1 88 ? -7.582 -12.82 -10.781 1 98.12 88 PRO B CA 1
ATOM 2526 C C . PRO B 1 88 ? -6.219 -13.406 -11.125 1 98.12 88 PRO B C 1
ATOM 2528 O O . PRO B 1 88 ? -5.191 -12.758 -10.914 1 98.12 88 PRO B O 1
ATOM 2531 N N . ALA B 1 89 ? -6.23 -14.586 -11.758 1 97.06 89 ALA B N 1
ATOM 2532 C CA . ALA B 1 89 ? -5.012 -15.219 -12.25 1 97.06 89 ALA B CA 1
ATOM 2533 C C . ALA B 1 89 ? -4.469 -14.492 -13.477 1 97.06 89 ALA B C 1
ATOM 2535 O O . ALA B 1 89 ? -3.273 -14.555 -13.766 1 97.06 89 ALA B O 1
ATOM 2536 N N . ASP B 1 90 ? -5.391 -13.875 -14.211 1 97.62 90 ASP B N 1
ATOM 2537 C CA . ASP B 1 90 ? -4.969 -13.062 -15.352 1 97.62 90 ASP B CA 1
ATOM 2538 C C . ASP B 1 90 ? -3.98 -11.984 -14.914 1 97.62 90 ASP B C 1
ATOM 2540 O O . ASP B 1 90 ? -4.285 -11.18 -14.039 1 97.62 90 ASP B O 1
ATOM 2544 N N . LEU B 1 91 ? -2.875 -11.961 -15.539 1 96.94 91 LEU B N 1
ATOM 2545 C CA . LEU B 1 91 ? -1.752 -11.148 -15.086 1 96.94 91 LEU B CA 1
ATOM 2546 C C . LEU B 1 91 ? -2.105 -9.664 -15.125 1 96.94 91 LEU B C 1
ATOM 2548 O O . LEU B 1 91 ? -1.804 -8.922 -14.188 1 96.94 91 LEU B O 1
ATOM 2552 N N . LYS B 1 92 ? -2.67 -9.242 -16.203 1 96.81 92 LYS B N 1
ATOM 2553 C CA . LYS B 1 92 ? -2.986 -7.828 -16.344 1 96.81 92 LYS B CA 1
ATOM 2554 C C . LYS B 1 92 ? -4.094 -7.41 -15.383 1 96.81 92 LYS B C 1
ATOM 2556 O O . LYS B 1 92 ? -4.023 -6.34 -14.773 1 96.81 92 LYS B O 1
ATOM 2561 N N . LYS B 1 93 ? -5.148 -8.242 -15.227 1 97.44 93 LYS B N 1
ATOM 2562 C CA . LYS B 1 93 ? -6.215 -7.949 -14.266 1 97.44 93 LYS B CA 1
ATOM 2563 C C . LYS B 1 93 ? -5.68 -7.93 -12.836 1 97.44 93 LYS B C 1
ATOM 2565 O O . LYS B 1 93 ? -6.035 -7.051 -12.047 1 97.44 93 LYS B O 1
ATOM 2570 N N . ARG B 1 94 ? -4.828 -8.867 -12.562 1 98.31 94 ARG B N 1
ATOM 2571 C CA . ARG B 1 94 ? -4.23 -8.93 -11.234 1 98.31 94 ARG B CA 1
ATOM 2572 C C . ARG B 1 94 ? -3.365 -7.703 -10.961 1 98.31 94 ARG B C 1
ATOM 2574 O O . ARG B 1 94 ? -3.391 -7.148 -9.859 1 98.31 94 ARG B O 1
ATOM 2581 N N . ALA B 1 95 ? -2.615 -7.27 -11.938 1 98.44 95 ALA B N 1
ATOM 2582 C CA . ALA B 1 95 ? -1.776 -6.082 -11.805 1 98.44 95 ALA B CA 1
ATOM 2583 C C . ALA B 1 95 ? -2.621 -4.844 -11.523 1 98.44 95 ALA B C 1
ATOM 2585 O O . ALA B 1 95 ? -2.215 -3.971 -10.75 1 98.44 95 ALA B O 1
ATOM 2586 N N . ARG B 1 96 ? -3.758 -4.789 -12.141 1 98.06 96 ARG B N 1
ATOM 2587 C CA . ARG B 1 96 ? -4.652 -3.658 -11.898 1 98.06 96 ARG B CA 1
ATOM 2588 C C . ARG B 1 96 ? -5.18 -3.67 -10.469 1 98.06 96 ARG B C 1
ATOM 2590 O O . ARG B 1 96 ? -5.293 -2.617 -9.836 1 98.06 96 ARG B O 1
ATOM 2597 N N . VAL B 1 97 ? -5.504 -4.852 -9.961 1 98.5 97 VAL B N 1
ATOM 2598 C CA . VAL B 1 97 ? -5.91 -4.996 -8.562 1 98.5 97 VAL B CA 1
ATOM 2599 C C . VAL B 1 97 ? -4.789 -4.512 -7.648 1 98.5 97 VAL B C 1
ATOM 2601 O O . VAL B 1 97 ? -5.02 -3.686 -6.762 1 98.5 97 VAL B O 1
ATOM 2604 N N . ASP B 1 98 ? -3.615 -4.949 -7.945 1 98.5 98 ASP B N 1
ATOM 2605 C CA . ASP B 1 98 ? -2.463 -4.594 -7.125 1 98.5 98 ASP B CA 1
ATOM 2606 C C . ASP B 1 98 ? -2.162 -3.1 -7.219 1 98.5 98 ASP B C 1
ATOM 2608 O O . ASP B 1 98 ? -1.787 -2.475 -6.227 1 98.5 98 ASP B O 1
ATOM 2612 N N . GLU B 1 99 ? -2.277 -2.564 -8.398 1 98.25 99 GLU B N 1
ATOM 2613 C CA . GLU B 1 99 ? -2.082 -1.133 -8.602 1 98.25 99 GLU B CA 1
ATOM 2614 C C . GLU B 1 99 ? -3.033 -0.314 -7.734 1 98.25 99 GLU B C 1
ATOM 2616 O O . GLU B 1 99 ? -2.604 0.595 -7.023 1 98.25 99 GLU B O 1
ATOM 2621 N N . PHE B 1 100 ? -4.273 -0.698 -7.742 1 98.12 100 PHE B N 1
ATOM 2622 C CA . PHE B 1 100 ? -5.266 0.062 -6.992 1 98.12 100 PHE B CA 1
ATOM 2623 C C . PHE B 1 100 ? -5.02 -0.056 -5.492 1 98.12 100 PHE B C 1
ATOM 2625 O O . PHE B 1 100 ? -5.09 0.938 -4.766 1 98.12 100 PHE B O 1
ATOM 2632 N N . LEU B 1 101 ? -4.777 -1.258 -5.035 1 97.94 101 LEU B N 1
ATOM 2633 C CA . LEU B 1 101 ? -4.57 -1.467 -3.605 1 97.94 101 LEU B CA 1
ATOM 2634 C C . LEU B 1 101 ? -3.377 -0.662 -3.105 1 97.94 101 LEU B C 1
ATOM 2636 O O . LEU B 1 101 ? -3.389 -0.164 -1.978 1 97.94 101 LEU B O 1
ATOM 2640 N N . SER B 1 102 ? -2.371 -0.573 -3.924 1 97.44 102 SER B N 1
ATOM 2641 C CA . SER B 1 102 ? -1.188 0.205 -3.564 1 97.44 102 SER B CA 1
ATOM 2642 C C . SER B 1 102 ? -1.47 1.702 -3.637 1 97.44 102 SER B C 1
ATOM 2644 O O . SER B 1 102 ? -0.988 2.471 -2.801 1 97.44 102 SER B O 1
ATOM 2646 N N . TYR B 1 103 ? -2.236 2.125 -4.578 1 96.31 103 TYR B N 1
ATOM 2647 C CA . TYR B 1 103 ? -2.598 3.521 -4.793 1 96.31 103 TYR B CA 1
ATOM 2648 C C . TYR B 1 103 ? -3.537 4.016 -3.699 1 96.31 103 TYR B C 1
ATOM 2650 O O . TYR B 1 103 ? -3.348 5.105 -3.156 1 96.31 103 TYR B O 1
ATOM 2658 N N . HIS B 1 104 ? -4.414 3.227 -3.381 1 95.12 104 HIS B N 1
ATOM 2659 C CA . HIS B 1 104 ? -5.59 3.537 -2.574 1 95.12 104 HIS B CA 1
ATOM 2660 C C . HIS B 1 104 ? -5.191 4.012 -1.182 1 95.12 104 HIS B C 1
ATOM 2662 O O . HIS B 1 104 ? -5.746 4.992 -0.673 1 95.12 104 HIS B O 1
ATOM 2668 N N . HIS B 1 105 ? -4.281 3.367 -0.521 1 91.31 105 HIS B N 1
ATOM 2669 C CA . HIS B 1 105 ? -3.955 3.6 0.881 1 91.31 105 HIS B CA 1
ATOM 2670 C C . HIS B 1 105 ? -3.398 5.004 1.091 1 91.31 105 HIS B C 1
ATOM 2672 O O . HIS B 1 105 ? -3.732 5.668 2.074 1 91.31 105 HIS B O 1
ATOM 2678 N N . THR B 1 106 ? -2.65 5.465 0.092 1 92.75 106 THR B N 1
ATOM 2679 C CA . THR B 1 106 ? -1.949 6.73 0.289 1 92.75 106 THR B CA 1
ATOM 2680 C C . THR B 1 106 ? -2.676 7.867 -0.422 1 92.75 106 THR B C 1
ATOM 2682 O O . THR B 1 106 ? -2.193 9 -0.447 1 92.75 106 THR B O 1
ATOM 2685 N N . THR B 1 107 ? -3.803 7.574 -1.025 1 95.12 107 THR B N 1
ATOM 2686 C CA . THR B 1 107 ? -4.504 8.609 -1.781 1 95.12 107 THR B CA 1
ATOM 2687 C C . THR B 1 107 ? -5.949 8.734 -1.314 1 95.12 107 THR B C 1
ATOM 2689 O O . THR B 1 107 ? -6.238 9.453 -0.359 1 95.12 107 THR B O 1
ATOM 2692 N N . ILE B 1 108 ? -6.812 7.82 -1.774 1 94.69 108 ILE B N 1
ATOM 2693 C CA . ILE B 1 108 ? -8.242 7.941 -1.502 1 94.69 108 ILE B CA 1
ATOM 2694 C C . ILE B 1 108 ? -8.492 7.805 -0.002 1 94.69 108 ILE B C 1
ATOM 2696 O O . ILE B 1 108 ? -9.195 8.617 0.593 1 94.69 108 ILE B O 1
ATOM 2700 N N . ARG B 1 109 ? -7.957 6.812 0.563 1 94.62 109 ARG B N 1
ATOM 2701 C CA . ARG B 1 109 ? -8.172 6.582 1.988 1 94.62 109 ARG B CA 1
ATOM 2702 C C . ARG B 1 109 ? -7.609 7.73 2.82 1 94.62 109 ARG B C 1
ATOM 2704 O O . ARG B 1 109 ? -8.289 8.242 3.713 1 94.62 109 ARG B O 1
ATOM 2711 N N . LYS B 1 110 ? -6.363 8.102 2.508 1 94.12 110 LYS B N 1
ATOM 2712 C CA . LYS B 1 110 ? -5.746 9.219 3.221 1 94.12 110 LYS B CA 1
ATOM 2713 C C . LYS B 1 110 ? -6.598 10.477 3.113 1 94.12 110 LYS B C 1
ATOM 2715 O O . LYS B 1 110 ? -6.859 11.141 4.117 1 94.12 110 LYS B O 1
ATOM 2720 N N . ALA B 1 111 ? -7 10.805 1.915 1 93.5 111 ALA B N 1
ATOM 2721 C CA . ALA B 1 111 ? -7.809 11.992 1.684 1 93.5 111 ALA B CA 1
ATOM 2722 C C . ALA B 1 111 ? -9.156 11.891 2.393 1 93.5 111 ALA B C 1
ATOM 2724 O O . ALA B 1 111 ? -9.641 12.867 2.975 1 93.5 111 ALA B O 1
ATOM 2725 N N . GLY B 1 112 ? -9.758 10.727 2.303 1 91.38 112 GLY B N 1
ATOM 2726 C CA . GLY B 1 112 ? -11.023 10.516 2.98 1 91.38 112 GLY B CA 1
ATOM 2727 C C . GLY B 1 112 ? -10.93 10.664 4.488 1 91.38 112 GLY B C 1
ATOM 2728 O O . GLY B 1 112 ? -11.812 11.266 5.109 1 91.38 112 GLY B O 1
ATOM 2729 N N . VAL B 1 113 ? -9.93 10.133 5.066 1 90.94 113 VAL B N 1
ATOM 2730 C CA . VAL B 1 113 ? -9.703 10.242 6.504 1 90.94 113 VAL B CA 1
ATOM 2731 C C . VAL B 1 113 ? -9.508 11.703 6.883 1 90.94 113 VAL B C 1
ATOM 2733 O O . VAL B 1 113 ? -10.023 12.164 7.906 1 90.94 113 VAL B O 1
ATOM 2736 N N . ARG B 1 114 ? -8.758 12.398 6.027 1 92.19 114 ARG B N 1
ATOM 2737 C CA . ARG B 1 114 ? -8.539 13.812 6.297 1 92.19 114 ARG B CA 1
ATOM 2738 C C . ARG B 1 114 ? -9.859 14.578 6.301 1 92.19 114 ARG B C 1
ATOM 2740 O O . ARG B 1 114 ? -10.062 15.477 7.125 1 92.19 114 ARG B O 1
ATOM 2747 N N . VAL B 1 115 ? -10.688 14.289 5.43 1 90.12 115 VAL B N 1
ATOM 2748 C CA . VAL B 1 115 ? -12 14.93 5.375 1 90.12 115 VAL B CA 1
ATOM 2749 C C . VAL B 1 115 ? -12.805 14.562 6.617 1 90.12 115 VAL B C 1
ATOM 2751 O O . VAL B 1 115 ? -13.422 15.438 7.242 1 90.12 115 VAL B O 1
ATOM 2754 N N . ALA B 1 116 ? -12.797 13.32 6.973 1 87.56 116 ALA B N 1
ATOM 2755 C CA . ALA B 1 116 ? -13.531 12.875 8.148 1 87.56 116 ALA B CA 1
ATOM 2756 C C . ALA B 1 116 ? -13.047 13.602 9.406 1 87.56 116 ALA B C 1
ATOM 2758 O O . ALA B 1 116 ? -13.859 14.016 10.242 1 87.56 116 ALA B O 1
ATOM 2759 N N . PHE B 1 117 ? -11.805 13.773 9.5 1 89.62 117 PHE B N 1
ATOM 2760 C CA . PHE B 1 117 ? -11.266 14.477 10.648 1 89.62 117 PHE B CA 1
ATOM 2761 C C . PHE B 1 117 ? -11.609 15.961 10.594 1 89.62 117 PHE B C 1
ATOM 2763 O O . PHE B 1 117 ? -12.062 16.531 11.586 1 89.62 117 PHE B O 1
ATOM 2770 N N . ALA B 1 118 ? -11.414 16.516 9.461 1 89.31 118 ALA B N 1
ATOM 2771 C CA . ALA B 1 118 ? -11.625 17.953 9.32 1 89.31 118 ALA B CA 1
ATOM 2772 C C . ALA B 1 118 ? -13.07 18.328 9.625 1 89.31 118 ALA B C 1
ATOM 2774 O O . ALA B 1 118 ? -13.336 19.391 10.188 1 89.31 118 ALA B O 1
ATOM 2775 N N . PHE B 1 119 ? -13.938 17.469 9.391 1 85.38 119 PHE B N 1
ATOM 2776 C CA . PHE B 1 119 ? -15.344 17.844 9.484 1 85.38 119 PHE B CA 1
ATOM 2777 C C . PHE B 1 119 ? -15.977 17.266 10.742 1 85.38 119 PHE B C 1
ATOM 2779 O O . PHE B 1 119 ? -16.922 17.828 11.289 1 85.38 119 PHE B O 1
ATOM 2786 N N . TYR B 1 120 ? -15.438 16.141 11.203 1 83.44 120 TYR B N 1
ATOM 2787 C CA . TYR B 1 120 ? -16.219 15.453 12.219 1 83.44 120 TYR B CA 1
ATOM 2788 C C . TYR B 1 120 ? -15.336 15 13.375 1 83.44 120 TYR B C 1
ATOM 2790 O O . TYR B 1 120 ? -15.57 15.383 14.523 1 83.44 120 TYR B O 1
ATOM 2798 N N . LEU B 1 121 ? -14.289 14.352 13.109 1 85.56 121 LEU B N 1
ATOM 2799 C CA . LEU B 1 121 ? -13.602 13.555 14.125 1 85.56 121 LEU B CA 1
ATOM 2800 C C . LEU B 1 121 ? -12.758 14.445 15.031 1 85.56 121 LEU B C 1
ATOM 2802 O O . LEU B 1 121 ? -12.617 14.172 16.219 1 85.56 121 LEU B O 1
ATOM 2806 N N . THR B 1 122 ? -12.188 15.469 14.422 1 87.94 122 THR B N 1
ATOM 2807 C CA . THR B 1 122 ? -11.43 16.391 15.266 1 87.94 122 THR B CA 1
ATOM 2808 C C . THR B 1 122 ? -12.32 16.984 16.359 1 87.94 122 THR B C 1
ATOM 2810 O O . THR B 1 122 ? -11.945 17.016 17.531 1 87.94 122 THR B O 1
ATOM 2813 N N . GLY B 1 123 ? -13.445 17.438 16 1 84.69 123 GLY B N 1
ATOM 2814 C CA . GLY B 1 123 ? -14.391 17.953 16.969 1 84.69 123 GLY B CA 1
ATOM 2815 C C . GLY B 1 123 ? -14.859 16.922 17.969 1 84.69 123 GLY B C 1
ATOM 2816 O O . GLY B 1 123 ? -14.961 17.219 19.172 1 84.69 123 GLY B O 1
ATOM 2817 N N . PHE B 1 124 ? -15.102 15.797 17.469 1 82.56 124 PHE B N 1
ATOM 2818 C CA . PHE B 1 124 ? -15.602 14.703 18.297 1 82.56 124 PHE B CA 1
ATOM 2819 C C . PHE B 1 124 ? -14.586 14.336 19.375 1 82.56 124 PHE B C 1
ATOM 2821 O O . PHE B 1 124 ? -14.945 14.156 20.531 1 82.56 124 PHE B O 1
ATOM 2828 N N . PHE B 1 125 ? -13.336 14.32 19.062 1 85.19 125 PHE B N 1
ATOM 2829 C CA . PHE B 1 125 ? -12.328 13.812 19.984 1 85.19 125 PHE B CA 1
ATOM 2830 C C . PHE B 1 125 ? -11.727 14.938 20.812 1 85.19 125 PHE B C 1
ATOM 2832 O O . PHE B 1 125 ? -11.305 14.719 21.953 1 85.19 125 PHE B O 1
ATOM 2839 N N . THR B 1 126 ? -11.695 16.141 20.234 1 90.31 126 THR B N 1
ATOM 2840 C CA . THR B 1 126 ? -10.922 17.188 20.906 1 90.31 126 THR B CA 1
ATOM 2841 C C . THR B 1 126 ? -11.82 18.344 21.312 1 90.31 126 THR B C 1
ATOM 2843 O O . THR B 1 126 ? -11.414 19.203 22.094 1 90.31 126 THR B O 1
ATOM 2846 N N . GLY B 1 127 ? -12.914 18.406 20.719 1 89.81 127 GLY B N 1
ATOM 2847 C CA . GLY B 1 127 ? -13.789 19.547 20.953 1 89.81 127 GLY B CA 1
ATOM 2848 C C . GLY B 1 127 ? -13.406 20.766 20.125 1 89.81 127 GLY B C 1
ATOM 2849 O O . GLY B 1 127 ? -14.078 21.797 20.188 1 89.81 127 GLY B O 1
ATOM 2850 N N . LYS B 1 128 ? -12.383 20.672 19.312 1 91.62 128 LYS B N 1
ATOM 2851 C CA . LYS B 1 128 ? -11.898 21.797 18.5 1 91.62 128 LYS B CA 1
ATOM 2852 C C . LYS B 1 128 ? -12.375 21.672 17.047 1 91.62 128 LYS B C 1
ATOM 2854 O O . LYS B 1 128 ? -12.602 20.562 16.562 1 91.62 128 LYS B O 1
ATOM 2859 N N . LYS B 1 129 ? -12.609 22.891 16.594 1 88.06 129 LYS B N 1
ATOM 2860 C CA . LYS B 1 129 ? -12.992 22.906 15.188 1 88.06 129 LYS B CA 1
ATOM 2861 C C . LYS B 1 129 ? -11.797 23.266 14.297 1 88.06 129 LYS B C 1
ATOM 2863 O O . LYS B 1 129 ? -10.992 24.141 14.648 1 88.06 129 LYS B O 1
ATOM 2868 N N . GLU B 1 130 ? -11.781 22.547 13.211 1 90.5 130 GLU B N 1
ATOM 2869 C CA . GLU B 1 130 ? -10.766 22.906 12.227 1 90.5 130 GLU B CA 1
ATOM 2870 C C . GLU B 1 130 ? -11.164 24.172 11.453 1 90.5 130 GLU B C 1
ATOM 2872 O O . GLU B 1 130 ? -12.344 24.516 11.383 1 90.5 130 GLU B O 1
ATOM 2877 N N . THR B 1 131 ? -10.211 24.766 10.906 1 94.19 131 THR B N 1
ATOM 2878 C CA . THR B 1 131 ? -10.477 26 10.18 1 94.19 131 THR B CA 1
ATOM 2879 C C . THR B 1 131 ? -11.164 25.719 8.852 1 94.19 131 THR B C 1
ATOM 2881 O O . THR B 1 131 ? -11.109 24.578 8.352 1 94.19 131 THR B O 1
ATOM 2884 N N . GLU B 1 132 ? -11.844 26.672 8.367 1 93.38 132 GLU B N 1
ATOM 2885 C CA . GLU B 1 132 ? -12.445 26.531 7.039 1 93.38 132 GLU B CA 1
ATOM 2886 C C . GLU B 1 132 ? -11.383 26.25 5.98 1 93.38 132 GLU B C 1
ATOM 2888 O O . GLU B 1 132 ? -11.625 25.516 5.023 1 93.38 132 GLU B O 1
ATOM 2893 N N . GLU B 1 133 ? -10.273 26.797 6.184 1 94.75 133 GLU B N 1
ATOM 2894 C CA . GLU B 1 133 ? -9.156 26.547 5.277 1 94.75 133 GLU B CA 1
ATOM 2895 C C . GLU B 1 133 ? -8.742 25.094 5.301 1 94.75 133 GLU B C 1
ATOM 2897 O O . GLU B 1 133 ? -8.469 24.5 4.254 1 94.75 133 GLU B O 1
ATOM 2902 N N . ASP B 1 134 ? -8.742 24.547 6.461 1 92.81 134 ASP B N 1
ATOM 2903 C CA . ASP B 1 134 ? -8.414 23.125 6.617 1 92.81 134 ASP B CA 1
ATOM 2904 C C . ASP B 1 134 ? -9.445 22.25 5.926 1 92.81 134 ASP B C 1
ATOM 2906 O O . ASP B 1 134 ? -9.094 21.266 5.258 1 92.81 134 ASP B O 1
ATOM 2910 N N . LYS B 1 135 ? -10.656 22.609 6.113 1 90.38 135 LYS B N 1
ATOM 2911 C CA . LYS B 1 135 ? -11.75 21.859 5.512 1 90.38 135 LYS B CA 1
ATOM 2912 C C . LYS B 1 135 ? -11.688 21.906 3.988 1 90.38 135 LYS B C 1
ATOM 2914 O O . LYS B 1 135 ? -11.828 20.891 3.318 1 90.38 135 LYS B O 1
ATOM 2919 N N . GLN B 1 136 ? -11.414 23.047 3.469 1 92.81 136 GLN B N 1
ATOM 2920 C CA . GLN B 1 136 ? -11.328 23.219 2.021 1 92.81 136 GLN B CA 1
ATOM 2921 C C . GLN B 1 136 ? -10.133 22.469 1.447 1 92.81 136 GLN B C 1
ATOM 2923 O O . GLN B 1 136 ? -10.227 21.875 0.369 1 92.81 136 GLN B O 1
ATOM 2928 N N . ALA B 1 137 ? -9.102 22.469 2.162 1 94.5 137 ALA B N 1
ATOM 2929 C CA . ALA B 1 137 ? -7.914 21.734 1.735 1 94.5 137 ALA B CA 1
ATOM 2930 C C . ALA B 1 137 ? -8.18 20.234 1.702 1 94.5 137 ALA B C 1
ATOM 2932 O O . ALA B 1 137 ? -7.746 19.547 0.781 1 94.5 137 ALA B O 1
ATOM 2933 N N . ALA B 1 138 ? -8.852 19.797 2.723 1 92.25 138 ALA B N 1
ATOM 2934 C CA . ALA B 1 138 ? -9.211 18.391 2.787 1 92.25 138 ALA B CA 1
ATOM 2935 C C . ALA B 1 138 ? -10.109 18 1.617 1 92.25 138 ALA B C 1
ATOM 2937 O O . ALA B 1 138 ? -9.891 16.969 0.977 1 92.25 138 ALA B O 1
ATOM 2938 N N . LEU B 1 139 ? -11.031 18.828 1.324 1 89.88 139 LEU B N 1
ATOM 2939 C CA . LEU B 1 139 ? -11.969 18.562 0.238 1 89.88 139 LEU B CA 1
ATOM 2940 C C . LEU B 1 139 ? -11.258 18.578 -1.11 1 89.88 139 LEU B C 1
ATOM 2942 O O . LEU B 1 139 ? -11.562 17.781 -1.989 1 89.88 139 LEU B O 1
ATOM 2946 N N . LYS B 1 140 ? -10.414 19.5 -1.258 1 93.25 140 LYS B N 1
ATOM 2947 C CA . LYS B 1 140 ? -9.641 19.562 -2.496 1 93.25 140 LYS B CA 1
ATOM 2948 C C . LYS B 1 140 ? -8.828 18.297 -2.711 1 93.25 140 LYS B C 1
ATOM 2950 O O . LYS B 1 140 ? -8.781 17.766 -3.822 1 93.25 140 LYS B O 1
ATOM 2955 N N . GLY B 1 141 ? -8.188 17.844 -1.657 1 93.44 141 GLY B N 1
ATOM 2956 C CA . GLY B 1 141 ? -7.449 16.594 -1.735 1 93.44 141 GLY B CA 1
ATOM 2957 C C . GLY B 1 141 ? -8.32 15.414 -2.115 1 93.44 141 GLY B C 1
ATOM 2958 O O . GLY B 1 141 ? -7.926 14.586 -2.939 1 93.44 141 GLY B O 1
ATOM 2959 N N . LEU B 1 142 ? -9.453 15.352 -1.532 1 92.31 142 LEU B N 1
ATOM 2960 C CA . LEU B 1 142 ? -10.391 14.273 -1.847 1 92.31 142 LEU B CA 1
ATOM 2961 C C . LEU B 1 142 ? -10.82 14.344 -3.307 1 92.31 142 LEU B C 1
ATOM 2963 O O . LEU B 1 142 ? -10.852 13.32 -4 1 92.31 142 LEU B O 1
ATOM 2967 N N . ASP B 1 143 ? -11.117 15.539 -3.754 1 92.5 143 ASP B N 1
ATOM 2968 C CA . ASP B 1 143 ? -11.562 15.742 -5.129 1 92.5 143 ASP B CA 1
ATOM 2969 C C . ASP B 1 143 ? -10.5 15.266 -6.121 1 92.5 143 ASP B C 1
ATOM 2971 O O . ASP B 1 143 ? -10.82 14.617 -7.117 1 92.5 143 ASP B O 1
ATOM 2975 N N . GLU B 1 144 ? -9.305 15.562 -5.871 1 93.19 144 GLU B N 1
ATOM 2976 C CA . GLU B 1 144 ? -8.195 15.195 -6.754 1 93.19 144 GLU B CA 1
ATOM 2977 C C . GLU B 1 144 ? -8.055 13.68 -6.848 1 93.19 144 GLU B C 1
ATOM 2979 O O . GLU B 1 144 ? -7.848 13.133 -7.934 1 93.19 144 GLU B O 1
ATOM 2984 N N . THR B 1 145 ? -8.141 13.016 -5.75 1 94.56 145 THR B N 1
ATOM 2985 C CA . THR B 1 145 ? -7.969 11.57 -5.742 1 94.56 145 THR B CA 1
ATOM 2986 C C . THR B 1 145 ? -9.164 10.875 -6.391 1 94.56 145 THR B C 1
ATOM 2988 O O . THR B 1 145 ? -9 9.883 -7.094 1 94.56 145 THR B O 1
ATOM 2991 N N . LEU B 1 146 ? -10.391 11.391 -6.188 1 93.19 146 LEU B N 1
ATOM 2992 C CA . LEU B 1 146 ? -11.578 10.797 -6.793 1 93.19 146 LEU B CA 1
ATOM 2993 C C . LEU B 1 146 ? -11.586 11.016 -8.305 1 93.19 146 LEU B C 1
ATOM 2995 O O . LEU B 1 146 ? -12.094 10.18 -9.055 1 93.19 146 LEU B O 1
ATOM 2999 N N . ALA B 1 147 ? -11.039 12.109 -8.695 1 93.12 147 ALA B N 1
ATOM 3000 C CA . ALA B 1 147 ? -10.914 12.359 -10.133 1 93.12 147 ALA B CA 1
ATOM 3001 C C . ALA B 1 147 ? -10.062 11.289 -10.805 1 93.12 147 ALA B C 1
ATOM 3003 O O . ALA B 1 147 ? -10.422 10.781 -11.875 1 93.12 147 ALA B O 1
ATOM 3004 N N . VAL B 1 148 ? -8.992 10.938 -10.227 1 93.88 148 VAL B N 1
ATOM 3005 C CA . VAL B 1 148 ? -8.125 9.891 -10.75 1 93.88 148 VAL B CA 1
ATOM 3006 C C . VAL B 1 148 ? -8.852 8.547 -10.719 1 93.88 148 VAL B C 1
ATOM 3008 O O . VAL B 1 148 ? -8.789 7.777 -11.68 1 93.88 148 VAL B O 1
ATOM 3011 N N . PHE B 1 149 ? -9.531 8.312 -9.633 1 95.81 149 PHE B N 1
ATOM 3012 C CA . PHE B 1 149 ? -10.289 7.074 -9.516 1 95.81 149 PHE B CA 1
ATOM 3013 C C . PHE B 1 149 ? -11.258 6.922 -10.68 1 95.81 149 PHE B C 1
ATOM 3015 O O . PHE B 1 149 ? -11.289 5.879 -11.336 1 95.81 149 PHE B O 1
ATOM 3022 N N . GLU B 1 150 ? -11.953 7.945 -10.883 1 94.75 150 GLU B N 1
ATOM 3023 C CA . GLU B 1 150 ? -13 7.918 -11.898 1 94.75 150 GLU B CA 1
ATOM 3024 C C . GLU B 1 150 ? -12.406 7.82 -13.305 1 94.75 150 GLU B C 1
ATOM 3026 O O . GLU B 1 150 ? -12.859 7.023 -14.125 1 94.75 150 GLU B O 1
ATOM 3031 N N . SER B 1 151 ? -11.383 8.555 -13.555 1 93.44 151 SER B N 1
ATOM 3032 C CA . SER B 1 151 ? -10.883 8.688 -14.922 1 93.44 151 SER B CA 1
ATOM 3033 C C . SER B 1 151 ? -9.93 7.555 -15.273 1 93.44 151 SER B C 1
ATOM 3035 O O . SER B 1 151 ? -9.797 7.188 -16.438 1 93.44 151 SER B O 1
ATOM 3037 N N . TYR B 1 152 ? -9.289 6.969 -14.289 1 95.25 152 TYR B N 1
ATOM 3038 C CA . TYR B 1 152 ? -8.273 5.969 -14.578 1 95.25 152 TYR B CA 1
ATOM 3039 C C . TYR B 1 152 ? -8.742 4.574 -14.18 1 95.25 152 TYR B C 1
ATOM 3041 O O . TYR B 1 152 ? -8.742 3.654 -15 1 95.25 152 TYR B O 1
ATOM 3049 N N . PHE B 1 153 ? -9.164 4.398 -13.031 1 96.5 153 PHE B N 1
ATOM 3050 C CA . PHE B 1 153 ? -9.438 3.059 -12.523 1 96.5 153 PHE B CA 1
ATOM 3051 C C . PHE B 1 153 ? -10.805 2.57 -12.992 1 96.5 153 PHE B C 1
ATOM 3053 O O . PHE B 1 153 ? -11.031 1.365 -13.117 1 96.5 153 PHE B O 1
ATOM 3060 N N . LEU B 1 154 ? -11.719 3.475 -13.289 1 96.06 154 LEU B N 1
ATOM 3061 C CA . LEU B 1 154 ? -13.062 3.07 -13.703 1 96.06 154 LEU B CA 1
ATOM 3062 C C . LEU B 1 154 ? -13.266 3.307 -15.195 1 96.06 154 LEU B C 1
ATOM 3064 O O . LEU B 1 154 ? -14.406 3.355 -15.672 1 96.06 154 LEU B O 1
ATOM 3068 N N . LYS B 1 155 ? -12.227 3.395 -15.93 1 88.62 155 LYS B N 1
ATOM 3069 C CA . LYS B 1 155 ? -12.32 3.721 -17.344 1 88.62 155 LYS B CA 1
ATOM 3070 C C . LYS B 1 155 ? -12.867 2.545 -18.141 1 88.62 155 LYS B C 1
ATOM 3072 O O . LYS B 1 155 ? -13.617 2.738 -19.109 1 88.62 155 LYS B O 1
ATOM 3077 N N . SER B 1 156 ? -12.5 1.347 -18.016 1 75.69 156 SER B N 1
ATOM 3078 C CA . SER B 1 156 ? -12.719 0.321 -19.031 1 75.69 156 SER B CA 1
ATOM 3079 C C . SER B 1 156 ? -13.711 -0.729 -18.547 1 75.69 156 SER B C 1
ATOM 3081 O O . SER B 1 156 ? -14.062 -1.651 -19.281 1 75.69 156 SER B O 1
ATOM 3083 N N . GLY B 1 157 ? -14.273 -0.532 -17.438 1 84.12 157 GLY B N 1
ATOM 3084 C CA . GLY B 1 157 ? -15.109 -1.653 -17.031 1 84.12 157 GLY B CA 1
ATOM 3085 C C . GLY B 1 157 ? -16.078 -1.302 -15.914 1 84.12 157 GLY B C 1
ATOM 3086 O O . GLY B 1 157 ? -16.156 -0.144 -15.5 1 84.12 157 GLY B O 1
ATOM 3087 N N . ALA B 1 158 ? -16.844 -2.414 -15.641 1 95.81 158 ALA B N 1
ATOM 3088 C CA . ALA B 1 158 ? -17.859 -2.289 -14.594 1 95.81 158 ALA B CA 1
ATOM 3089 C C . ALA B 1 158 ? -17.203 -2.143 -13.219 1 95.81 158 ALA B C 1
ATOM 3091 O O . ALA B 1 158 ? -17.781 -1.525 -12.312 1 95.81 158 ALA B O 1
ATOM 3092 N N . PHE B 1 159 ? -16 -2.695 -13.141 1 98.38 159 PHE B N 1
ATOM 3093 C CA . PHE B 1 159 ? -15.266 -2.689 -11.883 1 98.38 159 PHE B CA 1
ATOM 3094 C C . PHE B 1 159 ? -13.812 -2.273 -12.102 1 98.38 159 PHE B C 1
ATOM 3096 O O . PHE B 1 159 ? -13.414 -1.981 -13.227 1 98.38 159 PHE B O 1
ATOM 3103 N N . ILE B 1 160 ? -13.039 -2.184 -11.109 1 97.94 160 ILE B N 1
ATOM 3104 C CA . ILE B 1 160 ? -11.688 -1.632 -11.125 1 97.94 160 ILE B CA 1
ATOM 3105 C C . ILE B 1 160 ? -10.797 -2.488 -12.016 1 97.94 160 ILE B C 1
ATOM 3107 O O . ILE B 1 160 ? -10 -1.96 -12.797 1 97.94 160 ILE B O 1
ATOM 3111 N N . ALA B 1 161 ? -10.906 -3.789 -11.898 1 95.81 161 ALA B N 1
ATOM 3112 C CA . ALA B 1 161 ? -10.023 -4.668 -12.656 1 95.81 161 ALA B CA 1
ATOM 3113 C C . ALA B 1 161 ? -10.742 -5.262 -13.867 1 95.81 161 ALA B C 1
ATOM 3115 O O . ALA B 1 161 ? -10.305 -6.277 -14.414 1 95.81 161 ALA B O 1
ATOM 3116 N N . GLY B 1 162 ? -11.82 -4.699 -14.273 1 95.38 162 GLY B N 1
ATOM 3117 C CA . GLY B 1 162 ? -12.531 -5.207 -15.438 1 95.38 162 GLY B CA 1
ATOM 3118 C C . GLY B 1 162 ? -14.016 -5.402 -15.195 1 95.38 162 GLY B C 1
ATOM 3119 O O . GLY B 1 162 ? -14.648 -4.586 -14.531 1 95.38 162 GLY B O 1
ATOM 3120 N N . ASP B 1 163 ? -14.508 -6.484 -15.75 1 96.25 163 ASP B N 1
ATOM 3121 C CA . ASP B 1 163 ? -15.953 -6.672 -15.781 1 96.25 163 ASP B CA 1
ATOM 3122 C C . ASP B 1 163 ? -16.438 -7.422 -14.547 1 96.25 163 ASP B C 1
ATOM 3124 O O . ASP B 1 163 ? -17.641 -7.48 -14.281 1 96.25 163 ASP B O 1
ATOM 3128 N N . GLU B 1 164 ? -15.57 -7.934 -13.836 1 97.31 164 GLU B N 1
ATOM 3129 C CA . GLU B 1 164 ? -15.938 -8.656 -12.625 1 97.31 164 GLU B CA 1
ATOM 3130 C C . GLU B 1 164 ? -15.367 -7.98 -11.383 1 97.31 164 GLU B C 1
ATOM 3132 O O . GLU B 1 164 ? -14.297 -7.375 -11.438 1 97.31 164 GLU B O 1
ATOM 3137 N N . ILE B 1 165 ? -16.109 -8.125 -10.289 1 98.38 165 ILE B N 1
ATOM 3138 C CA . ILE B 1 165 ? -15.734 -7.531 -9.008 1 98.38 165 ILE B CA 1
ATOM 3139 C C . ILE B 1 165 ? -14.492 -8.227 -8.461 1 98.38 165 ILE B C 1
ATOM 3141 O O . ILE B 1 165 ? -14.289 -9.422 -8.688 1 98.38 165 ILE B O 1
ATOM 3145 N N . SER B 1 166 ? -13.609 -7.5 -7.801 1 98.62 166 SER B N 1
ATOM 3146 C CA . SER B 1 166 ? -12.422 -8.016 -7.137 1 98.62 166 SER B CA 1
ATOM 3147 C C . SER B 1 166 ? -12.25 -7.406 -5.75 1 98.62 166 SER B C 1
ATOM 3149 O O . SER B 1 166 ? -13.055 -6.562 -5.336 1 98.62 166 SER B O 1
ATOM 3151 N N . ILE B 1 167 ? -11.211 -7.777 -5.031 1 98.75 167 ILE B N 1
ATOM 3152 C CA . ILE B 1 167 ? -10.938 -7.23 -3.709 1 98.75 167 ILE B CA 1
ATOM 3153 C C . ILE B 1 167 ? -10.633 -5.734 -3.82 1 98.75 167 ILE B C 1
ATOM 3155 O O . ILE B 1 167 ? -10.867 -4.977 -2.873 1 98.75 167 ILE B O 1
ATOM 3159 N N . ALA B 1 168 ? -10.109 -5.266 -4.953 1 98.62 168 ALA B N 1
ATOM 3160 C CA . ALA B 1 168 ? -9.891 -3.832 -5.141 1 98.62 168 ALA B CA 1
ATOM 3161 C C . ALA B 1 168 ? -11.188 -3.049 -4.953 1 98.62 168 ALA B C 1
ATOM 3163 O O . ALA B 1 168 ? -11.188 -1.979 -4.336 1 98.62 168 ALA B O 1
ATOM 3164 N N . ASP B 1 169 ? -12.242 -3.568 -5.434 1 98.62 169 ASP B N 1
ATOM 3165 C CA . ASP B 1 169 ? -13.531 -2.904 -5.328 1 98.62 169 ASP B CA 1
ATOM 3166 C C . ASP B 1 169 ? -14.023 -2.873 -3.883 1 98.62 169 ASP B C 1
ATOM 3168 O O . ASP B 1 169 ? -14.648 -1.902 -3.451 1 98.62 169 ASP B O 1
ATOM 3172 N N . LEU B 1 170 ? -13.797 -3.932 -3.143 1 98.62 170 LEU B N 1
ATOM 3173 C CA . LEU B 1 170 ? -14.203 -3.973 -1.743 1 98.62 170 LEU B CA 1
ATOM 3174 C C . LEU B 1 170 ? -13.477 -2.9 -0.936 1 98.62 170 LEU B C 1
ATOM 3176 O O . LEU B 1 170 ? -14.094 -2.221 -0.109 1 98.62 170 LEU B O 1
ATOM 3180 N N . PHE B 1 171 ? -12.203 -2.752 -1.185 1 98.38 171 PHE B N 1
ATOM 3181 C CA . PHE B 1 171 ? -11.406 -1.749 -0.486 1 98.38 171 PHE B CA 1
ATOM 3182 C C . PHE B 1 171 ? -11.891 -0.344 -0.825 1 98.38 171 PHE B C 1
ATOM 3184 O O . PHE B 1 171 ? -12.07 0.488 0.067 1 98.38 171 PHE B O 1
ATOM 3191 N N . ALA B 1 172 ? -12.102 -0.12 -2.068 1 97.31 172 ALA B N 1
ATOM 3192 C CA . ALA B 1 172 ? -12.562 1.198 -2.498 1 97.31 172 ALA B CA 1
ATOM 3193 C C . ALA B 1 172 ? -13.93 1.521 -1.91 1 97.31 172 ALA B C 1
ATOM 3195 O O . ALA B 1 172 ? -14.133 2.602 -1.354 1 97.31 172 ALA B O 1
ATOM 3196 N N . ALA B 1 173 ? -14.844 0.606 -1.961 1 96.31 173 ALA B N 1
ATOM 3197 C CA . ALA B 1 173 ? -16.234 0.829 -1.554 1 96.31 173 ALA B CA 1
ATOM 3198 C C . ALA B 1 173 ? -16.328 1.025 -0.044 1 96.31 173 ALA B C 1
ATOM 3200 O O . ALA B 1 173 ? -17.328 1.562 0.452 1 96.31 173 ALA B O 1
ATOM 3201 N N . SER B 1 174 ? -15.344 0.622 0.686 1 95.31 174 SER B N 1
ATOM 3202 C CA . SER B 1 174 ? -15.375 0.697 2.143 1 95.31 174 SER B CA 1
ATOM 3203 C C . SER B 1 174 ? -14.93 2.068 2.637 1 95.31 174 SER B C 1
ATOM 3205 O O . SER B 1 174 ? -15.016 2.363 3.83 1 95.31 174 SER B O 1
ATOM 3207 N N . GLU B 1 175 ? -14.508 2.908 1.713 1 92.38 175 GLU B N 1
ATOM 3208 C CA . GLU B 1 175 ? -14.102 4.25 2.121 1 92.38 175 GLU B CA 1
ATOM 3209 C C . GLU B 1 175 ? -15.289 5.051 2.646 1 92.38 175 GLU B C 1
ATOM 3211 O O . GLU B 1 175 ? -16.312 5.18 1.965 1 92.38 175 GLU B O 1
ATOM 3216 N N . GLN B 1 176 ? -15.102 5.609 3.77 1 81.81 176 GLN B N 1
ATOM 3217 C CA . GLN B 1 176 ? -16.172 6.297 4.492 1 81.81 176 GLN B CA 1
ATOM 3218 C C . GLN B 1 176 ? -16.766 7.422 3.652 1 81.81 176 GLN B C 1
ATOM 3220 O O . GLN B 1 176 ? -17.984 7.645 3.678 1 81.81 176 GLN B O 1
ATOM 3225 N N . ILE B 1 177 ? -15.945 8.047 2.906 1 78.5 177 ILE B N 1
ATOM 3226 C CA . ILE B 1 177 ? -16.359 9.234 2.164 1 78.5 177 ILE B CA 1
ATOM 3227 C C . ILE B 1 177 ? -17.297 8.836 1.027 1 78.5 177 ILE B C 1
ATOM 3229 O O . ILE B 1 177 ? -18.031 9.672 0.492 1 78.5 177 ILE B O 1
ATOM 3233 N N . LEU B 1 178 ? -17.219 7.57 0.72 1 80.5 178 LEU B N 1
ATOM 3234 C CA . LEU B 1 178 ? -18.094 7.074 -0.346 1 80.5 178 LEU B CA 1
ATOM 3235 C C . LEU B 1 178 ? -19.406 6.562 0.22 1 80.5 178 LEU B C 1
ATOM 3237 O O . LEU B 1 178 ? -20.391 6.41 -0.515 1 80.5 178 LEU B O 1
ATOM 3241 N N . GLN B 1 179 ? -19.422 6.188 1.435 1 72.81 179 GLN B N 1
ATOM 3242 C CA . GLN B 1 179 ? -20.578 5.555 2.055 1 72.81 179 GLN B CA 1
ATOM 3243 C C . GLN B 1 179 ? -21.453 6.586 2.752 1 72.81 179 GLN B C 1
ATOM 3245 O O . GLN B 1 179 ? -22.672 6.422 2.824 1 72.81 179 GLN B O 1
ATOM 3250 N N . ALA B 1 180 ? -20.766 7.355 3.504 1 65 180 ALA B N 1
ATOM 3251 C CA . ALA B 1 180 ? -21.594 8.156 4.402 1 65 180 ALA B CA 1
ATOM 3252 C C . ALA B 1 180 ? -21.562 9.633 4.008 1 65 180 ALA B C 1
ATOM 3254 O O . ALA B 1 180 ? -20.562 10.117 3.473 1 65 180 ALA B O 1
ATOM 3255 N N . ASP B 1 181 ? -22.75 10.086 3.861 1 59.88 181 ASP B N 1
ATOM 3256 C CA . ASP B 1 181 ? -22.875 11.539 3.844 1 59.88 181 ASP B CA 1
ATOM 3257 C C . ASP B 1 181 ? -22.203 12.164 5.066 1 59.88 181 ASP B C 1
ATOM 3259 O O . ASP B 1 181 ? -22.891 12.727 5.934 1 59.88 181 ASP B O 1
ATOM 3263 N N . MET B 1 182 ? -20.953 11.719 5.488 1 55.19 182 MET B N 1
ATOM 3264 C CA . MET B 1 182 ? -20.328 12.281 6.676 1 55.19 182 MET B CA 1
ATOM 3265 C C . MET B 1 182 ? -20.422 13.805 6.672 1 55.19 182 MET B C 1
ATOM 3267 O O . MET B 1 182 ? -20.422 14.438 7.734 1 55.19 182 MET B O 1
ATOM 3271 N N . SER B 1 183 ? -20.266 14.484 5.5 1 53.91 183 SER B N 1
ATOM 3272 C CA . SER B 1 183 ? -20.281 15.945 5.457 1 53.91 183 SER B CA 1
ATOM 3273 C C . SER B 1 183 ? -21.672 16.484 5.184 1 53.91 183 SER B C 1
ATOM 3275 O O . SER B 1 183 ? -21.875 17.703 5.133 1 53.91 183 SER B O 1
ATOM 3277 N N . LYS B 1 184 ? -22.594 15.586 5.309 1 58.25 184 LYS B N 1
ATOM 3278 C CA . LYS B 1 184 ? -23.891 16.062 4.84 1 58.25 184 LYS B CA 1
ATOM 3279 C C . LYS B 1 184 ? -23.797 16.625 3.426 1 58.25 184 LYS B C 1
ATOM 3281 O O . LYS B 1 184 ? -24.625 17.438 3.014 1 58.25 184 LYS B O 1
ATOM 3286 N N . LYS B 1 185 ? -22.5 16.406 2.93 1 65.75 185 LYS B N 1
ATOM 3287 C CA . LYS B 1 185 ? -22.266 16.812 1.548 1 65.75 185 LYS B CA 1
ATOM 3288 C C . LYS B 1 185 ? -22.234 15.609 0.615 1 65.75 185 LYS B C 1
ATOM 3290 O O . LYS B 1 185 ? -21.703 14.555 0.975 1 65.75 185 LYS B O 1
ATOM 3295 N N . ASP B 1 186 ? -22.938 15.703 -0.396 1 74.25 186 ASP B N 1
ATOM 3296 C CA . ASP B 1 186 ? -22.906 14.688 -1.445 1 74.25 186 ASP B CA 1
ATOM 3297 C C . ASP B 1 186 ? -21.641 14.812 -2.293 1 74.25 186 ASP B C 1
ATOM 3299 O O . ASP B 1 186 ? -21.641 15.508 -3.312 1 74.25 186 ASP B O 1
ATOM 3303 N N . TYR B 1 187 ? -20.594 14.039 -1.941 1 76.19 187 TYR B N 1
ATOM 3304 C CA . TYR B 1 187 ? -19.297 14.117 -2.621 1 76.19 187 TYR B CA 1
ATOM 3305 C C . TYR B 1 187 ? -19.359 13.43 -3.977 1 76.19 187 TYR B C 1
ATOM 3307 O O . TYR B 1 187 ? -18.484 13.633 -4.82 1 76.19 187 TYR B O 1
ATOM 3315 N N . LEU B 1 188 ? -20.391 12.648 -4.082 1 81.88 188 LEU B N 1
ATOM 3316 C CA . LEU B 1 188 ? -20.469 11.844 -5.297 1 81.88 188 LEU B CA 1
ATOM 3317 C C . LEU B 1 188 ? -21.375 12.508 -6.332 1 81.88 188 LEU B C 1
ATOM 3319 O O . LEU B 1 188 ? -21.484 12.031 -7.465 1 81.88 188 LEU B O 1
ATOM 3323 N N . ALA B 1 189 ? -21.953 13.648 -5.93 1 81.81 189 ALA B N 1
ATOM 3324 C CA . ALA B 1 189 ? -22.875 14.336 -6.832 1 81.81 189 ALA B CA 1
ATOM 3325 C C . ALA B 1 189 ? -22.203 14.664 -8.156 1 81.81 189 ALA B C 1
ATOM 3327 O O . ALA B 1 189 ? -22.828 14.562 -9.219 1 81.81 189 ALA B O 1
ATOM 3328 N N . SER B 1 190 ? -20.969 15 -8.133 1 85.62 190 SER B N 1
ATOM 3329 C CA . SER B 1 190 ? -20.25 15.398 -9.336 1 85.62 190 SER B CA 1
ATOM 3330 C C . SER B 1 190 ? -19.469 14.227 -9.922 1 85.62 190 SER B C 1
ATOM 3332 O O . SER B 1 190 ? -18.625 14.414 -10.797 1 85.62 190 SER B O 1
ATOM 3334 N N . ARG B 1 191 ? -19.734 12.984 -9.461 1 90.94 191 ARG B N 1
ATOM 3335 C CA . ARG B 1 191 ? -18.984 11.805 -9.875 1 90.94 191 ARG B CA 1
ATOM 3336 C C . ARG B 1 191 ? -19.922 10.648 -10.219 1 90.94 191 ARG B C 1
ATOM 3338 O O . ARG B 1 191 ? -19.938 9.633 -9.523 1 90.94 191 ARG B O 1
ATOM 3345 N N . PRO B 1 192 ? -20.594 10.781 -11.312 1 90.69 192 PRO B N 1
ATOM 3346 C CA . PRO B 1 192 ? -21.625 9.789 -11.633 1 90.69 192 PRO B CA 1
ATOM 3347 C C . PRO B 1 192 ? -21.047 8.398 -11.859 1 90.69 192 PRO B C 1
ATOM 3349 O O . PRO B 1 192 ? -21.688 7.395 -11.508 1 90.69 192 PRO B O 1
ATOM 3352 N N . LYS B 1 193 ? -19.875 8.32 -12.453 1 94.25 193 LYS B N 1
ATOM 3353 C CA . LYS B 1 193 ? -19.281 7.008 -12.695 1 94.25 193 LYS B CA 1
ATOM 3354 C C . LYS B 1 193 ? -18.938 6.305 -11.391 1 94.25 193 LYS B C 1
ATOM 3356 O O . LYS B 1 193 ? -19.062 5.086 -11.273 1 94.25 193 LYS B O 1
ATOM 3361 N N . VAL B 1 194 ? -18.484 7.094 -10.445 1 95.19 194 VAL B N 1
ATOM 3362 C CA . VAL B 1 194 ? -18.172 6.535 -9.141 1 95.19 194 VAL B CA 1
ATOM 3363 C C . VAL B 1 194 ? -19.453 6.055 -8.461 1 95.19 194 VAL B C 1
ATOM 3365 O O . VAL B 1 194 ? -19.484 4.977 -7.867 1 95.19 194 VAL B O 1
ATOM 3368 N N . LYS B 1 195 ? -20.438 6.859 -8.562 1 92.44 195 LYS B N 1
ATOM 3369 C CA . LYS B 1 195 ? -21.719 6.5 -7.973 1 92.44 195 LYS B CA 1
ATOM 3370 C C . LYS B 1 195 ? -22.266 5.203 -8.57 1 92.44 195 LYS B C 1
ATOM 3372 O O . LYS B 1 195 ? -22.703 4.312 -7.844 1 92.44 195 LYS B O 1
ATOM 3377 N N . GLU B 1 196 ? -22.25 5.125 -9.836 1 95 196 GLU B N 1
ATOM 3378 C CA . GLU B 1 196 ? -22.734 3.928 -10.523 1 95 196 GLU B CA 1
ATOM 3379 C C . GLU B 1 196 ? -21.906 2.701 -10.133 1 95 196 GLU B C 1
ATOM 3381 O O . GLU B 1 196 ? -22.469 1.624 -9.914 1 95 196 GLU B O 1
ATOM 3386 N N . TRP B 1 197 ? -20.594 2.859 -10.125 1 97.5 197 TRP B N 1
ATOM 3387 C CA . TRP B 1 197 ? -19.703 1.791 -9.695 1 97.5 197 TRP B CA 1
ATOM 3388 C C . TRP B 1 197 ? -20.047 1.314 -8.289 1 97.5 197 TRP B C 1
ATOM 3390 O O . TRP B 1 197 ? -20.141 0.11 -8.039 1 97.5 197 TRP B O 1
ATOM 3400 N N . LEU B 1 198 ? -20.234 2.252 -7.391 1 95.88 198 LEU B N 1
ATOM 3401 C CA . LEU B 1 198 ? -20.547 1.909 -6.004 1 95.88 198 LEU B CA 1
ATOM 3402 C C . LEU B 1 198 ? -21.844 1.115 -5.922 1 95.88 198 LEU B C 1
ATOM 3404 O O . LEU B 1 198 ? -21.938 0.145 -5.164 1 95.88 198 LEU B O 1
ATOM 3408 N N . GLU B 1 199 ? -22.812 1.513 -6.684 1 95.25 199 GLU B N 1
ATOM 3409 C CA . GLU B 1 199 ? -24.078 0.786 -6.715 1 95.25 199 GLU B CA 1
ATOM 3410 C C . GLU B 1 199 ? -23.875 -0.638 -7.227 1 95.25 199 GLU B C 1
ATOM 3412 O O . GLU B 1 199 ? -24.5 -1.574 -6.723 1 95.25 199 GLU B O 1
ATOM 3417 N N . ARG B 1 200 ? -23.062 -0.796 -8.203 1 97.5 200 ARG B N 1
ATOM 3418 C CA . ARG B 1 200 ? -22.766 -2.131 -8.711 1 97.5 200 ARG B CA 1
ATOM 3419 C C . ARG B 1 200 ? -22.094 -2.984 -7.645 1 97.5 200 ARG B C 1
ATOM 3421 O O . ARG B 1 200 ? -22.391 -4.176 -7.52 1 97.5 200 ARG B O 1
ATOM 3428 N N . VAL B 1 201 ? -21.172 -2.371 -6.895 1 98.12 201 VAL B N 1
ATOM 3429 C CA . VAL B 1 201 ? -20.484 -3.102 -5.84 1 98.12 201 VAL B CA 1
ATOM 3430 C C . VAL B 1 201 ? -21.484 -3.541 -4.773 1 98.12 201 VAL B C 1
ATOM 3432 O O . VAL B 1 201 ? -21.484 -4.699 -4.348 1 98.12 201 VAL B O 1
ATOM 3435 N N . LYS B 1 202 ? -22.312 -2.641 -4.383 1 96.88 202 LYS B N 1
ATOM 3436 C CA . LYS B 1 202 ? -23.328 -2.963 -3.373 1 96.88 202 LYS B CA 1
ATOM 3437 C C . LYS B 1 202 ? -24.234 -4.102 -3.842 1 96.88 202 LYS B C 1
ATOM 3439 O O . LYS B 1 202 ? -24.516 -5.027 -3.08 1 96.88 202 LYS B O 1
ATOM 3444 N N . GLU B 1 203 ? -24.609 -4.039 -5.059 1 97.75 203 GLU B N 1
ATOM 3445 C CA . GLU B 1 203 ? -25.453 -5.078 -5.629 1 97.75 203 GLU B CA 1
ATOM 3446 C C . GLU B 1 203 ? -24.734 -6.422 -5.664 1 97.75 203 GLU B C 1
ATOM 3448 O O . GLU B 1 203 ? -25.312 -7.449 -5.297 1 97.75 203 GLU B O 1
ATOM 3453 N N . ALA B 1 204 ? -23.547 -6.422 -6.047 1 98.06 204 ALA B N 1
ATOM 3454 C CA . ALA B 1 204 ? -22.766 -7.645 -6.23 1 98.06 204 ALA B CA 1
ATOM 3455 C C . ALA B 1 204 ? -22.438 -8.289 -4.891 1 98.06 204 ALA B C 1
ATOM 3457 O O . ALA B 1 204 ? -22.047 -9.453 -4.836 1 98.06 204 ALA B O 1
ATOM 3458 N N . THR B 1 205 ? -22.562 -7.57 -3.789 1 98.19 205 THR B N 1
ATOM 3459 C CA . THR B 1 205 ? -22.109 -8.07 -2.502 1 98.19 205 THR B CA 1
ATOM 3460 C C . THR B 1 205 ? -23.281 -8.25 -1.536 1 98.19 205 THR B C 1
ATOM 3462 O O . THR B 1 205 ? -23.078 -8.477 -0.342 1 98.19 205 THR B O 1
ATOM 3465 N N . LYS B 1 206 ? -24.438 -8.141 -1.992 1 96.69 206 LYS B N 1
ATOM 3466 C CA . LYS B 1 206 ? -25.625 -8.383 -1.175 1 96.69 206 LYS B CA 1
ATOM 3467 C C . LYS B 1 206 ? -25.672 -9.828 -0.692 1 96.69 206 LYS B C 1
ATOM 3469 O O . LYS B 1 206 ? -25.281 -10.742 -1.421 1 96.69 206 LYS B O 1
ATOM 3474 N N . PRO B 1 207 ? -26.172 -9.953 0.525 1 97.5 207 PRO B N 1
ATOM 3475 C CA . PRO B 1 207 ? -26.625 -9 1.538 1 97.5 207 PRO B CA 1
ATOM 3476 C C . PRO B 1 207 ? -25.516 -8.578 2.498 1 97.5 207 PRO B C 1
ATOM 3478 O O . PRO B 1 207 ? -25.781 -7.82 3.439 1 97.5 207 PRO B O 1
ATOM 3481 N N . HIS B 1 208 ? -24.328 -9.055 2.186 1 97.94 208 HIS B N 1
ATOM 3482 C CA . HIS B 1 208 ? -23.266 -8.93 3.162 1 97.94 208 HIS B CA 1
ATOM 3483 C C . HIS B 1 208 ? -22.828 -7.477 3.326 1 97.94 208 HIS B C 1
ATOM 3485 O O . HIS B 1 208 ? -22.438 -7.062 4.418 1 97.94 208 HIS B O 1
ATOM 3491 N N . PHE B 1 209 ? -22.953 -6.727 2.279 1 96.94 209 PHE B N 1
ATOM 3492 C CA . PHE B 1 209 ? -22.578 -5.32 2.34 1 96.94 209 PHE B CA 1
ATOM 3493 C C . PHE B 1 209 ? -23.359 -4.594 3.432 1 96.94 209 PHE B C 1
ATOM 3495 O O . PHE B 1 209 ? -22.766 -3.965 4.309 1 96.94 209 PHE B O 1
ATOM 3502 N N . GLU B 1 210 ? -24.625 -4.711 3.428 1 94.75 210 GLU B N 1
ATOM 3503 C CA . GLU B 1 210 ? -25.469 -4.031 4.402 1 94.75 210 GLU B CA 1
ATOM 3504 C C . GLU B 1 210 ? -25.156 -4.492 5.824 1 94.75 210 GLU B C 1
ATOM 3506 O O . GLU B 1 210 ? -25.094 -3.678 6.746 1 94.75 210 GLU B O 1
ATOM 3511 N N . GLU B 1 211 ? -25 -5.73 5.941 1 96.25 211 GLU B N 1
ATOM 3512 C CA . GLU B 1 211 ? -24.719 -6.305 7.254 1 96.25 211 GLU B CA 1
ATOM 3513 C C . GLU B 1 211 ? -23.406 -5.746 7.824 1 96.25 211 GLU B C 1
ATOM 3515 O O . GLU B 1 211 ? -23.359 -5.32 8.977 1 96.25 211 GLU B O 1
ATOM 3520 N N . VAL B 1 212 ? -22.391 -5.715 7.047 1 97.19 212 VAL B N 1
ATOM 3521 C CA . VAL B 1 212 ? -21.047 -5.344 7.48 1 97.19 212 VAL B CA 1
ATOM 3522 C C . VAL B 1 212 ? -20.984 -3.838 7.734 1 97.19 212 VAL B C 1
ATOM 3524 O O . VAL B 1 212 ? -20.281 -3.383 8.633 1 97.19 212 VAL B O 1
ATOM 3527 N N . PHE B 1 213 ? -21.766 -3.059 7.023 1 95.12 213 PHE B N 1
ATOM 3528 C CA . PHE B 1 213 ? -21.641 -1.607 7.066 1 95.12 213 PHE B CA 1
ATOM 3529 C C . PHE B 1 213 ? -22.656 -1.003 8.031 1 95.12 213 PHE B C 1
ATOM 3531 O O . PHE B 1 213 ? -22.562 0.182 8.367 1 95.12 213 PHE B O 1
ATOM 3538 N N . GLN B 1 214 ? -23.562 -1.829 8.547 1 94.75 214 GLN B N 1
ATOM 3539 C CA . GLN B 1 214 ? -24.625 -1.323 9.414 1 94.75 214 GLN B CA 1
ATOM 3540 C C . GLN B 1 214 ? -24.031 -0.674 10.672 1 94.75 214 GLN B C 1
ATOM 3542 O O . GLN B 1 214 ? -24.438 0.432 11.047 1 94.75 214 GLN B O 1
ATOM 3547 N N . PRO B 1 215 ? -23.125 -1.29 11.344 1 94.44 215 PRO B N 1
ATOM 3548 C CA . PRO B 1 215 ? -22.547 -0.639 12.523 1 94.44 215 PRO B CA 1
ATOM 3549 C C . PRO B 1 215 ? -21.922 0.712 12.203 1 94.44 215 PRO B C 1
ATOM 3551 O O . PRO B 1 215 ? -22.016 1.648 13 1 94.44 215 PRO B O 1
ATOM 3554 N N . PHE B 1 216 ? -21.234 0.803 11.117 1 92.62 216 PHE B N 1
ATOM 3555 C CA . PHE B 1 216 ? -20.641 2.066 10.695 1 92.62 216 PHE B CA 1
ATOM 3556 C C . PHE B 1 216 ? -21.703 3.111 10.43 1 92.62 216 PHE B C 1
ATOM 3558 O O . PHE B 1 216 ? -21.578 4.266 10.852 1 92.62 216 PHE B O 1
ATOM 3565 N N . ASN B 1 217 ? -22.75 2.699 9.711 1 90.38 217 ASN B N 1
ATOM 3566 C CA . ASN B 1 217 ? -23.859 3.605 9.445 1 90.38 217 ASN B CA 1
ATOM 3567 C C . ASN B 1 217 ? -24.5 4.105 10.734 1 90.38 217 ASN B C 1
ATOM 3569 O O . ASN B 1 217 ? -24.844 5.281 10.844 1 90.38 217 ASN B O 1
ATOM 3573 N N . ASP B 1 218 ? -24.672 3.211 11.664 1 91 218 ASP B N 1
ATOM 3574 C CA . ASP B 1 218 ? -25.219 3.584 12.961 1 91 218 ASP B CA 1
ATOM 3575 C C . ASP B 1 218 ? -24.312 4.586 13.68 1 91 218 ASP B C 1
ATOM 3577 O O . ASP B 1 218 ? -24.781 5.539 14.289 1 91 218 ASP B O 1
ATOM 3581 N N . PHE B 1 219 ? -23.047 4.371 13.578 1 88.56 219 PHE B N 1
ATOM 3582 C CA . PHE B 1 219 ? -22.062 5.262 14.203 1 88.56 219 PHE B CA 1
ATOM 3583 C C . PHE B 1 219 ? -22.125 6.652 13.586 1 88.56 219 PHE B C 1
ATOM 3585 O O . PHE B 1 219 ? -22.109 7.656 14.297 1 88.56 219 PHE B O 1
ATOM 3592 N N . VAL B 1 220 ? -22.219 6.727 12.281 1 85.81 220 VAL B N 1
ATOM 3593 C CA . VAL B 1 220 ? -22.25 7.996 11.562 1 85.81 220 VAL B CA 1
ATOM 3594 C C . VAL B 1 220 ? -23.469 8.812 12 1 85.81 220 VAL B C 1
ATOM 3596 O O . VAL B 1 220 ? -23.391 10.031 12.125 1 85.81 220 VAL B O 1
ATOM 3599 N N . LYS B 1 221 ? -24.547 8.18 12.352 1 84.25 221 LYS B N 1
ATOM 3600 C CA . LYS B 1 221 ? -25.766 8.852 12.781 1 84.25 221 LYS B CA 1
ATOM 3601 C C . LYS B 1 221 ? -25.578 9.508 14.148 1 84.25 221 LYS B C 1
ATOM 3603 O O . LYS B 1 221 ? -26.312 10.422 14.508 1 84.25 221 LYS B O 1
ATOM 3608 N N . THR B 1 222 ? -24.562 9.07 14.844 1 83.25 222 THR B N 1
ATOM 3609 C CA . THR B 1 222 ? -24.328 9.617 16.172 1 83.25 222 THR B CA 1
ATOM 3610 C C . THR B 1 222 ? -23.438 10.844 16.094 1 83.25 222 THR B C 1
ATOM 3612 O O . THR B 1 222 ? -23.297 11.578 17.078 1 83.25 222 THR B O 1
ATOM 3615 N N . LEU B 1 223 ? -22.859 11.07 14.953 1 78.5 223 LEU B N 1
ATOM 3616 C CA . LEU B 1 223 ? -21.938 12.195 14.805 1 78.5 223 LEU B CA 1
ATOM 3617 C C . LEU B 1 223 ? -22.688 13.484 14.492 1 78.5 223 LEU B C 1
ATOM 3619 O O . LEU B 1 223 ? -22.281 14.562 14.914 1 78.5 223 LEU B O 1
#

Sequence (446 aa):
MEGTFDFYHFPISQPSRSIHLLLKLVNAPHNVHHVDLISGEHKKPAYLEINPFHTVPFLVHGDFSLSESPAIARYIISNVKCDDHWYPADLKKRARVDEFLSYHHTTIRKAGVRVAFAFYLTGFFTGKKETEEDKQAALKGLDETLAVFESYFLKSGAFIAGDEISIADLFAASEQILQADMSKKDYLASRPKVKEWLERVKEATKPHFEEVFQPFNDFVKTLMEGTFDFYHFPISQPSRSIHLLLKLVNAPHNVHHVDLISGEHKKPAYLEINPFHTVPFLVHGDFSLSESPAIARYIISNVKCDDHWYPADLKKRARVDEFLSYHHTTIRKAGVRVAFAFYLTGFFTGKKETEEDKQAALKGLDETLAVFESYFLKSGAFIAGDEISIADLFAASEQILQADMSKKDYLASRPKVKEWLERVKEATKPHFEEVFQPFNDFVKTL